Protein AF-A0A9E6CNW6-F1 (afdb_monomer)

Sequence (413 aa):
MKYLAIAILTISLFLPSNSAFAAFTFGDSYANEIIENVQSADSVEFELDADILVKKHSDGERIFQIDTSASGSSTGINTADEMTAIDAAYNTQSEDSTVSKSGKAIRTMDRIYFTDDADGKWYFMELQDTSEYQQISSGVDSVLEDFTFDAFVITNILDNTTVDGTTMSRFEYTVDSEKFIDLVKKSGEFTDEDISEIKSYIENNVELTGEIWIDTEAMLPYKITAHGTVNDEENDIDIAVNVDLTFTSFNKRLNIQEPKDAIDVMAQYRDDDGDGLLNGREEFYGSDPTNPDTDGDGFNDGLEVRNGFNPISTGQLDSDNDSLGDHDEMVLWHTNRYRADSDYDGYNDAVEIRYLYNPNGTGALDADRDGVSDHDEMFVWHTNRFKSDTDGDGYSDATEIRYGYNPNGVGRI

Secondary structure (DSSP, 8-state):
------SSSTTSS-S-SS--S---SSTTHHHHHHHHHHHT-SEEEEEEEEEEEEEETTT--EEEEEEEEEEEEEE-TT-TTS--EEEEEEEEE-SSSS-EEEEEEEE-SSEEEEEETTTTEEEEEEGGG-TTHHHHHHHHHHHHHH--GGGEEEEEEEEEEEETTEEEEEEEEEE-HHHHHHHHHHTS-S-HHHHHHHHHHHTTT--EEEEEEEETTT--EEEEEEEEEEEETTTTEEEEEEEEEEEEEESPPP-----TTPEESSGGG--SS-SS--HHHHHHHT--TT-SSSS-SSS-HHHHHHHTB-TTSSSB--SS-SSS-HHHIIIII---TT-SSSSSSSS-HHHHHHTTB-TTSSSB--SS-SSS-HHHIIIII---TT-SSSS-SSS-HHHHHHHTB-TTSSSB-

Mean predicted aligned error: 17.36 Å

Nearest PDB structures (foldseek):
  1uyo-assembly1_X  TM=2.431E-01  e=3.230E-02  Neisseria meningitidis
  5o67-assembly1_A  TM=2.080E-01  e=6.500E-02  Pseudomonas sp. UK4
  4kr4-assembly1_B  TM=2.134E-01  e=7.741E-02  Salmonella enterica subsp. enterica serovar Typhi
  4kr4-assembly1_A  TM=2.258E-01  e=2.342E-01  Salmonella enterica subsp. enterica serovar Typhi
  2qom-assembly2_B  TM=2.349E-01  e=1.066E+00  Escherichia coli O157:H7

pLDDT: mean 70.61, std 18.63, range [22.06, 96.44]

Solvent-accessible surface area (backbone atoms only — not comparable to full-atom values): 22326 Å² total; per-residue (Å²): 133,85,74,71,85,67,59,62,51,43,95,56,92,49,72,55,62,78,34,65,98,53,77,80,91,48,70,75,70,52,29,49,46,26,29,50,46,51,51,63,28,46,16,42,31,38,38,39,41,36,40,41,40,34,34,32,65,91,80,67,47,71,73,42,40,41,44,36,39,37,38,37,36,41,34,37,46,58,41,102,87,43,62,54,43,33,45,35,39,42,39,39,41,34,85,70,74,89,51,73,52,44,34,42,36,37,35,49,87,52,35,44,34,37,35,46,63,90,75,70,47,47,32,29,42,64,56,82,80,37,85,55,43,62,55,49,49,57,48,52,56,49,51,34,66,66,64,45,69,87,42,57,47,76,77,45,78,71,53,76,50,72,57,100,85,45,51,28,40,36,34,33,31,35,42,46,47,72,63,51,48,55,53,55,54,59,30,64,78,50,52,76,63,56,42,52,53,52,46,68,64,43,80,77,68,44,67,31,34,29,41,41,31,30,32,72,82,77,37,40,74,36,36,41,37,41,37,35,60,39,78,36,81,89,81,34,36,38,37,39,42,41,37,41,40,37,47,79,45,69,62,59,92,78,87,88,75,84,72,88,80,43,41,61,75,53,57,51,73,36,45,77,49,70,45,78,43,32,28,44,52,21,61,71,69,63,29,49,48,76,41,46,35,52,56,67,85,82,58,31,30,28,55,27,52,75,71,32,26,33,35,61,43,95,54,62,28,43,75,45,69,51,84,49,35,36,50,50,23,60,73,74,69,66,41,48,46,82,35,36,40,52,58,73,84,83,58,38,32,42,56,24,54,75,58,35,29,41,41,78,41,94,56,64,34,46,76,49,68,53,77,50,35,35,38,45,21,61,76,71,70,67,42,47,48,80,37,41,37,55,61,68,85,82,57,36,35,39,55,25,55,76,72,45,27,36,41,77,45,93,58,68,104

Foldseek 3Di:
DDDDVPFQVPVQPDPHDFADDDDDDDPPVLSVLLRVLRLPFQKFKKKKWKKKWKAFFPPRDTPKIKTKIKIKMWGRSNDPPDKIWMKMWMWIDIPNDDDTFTWIWIDIPFKIWIDTPVVRAIAMETLPPDPCSVVVVVVSVVLRVVPPPVFKAWDDFDDWDADPNFIKTKTKIWGDQVNVLVSVVSSPPADPVNSVVVCVQRVPDKTWMKMWIAGPPSRYTAKIWTWIWGQDPPRRMIMIIIMIMGIDDTNDDDDDDDDPRHHYPCQQVPQQCPLQHGNVVCVVLVADSNDQQRCPPPHGCNRQVVVQHRRNDGDGDQQCPLPQGPCCCVPPQVADSNDQQRCPPPHGLVVCVVQQHRSNDDDHDQQCPLPDGPNCCVPPQVADSNDQQRCPPPHGLVRCVVVQHRSNDDDGD

Structure (mmCIF, N/CA/C/O backbone):
data_AF-A0A9E6CNW6-F1
#
_entry.id   AF-A0A9E6CNW6-F1
#
loop_
_atom_site.group_PDB
_atom_site.id
_atom_site.type_symbol
_atom_site.label_atom_id
_atom_site.label_alt_id
_atom_site.label_comp_id
_atom_site.label_asym_id
_atom_site.label_entity_id
_atom_site.label_seq_id
_atom_site.pdbx_PDB_ins_code
_atom_site.Cartn_x
_atom_site.Cartn_y
_atom_site.Cartn_z
_atom_site.occupancy
_atom_site.B_iso_or_equiv
_atom_site.auth_seq_id
_atom_site.auth_comp_id
_atom_site.auth_asym_id
_atom_site.auth_atom_id
_atom_site.pdbx_PDB_model_num
ATOM 1 N N . MET A 1 1 ? 8.480 0.646 -1.319 1.00 22.06 1 MET A N 1
ATOM 2 C CA . MET A 1 1 ? 7.544 1.648 -0.767 1.00 22.06 1 MET A CA 1
ATOM 3 C C . MET A 1 1 ? 6.185 0.969 -0.757 1.00 22.06 1 MET A C 1
ATOM 5 O O . MET A 1 1 ? 5.670 0.715 -1.827 1.00 22.06 1 MET A O 1
ATOM 9 N N . LYS A 1 2 ? 5.772 0.339 0.349 1.00 25.52 2 LYS A N 1
ATOM 10 C CA . LYS A 1 2 ? 5.299 0.957 1.612 1.00 25.52 2 LYS A CA 1
ATOM 11 C C . LYS A 1 2 ? 3.924 1.652 1.501 1.00 25.52 2 LYS A C 1
ATOM 13 O O . LYS A 1 2 ? 3.540 2.415 2.387 1.00 25.52 2 LYS A O 1
ATOM 18 N N . TYR A 1 3 ? 3.182 1.400 0.427 1.00 22.23 3 TYR A N 1
ATOM 19 C CA . TYR A 1 3 ? 1.727 1.545 0.447 1.00 22.23 3 TYR A CA 1
ATOM 20 C C . TYR A 1 3 ? 1.191 0.435 1.374 1.00 22.23 3 TYR A C 1
ATOM 22 O O . TYR A 1 3 ? 1.685 -0.677 1.262 1.00 22.23 3 TYR A O 1
ATOM 30 N N . LEU A 1 4 ? 0.254 0.709 2.287 1.00 27.39 4 LEU A N 1
ATOM 31 C CA . LEU A 1 4 ? -0.441 -0.310 3.105 1.00 27.39 4 LEU A CA 1
ATOM 32 C C . LEU A 1 4 ? 0.380 -1.103 4.158 1.00 27.39 4 LEU A C 1
ATOM 34 O O . LEU A 1 4 ? 0.662 -2.269 3.952 1.00 27.39 4 LEU A O 1
ATOM 38 N N . ALA A 1 5 ? 0.869 -0.605 5.287 1.00 23.16 5 ALA A N 1
ATOM 39 C CA . ALA A 1 5 ? 0.165 -0.022 6.434 1.00 23.16 5 ALA A CA 1
ATOM 40 C C . ALA A 1 5 ? -1.151 0.726 6.136 1.00 23.16 5 ALA A C 1
ATOM 42 O O . ALA A 1 5 ? -1.180 1.955 6.173 1.00 23.16 5 ALA A O 1
ATOM 43 N N . ILE A 1 6 ? -2.215 0.027 5.716 1.00 24.33 6 ILE A N 1
ATOM 44 C CA . ILE A 1 6 ? -3.543 0.609 5.442 1.00 24.33 6 ILE A CA 1
ATOM 45 C C . ILE A 1 6 ? -4.436 0.010 6.497 1.00 24.33 6 ILE A C 1
ATOM 47 O O . ILE A 1 6 ? -4.787 -1.165 6.423 1.00 24.33 6 ILE A O 1
ATOM 51 N N . ALA A 1 7 ? -4.742 0.872 7.462 1.00 23.48 7 ALA A N 1
ATOM 52 C CA . ALA A 1 7 ? -5.307 0.545 8.748 1.00 23.48 7 ALA A CA 1
ATOM 53 C C . ALA A 1 7 ? -4.362 -0.362 9.559 1.00 23.48 7 ALA A C 1
ATOM 55 O O . ALA A 1 7 ? -3.717 -1.261 9.035 1.00 23.48 7 ALA A O 1
ATOM 56 N N . ILE A 1 8 ? -4.352 -0.211 10.880 1.00 24.95 8 ILE A N 1
ATOM 57 C CA . ILE A 1 8 ? -4.419 -1.386 11.756 1.00 24.95 8 ILE A CA 1
ATOM 58 C C . ILE A 1 8 ? -5.126 -2.491 10.973 1.00 24.95 8 ILE A C 1
ATOM 60 O O . ILE A 1 8 ? -6.208 -2.205 10.463 1.00 24.95 8 ILE A O 1
ATOM 64 N N . LEU A 1 9 ? -4.551 -3.685 10.833 1.00 28.73 9 LEU A N 1
ATOM 65 C CA . LEU A 1 9 ? -5.319 -4.908 10.642 1.00 28.73 9 LEU A CA 1
ATOM 66 C C . LEU A 1 9 ? -6.654 -4.741 11.362 1.00 28.73 9 LEU A C 1
ATOM 68 O O . LEU A 1 9 ? -6.694 -4.855 12.581 1.00 28.73 9 LEU A O 1
ATOM 72 N N . THR A 1 10 ? -7.649 -4.328 10.575 1.00 28.69 10 THR A N 1
ATOM 73 C CA . THR A 1 10 ? -9.050 -4.022 10.847 1.00 28.69 10 THR A CA 1
ATOM 74 C C . THR A 1 10 ? -9.373 -4.255 12.304 1.00 28.69 10 THR A C 1
ATOM 76 O O . THR A 1 10 ? -9.213 -5.407 12.644 1.00 28.69 10 THR A O 1
ATOM 79 N N . ILE A 1 11 ? -9.740 -3.276 13.147 1.00 31.77 11 ILE A N 1
ATOM 80 C CA . ILE A 1 11 ? -9.939 -3.401 14.624 1.00 31.77 11 ILE A CA 1
ATOM 81 C C . ILE A 1 11 ? -10.793 -4.639 15.029 1.00 31.77 11 ILE A C 1
ATOM 83 O O . ILE A 1 11 ? -11.884 -4.526 15.560 1.00 31.77 11 ILE A O 1
ATOM 87 N N . SER A 1 12 ? -10.344 -5.869 14.801 1.00 34.38 12 SER A N 1
ATOM 88 C CA . SER A 1 12 ? -11.182 -6.941 14.211 1.00 34.38 12 SER A CA 1
ATOM 89 C C . SER A 1 12 ? -11.722 -6.613 12.792 1.00 34.38 12 SER A C 1
ATOM 91 O O . SER A 1 12 ? -12.345 -5.577 12.575 1.00 34.38 12 SER A O 1
ATOM 93 N N . LEU A 1 13 ? -11.596 -7.508 11.804 1.00 32.19 13 LEU A N 1
ATOM 94 C CA . LEU A 1 13 ? -12.287 -7.441 10.488 1.00 32.19 13 LEU A CA 1
ATOM 95 C C . LEU A 1 13 ? -13.830 -7.531 10.607 1.00 32.19 13 LEU A C 1
ATOM 97 O O . LEU A 1 13 ? -14.526 -7.832 9.641 1.00 32.19 13 LEU A O 1
ATOM 101 N N . PHE A 1 14 ? -14.364 -7.310 11.810 1.00 40.19 14 PHE A N 1
ATOM 102 C CA . PHE A 1 14 ? -15.416 -8.124 12.388 1.00 40.19 14 PHE A CA 1
ATOM 103 C C . PHE A 1 14 ? -16.073 -7.473 13.590 1.00 40.19 14 PHE A C 1
ATOM 105 O O . PHE A 1 14 ? -15.772 -7.771 14.744 1.00 40.19 14 PHE A O 1
ATOM 112 N N . LEU A 1 15 ? -17.153 -6.774 13.333 1.00 39.19 15 LEU A N 1
ATOM 113 C CA . LEU A 1 15 ? -18.339 -7.265 14.007 1.00 39.19 15 LEU A CA 1
ATOM 114 C C . LEU A 1 15 ? -19.201 -7.875 12.896 1.00 39.19 15 LEU A C 1
ATOM 116 O O . LEU A 1 15 ? -19.718 -7.083 12.110 1.00 39.19 15 LEU A O 1
ATOM 120 N N . PRO A 1 16 ? -19.332 -9.221 12.769 1.00 38.97 16 PRO A N 1
ATOM 121 C CA . PRO A 1 16 ? -18.792 -10.302 13.617 1.00 38.97 16 PRO A CA 1
ATOM 122 C C . PRO A 1 16 ? -18.297 -11.586 12.893 1.00 38.97 16 PRO A C 1
ATOM 124 O O . PRO A 1 16 ? -18.782 -11.969 11.838 1.00 38.97 16 PRO A O 1
ATOM 127 N N . SER A 1 17 ? -17.466 -12.366 13.585 1.00 32.06 17 SER A N 1
ATOM 128 C CA . SER A 1 17 ? -17.915 -13.672 14.106 1.00 32.06 17 SER A CA 1
ATOM 129 C C . SER A 1 17 ? -17.109 -13.957 15.376 1.00 32.06 17 SER A C 1
ATOM 131 O O . SER A 1 17 ? -15.932 -14.229 15.299 1.00 32.06 17 SER A O 1
ATOM 133 N N . ASN A 1 18 ? -17.586 -13.805 16.603 1.00 33.56 18 ASN A N 1
ATOM 134 C CA . ASN A 1 18 ? -18.934 -13.739 17.127 1.00 33.56 18 ASN A CA 1
ATOM 135 C C . ASN A 1 18 ? -19.038 -12.515 18.049 1.00 33.56 18 ASN A C 1
ATOM 137 O O . ASN A 1 18 ? -18.438 -12.502 19.116 1.00 33.56 18 ASN A O 1
ATOM 141 N N . SER A 1 19 ? -19.822 -11.521 17.615 1.00 37.38 19 SER A N 1
ATOM 142 C CA . SER A 1 19 ? -20.553 -10.541 18.438 1.00 37.38 19 SER A CA 1
ATOM 143 C C . SER A 1 19 ? -19.865 -9.937 19.652 1.00 37.38 19 SER A C 1
ATOM 145 O O . SER A 1 19 ? -19.740 -10.580 20.687 1.00 37.38 19 SER A O 1
ATOM 147 N N . ALA A 1 20 ? -19.528 -8.656 19.491 1.00 36.94 20 ALA A N 1
ATOM 148 C CA . ALA A 1 20 ? -19.050 -7.699 20.478 1.00 36.94 20 ALA A CA 1
ATOM 149 C C . ALA A 1 20 ? -18.865 -8.266 21.879 1.00 36.94 20 ALA A C 1
ATOM 151 O O . ALA A 1 20 ? -19.811 -8.424 22.641 1.00 36.94 20 ALA A O 1
ATOM 152 N N . PHE A 1 21 ? -17.598 -8.497 22.195 1.00 42.72 21 PHE A N 1
ATOM 153 C CA . PHE A 1 21 ? -16.894 -7.795 23.259 1.00 42.72 21 PHE A CA 1
ATOM 154 C C . PHE A 1 21 ? -17.551 -7.640 24.652 1.00 42.72 21 PHE A C 1
ATOM 156 O O . PHE A 1 21 ? -17.038 -6.885 25.466 1.00 42.72 21 PHE A O 1
ATOM 163 N N . ALA A 1 22 ? -18.598 -8.382 25.011 1.00 32.50 22 ALA A N 1
ATOM 164 C CA . ALA A 1 22 ? -19.175 -8.365 26.349 1.00 32.50 22 ALA A CA 1
ATOM 165 C C . ALA A 1 22 ? -19.795 -9.719 26.724 1.00 32.50 22 ALA A C 1
ATOM 167 O O . ALA A 1 22 ? -20.968 -9.981 26.473 1.00 32.50 22 ALA A O 1
ATOM 168 N N . ALA A 1 23 ? -19.030 -10.553 27.425 1.00 29.52 23 ALA A N 1
ATOM 169 C CA . ALA A 1 23 ? -19.593 -11.585 28.284 1.00 29.52 23 ALA A CA 1
ATOM 170 C C . ALA A 1 23 ? -18.796 -11.628 29.587 1.00 29.52 23 ALA A C 1
ATOM 172 O O . ALA A 1 23 ? -17.715 -12.196 29.644 1.00 29.52 23 ALA A O 1
ATOM 173 N N . PHE A 1 24 ? -19.305 -10.945 30.607 1.00 34.41 24 PHE A N 1
ATOM 174 C CA . PHE A 1 24 ? -19.588 -11.438 31.963 1.00 34.41 24 PHE A CA 1
ATOM 175 C C . PHE A 1 24 ? -20.008 -10.198 32.776 1.00 34.41 24 PHE A C 1
ATOM 177 O O . PHE A 1 24 ? -19.508 -9.107 32.564 1.00 34.41 24 PHE A O 1
ATOM 184 N N . THR A 1 25 ? -21.121 -10.215 33.496 1.00 33.47 25 THR A N 1
ATOM 185 C CA . THR A 1 25 ? -21.166 -10.191 34.979 1.00 33.47 25 THR A CA 1
ATOM 186 C C . THR A 1 25 ? -22.573 -10.461 35.499 1.00 33.47 25 THR A C 1
ATOM 188 O O . THR A 1 25 ? -22.855 -10.387 36.695 1.00 33.47 25 THR A O 1
ATOM 191 N N . PHE A 1 26 ? -23.478 -10.801 34.603 1.00 37.97 26 PHE A N 1
ATOM 192 C CA . PHE A 1 26 ? -24.855 -11.081 34.917 1.00 37.97 26 PHE A CA 1
ATOM 193 C C . PHE A 1 26 ? -25.075 -12.529 34.496 1.00 37.97 26 PHE A C 1
ATOM 195 O O . PHE A 1 26 ? -24.695 -12.884 33.384 1.00 37.97 26 PHE A O 1
ATOM 202 N N . GLY A 1 27 ? -25.575 -13.382 35.400 1.00 39.78 27 GLY A N 1
ATOM 203 C CA . GLY A 1 27 ? -25.665 -14.832 35.166 1.00 39.78 27 GLY A CA 1
ATOM 204 C C . GLY A 1 27 ? -26.217 -15.184 33.779 1.00 39.78 27 GLY A C 1
ATOM 205 O O . GLY A 1 27 ? -26.969 -14.387 33.228 1.00 39.78 27 GLY A O 1
ATOM 206 N N . ASP A 1 28 ? -25.842 -16.357 33.253 1.00 49.81 28 ASP A N 1
ATOM 207 C CA . ASP A 1 28 ? -25.945 -16.831 31.855 1.00 49.81 28 ASP A CA 1
ATOM 208 C C . ASP A 1 28 ? -26.992 -16.164 30.932 1.00 49.81 28 ASP A C 1
ATOM 210 O O . ASP A 1 28 ? -26.704 -15.908 29.769 1.00 49.81 28 ASP A O 1
ATOM 214 N N . SER A 1 29 ? -28.199 -15.850 31.410 1.00 51.88 29 SER A N 1
ATOM 215 C CA . SER A 1 29 ? -29.248 -15.177 30.633 1.00 51.88 29 SER A CA 1
ATOM 216 C C . SER A 1 29 ? -28.873 -13.799 30.078 1.00 51.88 29 SER A C 1
ATOM 218 O O . SER A 1 29 ? -29.231 -13.496 28.949 1.00 51.88 29 SER A O 1
ATOM 220 N N . TYR A 1 30 ? -28.182 -12.958 30.847 1.00 53.62 30 TYR A N 1
ATOM 221 C CA . TYR A 1 30 ? -27.921 -11.567 30.451 1.00 53.62 30 TYR A CA 1
ATOM 222 C C . TYR A 1 30 ? -26.710 -11.432 29.521 1.00 53.62 30 TYR A C 1
ATOM 224 O O . TYR A 1 30 ? -26.703 -10.576 28.644 1.00 53.62 30 TYR A O 1
ATOM 232 N N . ALA A 1 31 ? -25.702 -12.294 29.686 1.00 54.44 31 ALA A N 1
ATOM 233 C CA . ALA A 1 31 ? -24.589 -12.387 28.743 1.00 54.44 31 ALA A CA 1
ATOM 234 C C . ALA A 1 31 ? -25.082 -12.827 27.354 1.00 54.44 31 ALA A C 1
ATOM 236 O O . ALA A 1 31 ? -24.704 -12.231 26.350 1.00 54.44 31 ALA A O 1
ATOM 237 N N . ASN A 1 32 ? -25.990 -13.808 27.305 1.00 59.09 32 ASN A N 1
ATOM 238 C CA . ASN A 1 32 ? -26.613 -14.240 26.054 1.00 59.09 32 ASN A CA 1
ATOM 239 C C . ASN A 1 32 ? -27.436 -13.121 25.401 1.00 59.09 32 ASN A C 1
ATOM 241 O O . ASN A 1 32 ? -27.369 -12.959 24.192 1.00 59.09 32 ASN A O 1
ATOM 245 N N . GLU A 1 33 ? -28.171 -12.330 26.187 1.00 61.66 33 GLU A N 1
ATOM 246 C CA . GLU A 1 33 ? -28.977 -11.218 25.668 1.00 61.66 33 GLU A CA 1
ATOM 247 C C . GLU A 1 33 ? -28.118 -10.110 25.039 1.00 61.66 33 GLU A C 1
ATOM 249 O O . GLU A 1 33 ? -28.446 -9.623 23.961 1.00 61.66 33 GLU A O 1
ATOM 254 N N . ILE A 1 34 ? -26.987 -9.750 25.656 1.00 62.34 34 ILE A N 1
ATOM 255 C CA . ILE A 1 34 ? -26.052 -8.769 25.076 1.00 62.34 34 ILE A CA 1
ATOM 256 C C . ILE A 1 34 ? -25.484 -9.288 23.752 1.00 62.34 34 ILE A C 1
ATOM 258 O O . ILE A 1 34 ? -25.479 -8.573 22.749 1.00 62.34 34 ILE A O 1
ATOM 262 N N . ILE A 1 35 ? -25.045 -10.550 23.741 1.00 58.25 35 ILE A N 1
ATOM 263 C CA . ILE A 1 35 ? -24.544 -11.229 22.543 1.00 58.25 35 ILE A CA 1
ATOM 264 C C . ILE A 1 35 ? -25.603 -11.206 21.438 1.00 58.25 35 ILE A C 1
ATOM 266 O O . ILE A 1 35 ? -25.313 -10.752 20.335 1.00 58.25 35 ILE A O 1
ATOM 270 N N . GLU A 1 36 ? -26.828 -11.640 21.731 1.00 63.72 36 GLU A N 1
ATOM 271 C CA . GLU A 1 36 ? -27.941 -11.659 20.776 1.00 63.72 36 GLU A CA 1
ATOM 272 C C . GLU A 1 36 ? -28.259 -10.257 20.246 1.00 63.72 36 GLU A C 1
ATOM 274 O O . GLU A 1 36 ? -28.411 -10.079 19.038 1.00 63.72 36 GLU A O 1
ATOM 279 N N . ASN A 1 37 ? -28.299 -9.242 21.112 1.00 69.00 37 ASN A N 1
ATOM 280 C CA . ASN A 1 37 ? -28.598 -7.871 20.704 1.00 69.00 37 ASN A CA 1
ATOM 281 C C . ASN A 1 37 ? -27.542 -7.326 19.741 1.00 69.00 37 ASN A C 1
ATOM 283 O O . ASN A 1 37 ? -27.895 -6.733 18.722 1.00 69.00 37 ASN A O 1
ATOM 287 N N . VAL A 1 38 ? -26.264 -7.594 19.999 1.00 66.50 38 VAL A N 1
ATOM 288 C CA . VAL A 1 38 ? -25.173 -7.234 19.087 1.00 66.50 38 VAL A CA 1
ATOM 289 C C . VAL A 1 38 ? -25.245 -8.039 17.785 1.00 66.50 38 VAL A C 1
ATOM 291 O O . VAL A 1 38 ? -25.105 -7.454 16.716 1.00 66.50 38 VAL A O 1
ATOM 294 N N . GLN A 1 39 ? -25.475 -9.357 17.854 1.00 62.50 39 GLN A N 1
ATOM 295 C CA . GLN A 1 39 ? -25.658 -10.234 16.679 1.00 62.50 39 GLN A CA 1
ATOM 296 C C . GLN A 1 39 ? -26.899 -9.906 15.856 1.00 62.50 39 GLN A C 1
ATOM 298 O O . GLN A 1 39 ? -27.075 -10.475 14.785 1.00 62.50 39 GLN A O 1
ATOM 303 N N . SER A 1 40 ? -27.793 -9.087 16.399 1.00 68.38 40 SER A N 1
ATOM 304 C CA . SER A 1 40 ? -28.999 -8.612 15.735 1.00 68.38 40 SER A CA 1
ATOM 305 C C . SER A 1 40 ? -28.893 -7.150 15.307 1.00 68.38 40 SER A C 1
ATOM 307 O O . SER A 1 40 ? -29.854 -6.602 14.764 1.00 68.38 40 SER A O 1
ATOM 309 N N . ALA A 1 41 ? -27.746 -6.497 15.501 1.00 70.88 41 ALA A N 1
ATOM 310 C CA . ALA A 1 41 ? -27.550 -5.132 15.046 1.00 70.88 41 ALA A CA 1
ATOM 311 C C . ALA A 1 41 ? -27.313 -5.089 13.531 1.00 70.88 41 ALA A C 1
ATOM 313 O O . ALA A 1 41 ? -26.378 -5.686 13.042 1.00 70.88 41 ALA A O 1
ATOM 314 N N . ASP A 1 42 ? -28.110 -4.348 12.769 1.00 73.94 42 ASP A N 1
ATOM 315 C CA . ASP A 1 42 ? -27.916 -4.143 11.330 1.00 73.94 42 ASP A CA 1
ATOM 316 C C . ASP A 1 42 ? -26.779 -3.153 11.024 1.00 73.94 42 ASP A C 1
ATOM 318 O O . ASP A 1 42 ? -26.231 -3.152 9.920 1.00 73.94 42 ASP A O 1
ATOM 322 N N . SER A 1 43 ? -26.445 -2.269 11.967 1.00 72.88 43 SER A N 1
ATOM 323 C CA . SER A 1 43 ? -25.373 -1.282 11.813 1.00 72.88 43 SER A CA 1
ATOM 324 C C . SER A 1 43 ? -24.790 -0.822 13.145 1.00 72.88 43 SER A C 1
ATOM 326 O O . SER A 1 43 ? -25.467 -0.871 14.175 1.00 72.88 43 SER A O 1
ATOM 328 N N . VAL A 1 44 ? -23.550 -0.325 13.113 1.00 75.44 44 VAL A N 1
ATOM 329 C CA . VAL A 1 44 ? -22.865 0.272 14.270 1.00 75.44 44 VAL A CA 1
ATOM 330 C C . VAL A 1 44 ? -22.005 1.468 13.848 1.00 75.44 44 VAL A C 1
ATOM 332 O O . VAL A 1 44 ? -21.371 1.428 12.797 1.00 75.44 44 VAL A O 1
ATOM 335 N N . GLU A 1 45 ? -21.985 2.529 14.654 1.00 78.12 45 GLU A N 1
ATOM 336 C CA . GLU A 1 45 ? -21.025 3.643 14.587 1.00 78.12 45 GLU A CA 1
ATOM 337 C C . GLU A 1 45 ? -20.067 3.542 15.787 1.00 78.12 45 GLU A C 1
ATOM 339 O O . GLU A 1 45 ? -20.509 3.291 16.914 1.00 78.12 45 GLU A O 1
ATOM 344 N N . PHE A 1 46 ? -18.768 3.733 15.551 1.00 75.50 46 PHE A N 1
ATOM 345 C CA . PHE A 1 46 ? -17.725 3.607 16.565 1.00 75.50 46 PHE A CA 1
ATOM 346 C C . PHE A 1 46 ? -16.625 4.667 16.427 1.00 75.50 46 PHE A C 1
ATOM 348 O O . PHE A 1 46 ? -16.379 5.210 15.349 1.00 75.50 46 PHE A O 1
ATOM 355 N N . GLU A 1 47 ? -15.930 4.909 17.532 1.00 72.69 47 GLU A N 1
ATOM 356 C CA . GLU A 1 47 ? -14.716 5.717 17.627 1.00 72.69 47 GLU A CA 1
ATOM 357 C C . GLU A 1 47 ? -13.670 4.936 18.433 1.00 72.69 47 GLU A C 1
ATOM 359 O O . GLU A 1 47 ? -13.964 4.445 19.521 1.00 72.69 47 GLU A O 1
ATOM 364 N N . LEU A 1 48 ? -12.467 4.798 17.884 1.00 71.69 48 LEU A N 1
ATOM 365 C CA . LEU A 1 48 ? -11.290 4.218 18.514 1.00 71.69 48 LEU A CA 1
ATOM 366 C C . LEU A 1 48 ? -10.249 5.314 18.734 1.00 71.69 48 LEU A C 1
ATOM 368 O O . LEU A 1 48 ? -9.910 6.054 17.811 1.00 71.69 48 LEU A O 1
ATOM 372 N N . ASP A 1 49 ? -9.685 5.327 19.928 1.00 72.38 49 ASP A N 1
ATOM 373 C CA . ASP A 1 49 ? -8.481 6.065 20.275 1.00 72.38 49 ASP A CA 1
ATOM 374 C C . ASP A 1 49 ? -7.473 5.083 20.885 1.00 72.38 49 ASP A C 1
ATOM 376 O O . ASP A 1 49 ? -7.820 4.308 21.779 1.00 72.38 49 ASP A O 1
ATOM 380 N N . ALA A 1 50 ? -6.256 5.036 20.356 1.00 70.31 50 ALA A N 1
ATOM 381 C CA . ALA A 1 50 ? -5.231 4.091 20.769 1.00 70.31 50 ALA A CA 1
ATOM 382 C C . ALA A 1 50 ? -3.844 4.743 20.777 1.00 70.31 50 ALA A C 1
ATOM 384 O O . ALA A 1 50 ? -3.374 5.242 19.758 1.00 70.31 50 ALA A O 1
ATOM 385 N N . ASP A 1 51 ? -3.161 4.657 21.916 1.00 71.06 51 ASP A N 1
ATOM 386 C CA . ASP A 1 51 ? -1.800 5.151 22.124 1.00 71.06 51 ASP A CA 1
ATOM 387 C C . ASP A 1 51 ? -0.913 4.016 22.650 1.00 71.06 51 ASP A C 1
ATOM 389 O O . ASP A 1 51 ? -1.223 3.363 23.655 1.00 71.06 51 ASP A O 1
ATOM 393 N N . ILE A 1 52 ? 0.199 3.778 21.958 1.00 71.31 52 ILE A N 1
ATOM 394 C CA . ILE A 1 52 ? 1.252 2.854 22.372 1.00 71.31 52 ILE A CA 1
ATOM 395 C C . ILE A 1 52 ? 2.554 3.634 22.462 1.00 71.31 52 ILE A C 1
ATOM 397 O O . ILE A 1 52 ? 3.023 4.218 21.487 1.00 71.31 52 ILE A O 1
ATOM 401 N N . LEU A 1 53 ? 3.180 3.582 23.631 1.00 74.69 53 LEU A N 1
ATOM 402 C CA . LEU A 1 53 ? 4.378 4.343 23.942 1.00 74.69 53 LEU A CA 1
ATOM 403 C C . LEU A 1 53 ? 5.457 3.433 24.519 1.00 74.69 53 LEU A C 1
ATOM 405 O O . LEU A 1 53 ? 5.232 2.782 25.532 1.00 74.69 53 LEU A O 1
ATOM 409 N N . VAL A 1 54 ? 6.648 3.455 23.922 1.00 75.44 54 VAL A N 1
ATOM 410 C CA . VAL A 1 54 ? 7.830 2.719 24.385 1.00 75.44 54 VAL A CA 1
ATOM 411 C C . VAL A 1 54 ? 8.961 3.701 24.687 1.00 75.44 54 VAL A C 1
ATOM 413 O O . VAL A 1 54 ? 9.360 4.518 23.849 1.00 75.44 54 VAL A O 1
ATOM 416 N N . LYS A 1 55 ? 9.485 3.635 25.908 1.00 78.62 55 LYS A N 1
ATOM 417 C CA . LYS A 1 55 ? 10.525 4.526 26.431 1.00 78.62 55 LYS A CA 1
ATOM 418 C C . LYS A 1 55 ? 11.674 3.736 27.017 1.00 78.62 55 LYS A C 1
ATOM 420 O O . LYS A 1 55 ? 11.466 2.676 27.588 1.00 78.62 55 LYS A O 1
ATOM 425 N N . LYS A 1 56 ? 12.866 4.315 26.953 1.00 79.62 56 LYS A N 1
ATOM 426 C CA . LYS A 1 56 ? 14.054 3.803 27.620 1.00 79.62 56 LYS A CA 1
ATOM 427 C C . LYS A 1 56 ? 14.304 4.552 28.929 1.00 79.62 56 LYS A C 1
ATOM 429 O O . LYS A 1 56 ? 14.223 5.782 28.984 1.00 79.62 56 LYS A O 1
ATOM 434 N N . HIS A 1 57 ? 14.582 3.819 30.000 1.00 72.88 57 HIS A N 1
ATOM 435 C CA . HIS A 1 57 ? 14.585 4.354 31.360 1.00 72.88 57 HIS A CA 1
ATOM 436 C C . HIS A 1 57 ? 15.900 5.086 31.729 1.00 72.88 57 HIS A C 1
ATOM 438 O O . HIS A 1 57 ? 15.854 6.119 32.404 1.00 72.88 57 HIS A O 1
ATOM 444 N N . SER A 1 58 ? 17.073 4.644 31.256 1.00 75.00 58 SER A N 1
ATOM 445 C CA . SER A 1 58 ? 18.388 5.161 31.689 1.00 75.00 58 SER A CA 1
ATOM 446 C C . SER A 1 58 ? 18.796 6.513 31.100 1.00 75.00 58 SER A C 1
ATOM 448 O O . SER A 1 58 ? 19.621 7.212 31.699 1.00 75.00 58 SER A O 1
ATOM 450 N N . ASP A 1 59 ? 18.229 6.911 29.965 1.00 70.00 59 ASP A N 1
ATOM 451 C CA . ASP A 1 59 ? 18.468 8.202 29.305 1.00 70.00 59 ASP A CA 1
ATOM 452 C C . ASP A 1 59 ? 17.185 9.035 29.124 1.00 70.00 59 ASP A C 1
ATOM 454 O O . ASP A 1 59 ? 17.275 10.236 28.848 1.00 70.00 59 ASP A O 1
ATOM 458 N N . GLY A 1 60 ? 16.005 8.445 29.359 1.00 67.12 60 GLY A N 1
ATOM 459 C CA . GLY A 1 60 ? 14.707 9.075 29.115 1.00 67.12 60 GLY A CA 1
ATOM 460 C C . GLY A 1 60 ? 14.397 9.248 27.626 1.00 67.12 60 GLY A C 1
ATOM 461 O O . GLY A 1 60 ? 13.504 10.029 27.282 1.00 67.12 60 GLY A O 1
ATOM 462 N N . GLU A 1 61 ? 15.150 8.575 26.752 1.00 69.75 61 GLU A N 1
ATOM 463 C CA . GLU A 1 61 ? 14.959 8.592 25.308 1.00 69.75 61 GLU A CA 1
ATOM 464 C C . GLU A 1 61 ? 13.701 7.794 24.940 1.00 69.75 61 GLU A C 1
ATOM 466 O O . GLU A 1 61 ? 13.411 6.729 25.493 1.00 69.75 61 GLU A O 1
ATOM 471 N N . ARG A 1 62 ? 12.908 8.337 24.018 1.00 71.38 62 ARG A N 1
ATOM 472 C CA . ARG A 1 62 ? 11.769 7.627 23.442 1.00 71.38 62 ARG A CA 1
ATOM 473 C C . ARG A 1 62 ? 12.275 6.822 22.248 1.00 71.38 62 ARG A C 1
ATOM 475 O O . ARG A 1 62 ? 13.008 7.360 21.426 1.00 71.38 62 ARG A O 1
ATOM 482 N N . ILE A 1 63 ? 11.912 5.543 22.195 1.00 66.12 63 ILE A N 1
ATOM 483 C CA . ILE A 1 63 ? 12.261 4.663 21.071 1.00 66.12 63 ILE A CA 1
ATOM 484 C C . ILE A 1 63 ? 11.105 4.627 20.071 1.00 66.12 63 ILE A C 1
ATOM 486 O O . ILE A 1 63 ? 11.336 4.567 18.863 1.00 66.12 63 ILE A O 1
ATOM 490 N N . PHE A 1 64 ? 9.869 4.635 20.584 1.00 66.19 64 PHE A N 1
ATOM 491 C CA . PHE A 1 64 ? 8.684 4.498 19.756 1.00 66.19 64 PHE A CA 1
ATOM 492 C C . PHE A 1 64 ? 7.439 5.122 20.398 1.00 66.19 64 PHE A C 1
ATOM 494 O O . PHE A 1 64 ? 7.171 4.942 21.588 1.00 66.19 64 PHE A O 1
ATOM 501 N N . GLN A 1 65 ? 6.629 5.802 19.591 1.00 71.62 65 GLN A N 1
ATOM 502 C CA . GLN A 1 65 ? 5.246 6.136 19.919 1.00 71.62 65 GLN A CA 1
ATOM 503 C C . GLN A 1 65 ? 4.366 5.945 18.684 1.00 71.62 65 GLN A C 1
ATOM 505 O O . GLN A 1 65 ? 4.746 6.374 17.590 1.00 71.62 65 GLN A O 1
ATOM 510 N N . ILE A 1 66 ? 3.197 5.339 18.882 1.00 62.91 66 ILE A N 1
ATOM 511 C CA . ILE A 1 66 ? 2.081 5.334 17.939 1.00 62.91 66 ILE A CA 1
ATOM 512 C C . ILE A 1 66 ? 0.894 5.989 18.626 1.00 62.91 66 ILE A C 1
ATOM 514 O O . ILE A 1 66 ? 0.408 5.474 19.626 1.00 62.91 66 ILE A O 1
ATOM 518 N N . ASP A 1 67 ? 0.391 7.058 18.023 1.00 67.12 67 ASP A N 1
ATOM 519 C CA . ASP A 1 67 ? -0.928 7.616 18.313 1.00 67.12 67 ASP A CA 1
ATOM 520 C C . ASP A 1 67 ? -1.834 7.311 17.115 1.00 67.12 67 ASP A C 1
ATOM 522 O O . ASP A 1 67 ? -1.503 7.666 15.976 1.00 67.12 67 ASP A O 1
ATOM 526 N N . THR A 1 68 ? -2.921 6.578 17.352 1.00 64.06 68 THR A N 1
ATOM 527 C CA . THR A 1 68 ? -3.913 6.226 16.340 1.00 64.06 68 THR A CA 1
ATOM 528 C C . THR A 1 68 ? -5.315 6.569 16.804 1.00 64.06 68 THR A C 1
ATOM 530 O O . THR A 1 68 ? -5.832 5.997 17.757 1.00 64.06 68 THR A O 1
ATOM 533 N N . SER A 1 69 ? -5.988 7.405 16.022 1.00 64.69 69 SER A N 1
ATOM 534 C CA . SER A 1 69 ? -7.425 7.630 16.147 1.00 64.69 69 SER A CA 1
ATOM 535 C C . SER A 1 69 ? -8.133 7.146 14.894 1.00 64.69 69 SER A C 1
ATOM 537 O O . SER A 1 69 ? -7.678 7.369 13.768 1.00 64.69 69 SER A O 1
ATOM 539 N N . ALA A 1 70 ? -9.263 6.476 15.086 1.00 63.34 70 ALA A N 1
ATOM 540 C CA . ALA A 1 70 ? -10.137 6.067 14.007 1.00 63.34 70 ALA A CA 1
ATOM 541 C C . ALA A 1 70 ? -11.597 6.295 14.386 1.00 63.34 70 ALA A C 1
ATOM 543 O O . ALA A 1 70 ? -12.010 6.059 15.511 1.00 63.34 70 ALA A O 1
ATOM 544 N N . SER A 1 71 ? -12.411 6.718 13.435 1.00 65.38 71 SER A N 1
ATOM 545 C CA . SER A 1 71 ? -13.868 6.670 13.572 1.00 65.38 71 SER A CA 1
ATOM 546 C C . SER A 1 71 ? -14.420 5.897 12.402 1.00 65.38 71 SER A C 1
ATOM 548 O O . SER A 1 71 ? -13.856 5.950 11.309 1.00 65.38 71 SER A O 1
ATOM 550 N N . GLY A 1 72 ? -15.499 5.161 12.618 1.00 70.25 72 GLY A N 1
ATOM 551 C CA . GLY A 1 72 ? -16.071 4.389 11.543 1.00 70.25 72 GLY A CA 1
ATOM 552 C C . GLY A 1 72 ? -17.505 3.977 11.767 1.00 70.25 72 GLY A C 1
ATOM 553 O O . GLY A 1 72 ? -18.085 4.116 12.842 1.00 70.25 72 GLY A O 1
ATOM 554 N N . SER A 1 73 ? -18.094 3.479 10.694 1.00 68.62 73 SER A N 1
ATOM 555 C CA . SER A 1 73 ? -19.448 2.964 10.694 1.00 68.62 73 SER A CA 1
ATOM 556 C C . SER A 1 73 ? -19.531 1.711 9.835 1.00 68.62 73 SER A C 1
ATOM 558 O O . SER A 1 73 ? -18.811 1.586 8.846 1.00 68.62 73 SER A O 1
ATOM 560 N N . SER A 1 74 ? -20.384 0.773 10.231 1.00 69.44 74 SER A N 1
ATOM 561 C CA . SER A 1 74 ? -20.591 -0.503 9.550 1.00 69.44 74 SER A CA 1
ATOM 562 C C . SER A 1 74 ? -22.081 -0.763 9.345 1.00 69.44 74 SER A C 1
ATOM 564 O O . SER A 1 74 ? -22.901 -0.409 10.194 1.00 69.44 74 SER A O 1
ATOM 566 N N . THR A 1 75 ? -22.431 -1.381 8.218 1.00 70.25 75 THR A N 1
ATOM 567 C CA . THR A 1 75 ? -23.790 -1.824 7.854 1.00 70.25 75 THR A CA 1
ATOM 568 C C . THR A 1 75 ? -23.779 -3.293 7.452 1.00 70.25 75 THR A C 1
ATOM 570 O O . THR A 1 75 ? -22.781 -3.736 6.905 1.00 70.25 75 THR A O 1
ATOM 573 N N . GLY A 1 76 ? -24.870 -4.033 7.674 1.00 63.09 76 GLY A N 1
ATOM 574 C CA . GLY A 1 76 ? -25.006 -5.431 7.235 1.00 63.09 76 GLY A CA 1
ATOM 575 C C . GLY A 1 76 ? -24.350 -6.460 8.163 1.00 63.09 76 GLY A C 1
ATOM 576 O O . GLY A 1 76 ? -23.910 -7.510 7.718 1.00 63.09 76 GLY A O 1
ATOM 577 N N . ILE A 1 77 ? -24.267 -6.170 9.462 1.00 60.12 77 ILE A N 1
ATOM 578 C CA . ILE A 1 77 ? -23.566 -6.996 10.469 1.00 60.12 77 ILE A CA 1
ATOM 579 C C . ILE A 1 77 ? -24.231 -8.385 10.679 1.00 60.12 77 ILE A C 1
ATOM 581 O O . ILE A 1 77 ? -23.582 -9.313 11.154 1.00 60.12 77 ILE A O 1
ATOM 585 N N . ASN A 1 78 ? -25.498 -8.571 10.287 1.00 51.59 78 ASN A N 1
ATOM 586 C CA . ASN A 1 78 ? -26.326 -9.729 10.674 1.00 51.59 78 ASN A CA 1
ATOM 587 C C . ASN A 1 78 ? -26.431 -10.872 9.658 1.00 51.59 78 ASN A C 1
ATOM 589 O O . ASN A 1 78 ? -27.119 -11.866 9.910 1.00 51.59 78 ASN A O 1
ATOM 593 N N . THR A 1 79 ? -25.829 -10.747 8.483 1.00 49.09 79 THR A N 1
ATOM 594 C CA . THR A 1 79 ? -26.094 -11.670 7.378 1.00 49.09 79 THR A CA 1
ATOM 595 C C . THR A 1 79 ? -24.794 -12.238 6.854 1.00 49.09 79 THR A C 1
ATOM 597 O O . THR A 1 79 ? -24.074 -11.565 6.126 1.00 49.09 79 THR A O 1
ATOM 600 N N . ALA A 1 80 ? -24.546 -13.517 7.156 1.00 45.09 80 ALA A N 1
ATOM 601 C CA . ALA A 1 80 ? -23.441 -14.300 6.591 1.00 45.09 80 ALA A CA 1
ATOM 602 C C . ALA A 1 80 ? -23.384 -14.257 5.045 1.00 45.09 80 ALA A C 1
ATOM 604 O O . ALA A 1 80 ? -22.348 -14.560 4.465 1.00 45.09 80 ALA A O 1
ATOM 605 N N . ASP A 1 81 ? -24.481 -13.841 4.397 1.00 42.78 81 ASP A N 1
ATOM 606 C CA . ASP A 1 81 ? -24.641 -13.770 2.946 1.00 42.78 81 ASP A CA 1
ATOM 607 C C . ASP A 1 81 ? -24.841 -12.339 2.384 1.00 42.78 81 ASP A C 1
ATOM 609 O O . ASP A 1 81 ? -24.915 -12.186 1.163 1.00 42.78 81 ASP A O 1
ATOM 613 N N . GLU A 1 82 ? -24.908 -11.275 3.205 1.00 44.34 82 GLU A N 1
ATOM 614 C CA . GLU A 1 82 ? -25.012 -9.887 2.703 1.00 44.34 82 GLU A CA 1
ATOM 615 C C . GLU A 1 82 ? -23.975 -8.950 3.350 1.00 44.34 82 GLU A C 1
ATOM 617 O O . GLU A 1 82 ? -24.080 -8.568 4.506 1.00 44.34 82 GLU A O 1
ATOM 622 N N . MET A 1 83 ? -22.999 -8.550 2.533 1.00 46.00 83 MET A N 1
ATOM 623 C CA . MET A 1 83 ? -22.499 -7.178 2.388 1.00 46.00 83 MET A CA 1
ATOM 624 C C . MET A 1 83 ? -22.230 -6.340 3.647 1.00 46.00 83 MET A C 1
ATOM 626 O O . MET A 1 83 ? -23.092 -5.579 4.076 1.00 46.00 83 MET A O 1
ATOM 630 N N . THR A 1 84 ? -20.981 -6.319 4.127 1.00 53.12 84 THR A N 1
ATOM 631 C CA . THR A 1 84 ? -20.544 -5.286 5.079 1.00 53.12 84 THR A CA 1
ATOM 632 C C . THR A 1 84 ? -19.910 -4.112 4.345 1.00 53.12 84 THR A C 1
ATOM 634 O O . THR A 1 84 ? -18.802 -4.230 3.822 1.00 53.12 84 THR A O 1
ATOM 637 N N . ALA A 1 85 ? -20.610 -2.977 4.295 1.00 52.69 85 ALA A N 1
ATOM 638 C CA . ALA A 1 85 ? -20.011 -1.725 3.849 1.00 52.69 85 ALA A CA 1
ATOM 639 C C . ALA A 1 85 ? -19.512 -0.931 5.065 1.00 52.69 85 ALA A C 1
ATOM 641 O O . ALA A 1 85 ? -20.252 -0.777 6.043 1.00 52.69 85 ALA A O 1
ATOM 642 N N . ILE A 1 86 ? -18.264 -0.456 5.002 1.00 60.19 86 ILE A N 1
ATOM 643 C CA . ILE A 1 86 ? -17.581 0.260 6.092 1.00 60.19 86 ILE A CA 1
ATOM 644 C C . ILE A 1 86 ? -17.153 1.632 5.585 1.00 60.19 86 ILE A C 1
ATOM 646 O O . ILE A 1 86 ? -16.615 1.705 4.488 1.00 60.19 86 ILE A O 1
ATOM 650 N N . ASP A 1 87 ? -17.362 2.685 6.371 1.00 60.91 87 ASP A N 1
ATOM 651 C CA . ASP A 1 87 ? -16.773 4.018 6.167 1.00 60.91 87 ASP A CA 1
ATOM 652 C C . ASP A 1 87 ? -15.945 4.353 7.403 1.00 60.91 87 ASP A C 1
ATOM 654 O O . ASP A 1 87 ? -16.477 4.278 8.512 1.00 60.91 87 ASP A O 1
ATOM 658 N N . ALA A 1 88 ? -14.664 4.664 7.229 1.00 62.12 88 ALA A N 1
ATOM 659 C CA . ALA A 1 88 ? -13.753 4.966 8.319 1.00 62.12 88 ALA A CA 1
ATOM 660 C C . ALA A 1 88 ? -12.854 6.162 7.995 1.00 62.12 88 ALA A C 1
ATOM 662 O O . ALA A 1 88 ? -12.377 6.315 6.873 1.00 62.12 88 ALA A O 1
ATOM 663 N N . ALA A 1 89 ? -12.572 6.985 8.997 1.00 58.16 89 ALA A N 1
ATOM 664 C CA . ALA A 1 89 ? -11.506 7.977 8.973 1.00 58.16 89 ALA A CA 1
ATOM 665 C C . ALA A 1 89 ? -10.431 7.554 9.969 1.00 58.16 89 ALA A C 1
ATOM 667 O O . ALA A 1 89 ? -10.771 7.120 11.069 1.00 58.16 89 ALA A O 1
ATOM 668 N N . TYR A 1 90 ? -9.160 7.693 9.601 1.00 61.44 90 TYR A N 1
ATOM 669 C CA . TYR A 1 90 ? -8.039 7.339 10.464 1.00 61.44 90 TYR A CA 1
ATOM 670 C C . TYR A 1 90 ? -6.945 8.403 10.434 1.00 61.44 90 TYR A C 1
ATOM 672 O O . TYR A 1 90 ? -6.755 9.113 9.442 1.00 61.44 90 TYR A O 1
ATOM 680 N N . ASN A 1 91 ? -6.201 8.485 11.529 1.00 56.66 91 ASN A N 1
ATOM 681 C CA . ASN A 1 91 ? -4.988 9.277 11.654 1.00 56.66 91 ASN A CA 1
ATOM 682 C C . ASN A 1 91 ? -3.988 8.485 12.492 1.00 56.66 91 ASN A C 1
ATOM 684 O O . ASN A 1 91 ? -4.328 8.065 13.596 1.00 56.66 91 ASN A O 1
ATOM 688 N N . THR A 1 92 ? -2.783 8.290 11.961 1.00 61.78 92 THR A N 1
ATOM 689 C CA . THR A 1 92 ? -1.672 7.638 12.655 1.00 61.78 92 THR A CA 1
ATOM 690 C C . THR A 1 92 ? -0.449 8.549 12.636 1.00 61.78 92 THR A C 1
ATOM 692 O O . THR A 1 92 ? -0.109 9.156 11.609 1.00 61.78 92 THR A O 1
ATOM 695 N N . GLN A 1 93 ? 0.211 8.680 13.784 1.00 61.25 93 GLN A N 1
ATOM 696 C CA . GLN A 1 93 ? 1.420 9.488 13.931 1.00 61.25 93 GLN A CA 1
ATOM 697 C C . GLN A 1 93 ? 2.484 8.725 14.710 1.00 61.25 93 GLN A C 1
ATOM 699 O O . GLN A 1 93 ? 2.197 8.130 15.748 1.00 61.25 93 GLN A O 1
ATOM 704 N N . SER A 1 94 ? 3.722 8.789 14.213 1.00 64.38 94 SER A N 1
ATOM 705 C CA . SER A 1 94 ? 4.909 8.337 14.935 1.00 64.38 94 SER A CA 1
ATOM 706 C C . SER A 1 94 ? 5.921 9.473 15.077 1.00 64.38 94 SER A C 1
ATOM 708 O O . SER A 1 94 ? 6.324 10.082 14.080 1.00 64.38 94 SER A O 1
ATOM 710 N N . GLU A 1 95 ? 6.329 9.774 16.315 1.00 59.38 95 GLU A N 1
ATOM 711 C CA . GLU A 1 95 ? 7.252 10.883 16.608 1.00 59.38 95 GLU A CA 1
ATOM 712 C C . GLU A 1 95 ? 8.735 10.522 16.382 1.00 59.38 95 GLU A C 1
ATOM 714 O O . GLU A 1 95 ? 9.535 11.425 16.131 1.00 59.38 95 GLU A O 1
ATOM 719 N N . ASP A 1 96 ? 9.107 9.233 16.376 1.00 57.31 96 ASP A N 1
ATOM 720 C CA . ASP A 1 96 ? 10.523 8.819 16.392 1.00 57.31 96 ASP A CA 1
ATOM 721 C C . ASP A 1 96 ? 11.150 8.586 15.008 1.00 57.31 96 ASP A C 1
ATOM 723 O O . ASP A 1 96 ? 12.376 8.565 14.895 1.00 57.31 96 ASP A O 1
ATOM 727 N N . SER A 1 97 ? 10.371 8.490 13.920 1.00 48.38 97 SER A N 1
ATOM 728 C CA . SER A 1 97 ? 10.850 8.811 12.558 1.00 48.38 97 SER A CA 1
ATOM 729 C C . SER A 1 97 ? 9.779 8.690 11.457 1.00 48.38 97 SER A C 1
ATOM 731 O O . SER A 1 97 ? 9.511 7.632 10.898 1.00 48.38 97 SER A O 1
ATOM 733 N N . THR A 1 98 ? 9.334 9.858 10.981 1.00 50.34 98 THR A N 1
ATOM 734 C CA . THR A 1 98 ? 8.978 10.180 9.576 1.00 50.34 98 THR A CA 1
ATOM 735 C C . THR A 1 98 ? 7.619 9.785 8.988 1.00 50.34 98 THR A C 1
ATOM 737 O O . THR A 1 98 ? 7.367 10.178 7.848 1.00 50.34 98 THR A O 1
ATOM 740 N N . VAL A 1 99 ? 6.718 9.099 9.698 1.00 52.78 99 VAL A N 1
ATOM 741 C CA . VAL A 1 99 ? 5.422 8.696 9.113 1.00 52.78 99 VAL A CA 1
ATOM 742 C C . VAL A 1 99 ? 4.253 9.302 9.889 1.00 52.78 99 VAL A C 1
ATOM 744 O O . VAL A 1 99 ? 3.980 8.934 11.026 1.00 52.78 99 VAL A O 1
ATOM 747 N N . SER A 1 100 ? 3.555 10.234 9.241 1.00 59.91 100 SER A N 1
ATOM 748 C CA . SER A 1 100 ? 2.199 10.648 9.599 1.00 59.91 100 SER A CA 1
ATOM 749 C C . SER A 1 100 ? 1.311 10.319 8.408 1.00 59.91 100 SER A C 1
ATOM 751 O O . SER A 1 100 ? 1.598 10.753 7.290 1.00 59.91 100 SER A O 1
ATOM 753 N N . LYS A 1 101 ? 0.283 9.502 8.637 1.00 63.22 101 LYS A N 1
ATOM 754 C CA . LYS A 1 101 ? -0.706 9.139 7.623 1.00 63.22 101 LYS A CA 1
ATOM 755 C C . LYS A 1 101 ? -2.087 9.460 8.154 1.00 63.22 101 LYS A C 1
ATOM 757 O O . LYS A 1 101 ? -2.452 9.043 9.248 1.00 63.22 101 LYS A O 1
ATOM 762 N N . SER A 1 102 ? -2.873 10.147 7.347 1.00 65.81 102 SER A N 1
ATOM 763 C CA . SER A 1 102 ? -4.288 10.347 7.607 1.00 65.81 102 SER A CA 1
ATOM 764 C C . SER A 1 102 ? -5.063 10.129 6.321 1.00 65.81 102 SER A C 1
ATOM 766 O O . SER A 1 102 ? -4.536 10.305 5.217 1.00 65.81 102 SER A O 1
ATOM 768 N N . GLY A 1 103 ? -6.294 9.662 6.465 1.00 69.00 103 GLY A N 1
ATOM 769 C CA . GLY A 1 103 ? -7.119 9.363 5.315 1.00 69.00 103 GLY A CA 1
ATOM 770 C C . GLY A 1 103 ? -8.490 8.844 5.688 1.00 69.00 103 GLY A C 1
ATOM 771 O O . GLY A 1 103 ? -8.877 8.743 6.856 1.00 69.00 103 GLY A O 1
ATOM 772 N N . LYS A 1 104 ? -9.234 8.512 4.642 1.00 73.75 104 LYS A N 1
ATOM 773 C CA . LYS A 1 104 ? -10.530 7.854 4.717 1.00 73.75 104 LYS A CA 1
ATOM 774 C C . LYS A 1 104 ? -10.447 6.520 4.013 1.00 73.75 104 LYS A C 1
ATOM 776 O O . LYS A 1 104 ? -9.677 6.370 3.070 1.00 73.75 104 LYS A O 1
ATOM 781 N N . ALA A 1 105 ? -11.262 5.574 4.441 1.00 70.44 105 ALA A N 1
ATOM 782 C CA . ALA A 1 105 ? -11.393 4.281 3.808 1.00 70.44 105 ALA A CA 1
ATOM 783 C C . ALA A 1 105 ? -12.867 3.903 3.696 1.00 70.44 105 ALA A C 1
ATOM 785 O O . ALA A 1 105 ? -13.638 4.109 4.630 1.00 70.44 105 ALA A O 1
ATOM 786 N N . ILE A 1 106 ? -13.243 3.329 2.556 1.00 71.69 106 ILE A N 1
ATOM 787 C CA . ILE A 1 106 ? -14.543 2.698 2.358 1.00 71.69 106 ILE A CA 1
ATOM 788 C C . ILE A 1 106 ? -14.305 1.252 1.946 1.00 71.69 106 ILE A C 1
ATOM 790 O O . ILE A 1 106 ? -13.565 1.001 1.004 1.00 71.69 106 ILE A O 1
ATOM 794 N N . ARG A 1 107 ? -14.945 0.286 2.599 1.00 69.75 107 ARG A N 1
ATOM 795 C CA . ARG A 1 107 ? -14.927 -1.118 2.159 1.00 69.75 107 ARG A CA 1
ATOM 796 C C . ARG A 1 107 ? -16.294 -1.505 1.618 1.00 69.75 107 ARG A C 1
ATOM 798 O O . ARG A 1 107 ? -17.298 -1.181 2.243 1.00 69.75 107 ARG A O 1
ATOM 805 N N . THR A 1 108 ? -16.322 -2.198 0.486 1.00 68.50 108 THR A N 1
ATOM 806 C CA . THR A 1 108 ? -17.499 -2.850 -0.111 1.00 68.50 108 THR A CA 1
ATOM 807 C C . THR A 1 108 ? -17.260 -4.368 -0.194 1.00 68.50 108 THR A C 1
ATOM 809 O O . THR A 1 108 ? -16.274 -4.869 0.348 1.00 68.50 108 THR A O 1
ATOM 812 N N . MET A 1 109 ? -18.150 -5.131 -0.850 1.00 67.25 109 MET A N 1
ATOM 813 C CA . MET A 1 109 ? -17.971 -6.592 -1.028 1.00 67.25 109 MET A CA 1
ATOM 814 C C . MET A 1 109 ? -16.683 -6.971 -1.725 1.00 67.25 109 MET A C 1
ATOM 816 O O . MET A 1 109 ? -16.102 -8.015 -1.450 1.00 67.25 109 MET A O 1
ATOM 820 N N . ASP A 1 110 ? -16.339 -6.179 -2.719 1.00 69.12 110 ASP A N 1
ATOM 821 C CA . ASP A 1 110 ? -15.403 -6.513 -3.768 1.00 69.12 110 ASP A CA 1
ATOM 822 C C . ASP A 1 110 ? -14.248 -5.530 -3.801 1.00 69.12 110 ASP A C 1
ATOM 824 O O . ASP A 1 110 ? -13.284 -5.796 -4.507 1.00 69.12 110 ASP A O 1
ATOM 828 N N . ARG A 1 111 ? -14.317 -4.415 -3.060 1.00 69.38 111 ARG A N 1
ATOM 829 C CA . ARG A 1 111 ? -13.314 -3.356 -3.115 1.00 69.38 111 ARG A CA 1
ATOM 830 C C . ARG A 1 111 ? -13.009 -2.738 -1.761 1.00 69.38 111 ARG A C 1
ATOM 832 O O . ARG A 1 111 ? -13.855 -2.644 -0.872 1.00 69.38 111 ARG A O 1
ATOM 839 N N . ILE A 1 112 ? -11.780 -2.256 -1.636 1.00 68.94 112 ILE A N 1
ATOM 840 C CA . ILE A 1 112 ? -11.383 -1.299 -0.604 1.00 68.94 112 ILE A CA 1
ATOM 841 C C . ILE A 1 112 ? -11.004 -0.012 -1.315 1.00 68.94 112 ILE A C 1
ATOM 843 O O . ILE A 1 112 ? -10.095 -0.008 -2.139 1.00 68.94 112 ILE A O 1
ATOM 847 N N . TYR A 1 113 ? -11.689 1.067 -0.968 1.00 71.50 113 TYR A N 1
ATOM 848 C CA . TYR A 1 113 ? -11.380 2.429 -1.353 1.00 71.50 113 TYR A CA 1
ATOM 849 C C . TYR A 1 113 ? -10.627 3.113 -0.220 1.00 71.50 113 TYR A C 1
ATOM 851 O O . TYR A 1 113 ? -10.968 2.925 0.946 1.00 71.50 113 TYR A O 1
ATOM 859 N N . PHE A 1 114 ? -9.651 3.948 -0.540 1.00 73.31 114 PHE A N 1
ATOM 860 C CA . PHE A 1 114 ? -8.920 4.717 0.459 1.00 73.31 114 PHE A CA 1
ATOM 861 C C . PHE A 1 114 ? -8.407 6.041 -0.105 1.00 73.31 114 PHE A C 1
ATOM 863 O O . PHE A 1 114 ? -8.259 6.187 -1.318 1.00 73.31 114 PHE A O 1
ATOM 870 N N . THR A 1 115 ? -8.141 7.007 0.770 1.00 71.56 115 THR A N 1
ATOM 871 C CA . THR A 1 115 ? -7.479 8.267 0.419 1.00 71.56 115 THR A CA 1
ATOM 872 C C . THR A 1 115 ? -6.119 8.367 1.083 1.00 71.56 115 THR A C 1
ATOM 874 O O . THR A 1 115 ? -5.933 7.910 2.209 1.00 71.56 115 THR A O 1
ATOM 877 N N . ASP A 1 116 ? -5.188 9.024 0.401 1.00 69.44 116 ASP A N 1
ATOM 878 C CA . ASP A 1 116 ? -4.036 9.644 1.045 1.00 69.44 116 ASP A CA 1
ATOM 879 C C . ASP A 1 116 ? -4.342 11.141 1.170 1.00 69.44 116 ASP A C 1
ATOM 881 O O . ASP A 1 116 ? -4.526 11.832 0.164 1.00 69.44 116 ASP A O 1
ATOM 885 N N . ASP A 1 117 ? -4.447 11.666 2.394 1.00 67.12 117 ASP A N 1
ATOM 886 C CA . ASP A 1 117 ? -4.727 13.094 2.597 1.00 67.12 117 ASP A CA 1
ATOM 887 C C . ASP A 1 117 ? -3.649 14.005 1.978 1.00 67.12 117 ASP A C 1
ATOM 889 O O . ASP A 1 117 ? -3.911 15.189 1.743 1.00 67.12 117 ASP A O 1
ATOM 893 N N . ALA A 1 118 ? -2.458 13.475 1.665 1.00 67.06 118 ALA A N 1
ATOM 894 C CA . ALA A 1 118 ? -1.405 14.217 0.980 1.00 67.06 118 ALA A CA 1
ATOM 895 C C . ALA A 1 118 ? -1.789 14.635 -0.450 1.00 67.06 118 ALA A C 1
ATOM 897 O O . ALA A 1 118 ? -1.382 15.712 -0.898 1.00 67.06 118 ALA A O 1
ATOM 898 N N . ASP A 1 119 ? -2.566 13.820 -1.170 1.00 73.94 119 ASP A N 1
ATOM 899 C CA . ASP A 1 119 ? -2.997 14.108 -2.545 1.00 73.94 119 ASP A CA 1
ATOM 900 C C . ASP A 1 119 ? -4.513 14.302 -2.701 1.00 73.94 119 ASP A C 1
ATOM 902 O O . ASP A 1 119 ? -4.961 14.862 -3.710 1.00 73.94 119 ASP A O 1
ATOM 906 N N . GLY A 1 120 ? -5.296 13.900 -1.695 1.00 75.44 120 GLY A N 1
ATOM 907 C CA . GLY A 1 120 ? -6.747 14.049 -1.643 1.00 75.44 120 GLY A CA 1
ATOM 908 C C . GLY A 1 120 ? -7.504 13.213 -2.677 1.00 75.44 120 GLY A C 1
ATOM 909 O O . GLY A 1 120 ? -8.680 13.491 -2.934 1.00 75.44 120 GLY A O 1
ATOM 910 N N . LYS A 1 121 ? -6.854 12.229 -3.307 1.00 79.81 121 LYS A N 1
ATOM 911 C CA . LYS A 1 121 ? -7.465 11.345 -4.302 1.00 79.81 121 LYS A CA 1
ATOM 912 C C . LYS A 1 121 ? -7.994 10.078 -3.649 1.00 79.81 121 LYS A C 1
ATOM 914 O O . LYS A 1 121 ? -7.511 9.639 -2.611 1.00 79.81 121 LYS A O 1
ATOM 919 N N . TRP A 1 122 ? -8.995 9.490 -4.296 1.00 82.56 122 TRP A N 1
ATOM 920 C CA . TRP A 1 122 ? -9.459 8.153 -3.960 1.00 82.56 122 TRP A CA 1
ATOM 921 C C . TRP A 1 122 ? -8.710 7.125 -4.790 1.00 82.56 122 TRP A C 1
ATOM 923 O O . TRP A 1 122 ? -8.541 7.277 -5.999 1.00 82.56 122 TRP A O 1
ATOM 933 N N . TYR A 1 123 ? -8.329 6.058 -4.121 1.00 75.88 123 TYR A N 1
ATOM 934 C CA . TYR A 1 123 ? -7.728 4.866 -4.677 1.00 75.88 123 TYR A CA 1
ATOM 935 C C . TYR A 1 123 ? -8.639 3.690 -4.370 1.00 75.88 123 TYR A C 1
ATOM 937 O O . TYR A 1 123 ? -9.364 3.738 -3.376 1.00 75.88 123 TYR A O 1
ATOM 945 N N . PHE A 1 124 ? -8.623 2.649 -5.194 1.00 76.25 124 PHE A N 1
ATOM 946 C CA . PHE A 1 124 ? -9.288 1.398 -4.865 1.00 76.25 124 PHE A CA 1
ATOM 947 C C . PHE A 1 124 ? -8.460 0.177 -5.249 1.00 76.25 124 PHE A C 1
ATOM 949 O O . PHE A 1 124 ? -7.599 0.232 -6.125 1.00 76.25 124 PHE A O 1
ATOM 956 N N . MET A 1 125 ? -8.744 -0.922 -4.562 1.00 64.44 125 MET A N 1
ATOM 957 C CA . MET A 1 125 ? -8.247 -2.265 -4.848 1.00 64.44 125 MET A CA 1
ATOM 958 C C . MET A 1 125 ? -9.425 -3.216 -4.904 1.00 64.44 125 MET A C 1
ATOM 960 O O . MET A 1 125 ? -10.324 -3.098 -4.068 1.00 64.44 125 MET A O 1
ATOM 964 N N . GLU A 1 126 ? -9.395 -4.176 -5.822 1.00 69.62 126 GLU A N 1
ATOM 965 C CA . GLU A 1 126 ? -10.347 -5.283 -5.821 1.00 69.62 126 GLU A CA 1
ATOM 966 C C . GLU A 1 126 ? -9.896 -6.391 -4.856 1.00 69.62 126 GLU A C 1
ATOM 968 O O . GLU A 1 126 ? -8.718 -6.723 -4.749 1.00 69.62 126 GLU A O 1
ATOM 973 N N . LEU A 1 127 ? -10.847 -6.974 -4.130 1.00 58.22 127 LEU A N 1
ATOM 974 C CA . LEU A 1 127 ? -10.621 -8.036 -3.150 1.00 58.22 127 LEU A CA 1
ATOM 975 C C . LEU A 1 127 ? -10.438 -9.415 -3.807 1.00 58.22 127 LEU A C 1
ATOM 977 O O . LEU A 1 127 ? -9.941 -10.331 -3.157 1.00 58.22 127 LEU A O 1
ATOM 981 N N . GLN A 1 128 ? -10.822 -9.578 -5.080 1.00 56.84 128 GLN A N 1
ATOM 982 C CA . GLN A 1 128 ? -10.732 -10.855 -5.804 1.00 56.84 128 GLN A CA 1
ATOM 983 C C . GLN A 1 128 ? -9.338 -11.149 -6.390 1.00 56.84 128 GLN A C 1
ATOM 985 O O . GLN A 1 128 ? -9.050 -12.306 -6.686 1.00 56.84 128 GLN A O 1
ATOM 990 N N . ASP A 1 129 ? -8.460 -10.145 -6.495 1.00 47.72 129 ASP A N 1
ATOM 991 C CA . ASP A 1 129 ? -7.168 -10.241 -7.199 1.00 47.72 129 ASP A CA 1
ATOM 992 C C . ASP A 1 129 ? -6.001 -10.768 -6.355 1.00 47.72 129 ASP A C 1
ATOM 994 O O . ASP A 1 129 ? -4.878 -10.891 -6.843 1.00 47.72 129 ASP A O 1
ATOM 998 N N . THR A 1 130 ? -6.224 -11.130 -5.092 1.00 46.09 130 THR A N 1
ATOM 999 C CA . THR A 1 130 ? -5.149 -11.704 -4.283 1.00 46.09 130 THR A CA 1
ATOM 1000 C C . THR A 1 130 ? -5.433 -13.175 -4.001 1.00 46.09 130 THR A C 1
ATOM 1002 O O . THR A 1 130 ? -6.294 -13.548 -3.209 1.00 46.09 130 THR A O 1
ATOM 1005 N N . SER A 1 131 ? -4.620 -14.055 -4.585 1.00 43.75 131 SER A N 1
ATOM 1006 C CA . SER A 1 131 ? -4.386 -15.398 -4.035 1.00 43.75 131 SER A CA 1
ATOM 1007 C C . SER A 1 131 ? -3.962 -15.352 -2.551 1.00 43.75 131 SER A C 1
ATOM 1009 O O . SER A 1 131 ? -4.051 -16.361 -1.853 1.00 43.75 131 SER A O 1
ATOM 1011 N N . GLU A 1 132 ? -3.561 -14.176 -2.052 1.00 39.78 132 GLU A N 1
ATOM 1012 C CA . GLU A 1 132 ? -3.367 -13.854 -0.636 1.00 39.78 132 GLU A CA 1
ATOM 1013 C C . GLU A 1 132 ? -4.680 -13.596 0.127 1.00 39.78 132 GLU A C 1
ATOM 1015 O O . GLU A 1 132 ? -4.713 -13.911 1.309 1.00 39.78 132 GLU A O 1
ATOM 1020 N N . TYR A 1 133 ? -5.793 -13.154 -0.483 1.00 39.12 133 TYR A N 1
ATOM 1021 C CA . TYR A 1 133 ? -7.078 -12.985 0.220 1.00 39.12 133 TYR A CA 1
ATOM 1022 C C . TYR A 1 133 ? -7.618 -14.311 0.748 1.00 39.12 133 TYR A C 1
ATOM 1024 O O . TYR A 1 133 ? -8.203 -14.322 1.819 1.00 39.12 133 TYR A O 1
ATOM 1032 N N . GLN A 1 134 ? -7.391 -15.448 0.077 1.00 37.88 134 GLN A N 1
ATOM 1033 C CA . GLN A 1 134 ? -7.776 -16.750 0.649 1.00 37.88 134 GLN A CA 1
ATOM 1034 C C . GLN A 1 134 ? -6.890 -17.164 1.837 1.00 37.88 134 GLN A C 1
ATOM 1036 O O . GLN A 1 134 ? -7.370 -17.828 2.757 1.00 37.88 134 GLN A O 1
ATOM 1041 N N . GLN A 1 135 ? -5.617 -16.755 1.870 1.00 38.34 135 GLN A N 1
ATOM 1042 C CA . GLN A 1 135 ? -4.747 -16.980 3.034 1.00 38.34 135 GLN A CA 1
ATOM 1043 C C . GLN A 1 135 ? -5.081 -16.016 4.177 1.00 38.34 135 GLN A C 1
ATOM 1045 O O . GLN A 1 135 ? -5.163 -16.441 5.325 1.00 38.34 135 GLN A O 1
ATOM 1050 N N . ILE A 1 136 ? -5.363 -14.751 3.860 1.00 33.97 136 ILE A N 1
ATOM 1051 C CA . ILE A 1 136 ? -5.787 -13.732 4.815 1.00 33.97 136 ILE A CA 1
ATOM 1052 C C . ILE A 1 136 ? -7.170 -14.080 5.359 1.00 33.97 136 ILE A C 1
ATOM 1054 O O . ILE A 1 136 ? -7.294 -14.112 6.567 1.00 33.97 136 ILE A O 1
ATOM 1058 N N . SER A 1 137 ? -8.171 -14.435 4.542 1.00 31.97 137 SER A N 1
ATOM 1059 C CA . SER A 1 137 ? -9.525 -14.790 5.004 1.00 31.97 137 SER A CA 1
ATOM 1060 C C . SER A 1 137 ? -9.529 -16.056 5.859 1.00 31.97 137 SER A C 1
ATOM 1062 O O . SER A 1 137 ? -10.172 -16.071 6.897 1.00 31.97 137 SER A O 1
ATOM 1064 N N . SER A 1 138 ? -8.762 -17.089 5.487 1.00 31.91 138 SER A N 1
ATOM 1065 C CA . SER A 1 138 ? -8.619 -18.291 6.324 1.00 31.91 138 SER A CA 1
ATOM 1066 C C . SER A 1 138 ? -7.878 -18.009 7.637 1.00 31.91 138 SER A C 1
ATOM 1068 O O . SER A 1 138 ? -8.222 -18.576 8.672 1.00 31.91 138 SER A O 1
ATOM 1070 N N . GLY A 1 139 ? -6.913 -17.082 7.623 1.00 29.80 139 GLY A N 1
ATOM 1071 C CA . GLY A 1 139 ? -6.264 -16.561 8.822 1.00 29.80 139 GLY A CA 1
ATOM 1072 C C . GLY A 1 139 ? -7.218 -15.731 9.680 1.00 29.80 139 GLY A C 1
ATOM 1073 O O . GLY A 1 139 ? -7.251 -15.891 10.886 1.00 29.80 139 GLY A O 1
ATOM 1074 N N . VAL A 1 140 ? -8.039 -14.896 9.064 1.00 31.20 140 VAL A N 1
ATOM 1075 C CA . VAL A 1 140 ? -8.985 -13.943 9.655 1.00 31.20 140 VAL A CA 1
ATOM 1076 C C . VAL A 1 140 ? -10.190 -14.670 10.279 1.00 31.20 140 VAL A C 1
ATOM 1078 O O . VAL A 1 140 ? -10.556 -14.340 11.404 1.00 31.20 140 VAL A O 1
ATOM 1081 N N . ASP A 1 141 ? -10.692 -15.741 9.657 1.00 32.56 141 ASP A N 1
ATOM 1082 C CA . ASP A 1 141 ? -11.663 -16.668 10.260 1.00 32.56 141 ASP A CA 1
ATOM 1083 C C . ASP A 1 141 ? -11.044 -17.441 11.445 1.00 32.56 141 ASP A C 1
ATOM 1085 O O . ASP A 1 141 ? -11.685 -17.594 12.482 1.00 32.56 141 ASP A O 1
ATOM 1089 N N . SER A 1 142 ? -9.766 -17.844 11.364 1.00 33.28 142 SER A N 1
ATOM 1090 C CA . SER A 1 142 ? -9.070 -18.480 12.502 1.00 33.28 142 SER A CA 1
ATOM 1091 C C . SER A 1 142 ? -8.734 -17.503 13.642 1.00 33.28 142 SER A C 1
ATOM 1093 O O . SER A 1 142 ? -8.754 -17.872 14.810 1.00 33.28 142 SER A O 1
ATOM 1095 N N . VAL A 1 143 ? -8.481 -16.228 13.326 1.00 30.14 143 VAL A N 1
ATOM 1096 C CA . VAL A 1 143 ? -8.182 -15.146 14.284 1.00 30.14 143 VAL A CA 1
ATOM 1097 C C . VAL A 1 143 ? -9.382 -14.840 15.165 1.00 30.14 143 VAL A C 1
ATOM 1099 O O . VAL A 1 143 ? -9.219 -14.541 16.341 1.00 30.14 143 VAL A O 1
ATOM 1102 N N . LEU A 1 144 ? -10.577 -14.920 14.601 1.00 30.34 144 LEU A N 1
ATOM 1103 C CA . LEU A 1 144 ? -11.835 -14.750 15.310 1.00 30.34 144 LEU A CA 1
ATOM 1104 C C . LEU A 1 144 ? -12.231 -15.938 16.175 1.00 30.34 144 LEU A C 1
ATOM 1106 O O . LEU A 1 144 ? -12.808 -15.748 17.243 1.00 30.34 144 LEU A O 1
ATOM 1110 N N . GLU A 1 145 ? -11.935 -17.154 15.710 1.00 33.09 145 GLU A N 1
ATOM 1111 C CA . GLU A 1 145 ? -12.103 -18.369 16.506 1.00 33.09 145 GLU A CA 1
ATOM 1112 C C . GLU A 1 145 ? -11.115 -18.394 17.692 1.00 33.09 145 GLU A C 1
ATOM 1114 O O . GLU A 1 145 ? -11.473 -18.856 18.777 1.00 33.09 145 GLU A O 1
ATOM 1119 N N . ASP A 1 146 ? -9.919 -17.812 17.534 1.00 31.75 146 ASP A N 1
ATOM 1120 C CA . ASP A 1 146 ? -8.917 -17.664 18.602 1.00 31.75 146 ASP A CA 1
ATOM 1121 C C . ASP A 1 146 ? -9.175 -16.454 19.524 1.00 31.75 146 ASP A C 1
ATOM 1123 O O . ASP A 1 146 ? -8.759 -16.460 20.687 1.00 31.75 146 ASP A O 1
ATOM 1127 N N . PHE A 1 147 ? -9.923 -15.441 19.063 1.00 32.66 147 PHE A N 1
ATOM 1128 C CA . PHE A 1 147 ? -10.440 -14.333 19.883 1.00 32.66 147 PHE A CA 1
ATOM 1129 C C . PHE A 1 147 ? -11.681 -14.766 20.682 1.00 32.66 147 PHE A C 1
ATOM 1131 O O . PHE A 1 147 ? -12.689 -14.068 20.784 1.00 32.66 147 PHE A O 1
ATOM 1138 N N . THR A 1 148 ? -11.622 -15.958 21.265 1.00 35.06 148 THR A N 1
ATOM 1139 C CA . THR A 1 148 ? -12.595 -16.392 22.258 1.00 35.06 148 THR A CA 1
ATOM 1140 C C . THR A 1 148 ? -12.282 -15.710 23.589 1.00 35.06 148 THR A C 1
ATOM 1142 O O . THR A 1 148 ? -11.130 -15.623 24.024 1.00 35.06 148 THR A O 1
ATOM 1145 N N . PHE A 1 149 ? -13.342 -15.211 24.228 1.00 36.69 149 PHE A N 1
ATOM 1146 C CA . PHE A 1 149 ? -13.397 -14.450 25.486 1.00 36.69 149 PHE A CA 1
ATOM 1147 C C . PHE A 1 149 ? -12.653 -15.045 26.690 1.00 36.69 149 PHE A C 1
ATOM 1149 O O . PHE A 1 149 ? -12.577 -14.403 27.732 1.00 36.69 149 PHE A O 1
ATOM 1156 N N . ASP A 1 150 ? -12.020 -16.203 26.540 1.00 40.97 150 ASP A N 1
ATOM 1157 C CA . ASP A 1 150 ? -11.030 -16.753 27.462 1.00 40.97 150 ASP A CA 1
ATOM 1158 C C . ASP A 1 150 ? -9.850 -15.788 27.724 1.00 40.97 150 ASP A C 1
ATOM 1160 O O . ASP A 1 150 ? -9.008 -16.074 28.567 1.00 40.97 150 ASP A O 1
ATOM 1164 N N . ALA A 1 151 ? -9.728 -14.685 26.972 1.00 45.41 151 ALA A N 1
ATOM 1165 C CA . ALA A 1 151 ? -8.727 -13.639 27.191 1.00 45.41 151 ALA A CA 1
ATOM 1166 C C . ALA A 1 151 ? -9.084 -12.645 28.310 1.00 45.41 151 ALA A C 1
ATOM 1168 O O . ALA A 1 151 ? -8.169 -12.062 28.883 1.00 45.41 151 ALA A O 1
ATOM 1169 N N . PHE A 1 152 ? -10.374 -12.426 28.598 1.00 50.66 152 PHE A N 1
ATOM 1170 C CA . PHE A 1 152 ? -10.840 -11.369 29.501 1.00 50.66 152 PHE A CA 1
ATOM 1171 C C . PHE A 1 152 ? -11.361 -11.958 30.812 1.00 50.66 152 PHE A C 1
ATOM 1173 O O . PHE A 1 152 ? -12.326 -12.721 30.823 1.00 50.66 152 PHE A O 1
ATOM 1180 N N . VAL A 1 153 ? -10.763 -11.576 31.939 1.00 57.75 153 VAL A N 1
ATOM 1181 C CA . VAL A 1 153 ? -11.173 -12.059 33.264 1.00 57.75 153 VAL A CA 1
ATOM 1182 C C . VAL A 1 153 ? -11.696 -10.896 34.088 1.00 57.75 153 VAL A C 1
ATOM 1184 O O . VAL A 1 153 ? -10.945 -10.002 34.460 1.00 57.75 153 VAL A O 1
ATOM 1187 N N . ILE A 1 154 ? -12.991 -10.906 34.403 1.00 57.69 154 ILE A N 1
ATOM 1188 C CA . ILE A 1 154 ? -13.586 -9.847 35.222 1.00 57.69 154 ILE A CA 1
ATOM 1189 C C . ILE A 1 154 ? -13.105 -9.961 36.654 1.00 57.69 154 ILE A C 1
ATOM 1191 O O . ILE A 1 154 ? -13.310 -10.970 37.333 1.00 57.69 154 ILE A O 1
ATOM 1195 N N . THR A 1 155 ? -12.514 -8.876 37.120 1.00 60.69 155 THR A N 1
ATOM 1196 C CA . THR A 1 155 ? -11.982 -8.751 38.468 1.00 60.69 155 THR A CA 1
ATOM 1197 C C . THR A 1 155 ? -13.009 -8.132 39.400 1.00 60.69 155 THR A C 1
ATOM 1199 O O . THR A 1 155 ? -13.077 -8.520 40.570 1.00 60.69 155 THR A O 1
ATOM 1202 N N . ASN A 1 156 ? -13.830 -7.194 38.908 1.00 64.81 156 ASN A N 1
ATOM 1203 C CA . ASN A 1 156 ? -14.729 -6.432 39.766 1.00 64.81 156 ASN A CA 1
ATOM 1204 C C . ASN A 1 156 ? -15.958 -5.840 39.049 1.00 64.81 156 ASN A C 1
ATOM 1206 O O . ASN A 1 156 ? -15.921 -5.487 37.872 1.00 64.81 156 ASN A O 1
ATOM 1210 N N . ILE A 1 157 ? -17.045 -5.663 39.806 1.00 74.06 157 ILE A N 1
ATOM 1211 C CA . ILE A 1 157 ? -18.198 -4.841 39.415 1.00 74.06 157 ILE A CA 1
ATOM 1212 C C . ILE A 1 157 ? -18.009 -3.475 40.069 1.00 74.06 157 ILE A C 1
ATOM 1214 O O . ILE A 1 157 ? -17.921 -3.395 41.295 1.00 74.06 157 ILE A O 1
ATOM 1218 N N . LEU A 1 158 ? -17.943 -2.413 39.269 1.00 76.88 158 LEU A N 1
ATOM 1219 C CA . LEU A 1 158 ? -17.590 -1.085 39.762 1.00 76.88 158 LEU A CA 1
ATOM 1220 C C . LEU A 1 158 ? -18.824 -0.343 40.285 1.00 76.88 158 LEU A C 1
ATOM 1222 O O . LEU A 1 158 ? -19.051 -0.264 41.494 1.00 76.88 158 LEU A O 1
ATOM 1226 N N . ASP A 1 159 ? -19.624 0.212 39.380 1.00 82.38 159 ASP A N 1
ATOM 1227 C CA . ASP A 1 159 ? -20.792 1.022 39.701 1.00 82.38 159 ASP A CA 1
ATOM 1228 C C . ASP A 1 159 ? -21.766 1.129 38.519 1.00 82.38 159 ASP A C 1
ATOM 1230 O O . ASP A 1 159 ? -21.526 0.618 37.424 1.00 82.38 159 ASP A O 1
ATOM 1234 N N . ASN A 1 160 ? -22.896 1.795 38.771 1.00 84.50 160 ASN A N 1
ATOM 1235 C CA . ASN A 1 160 ? -23.773 2.283 37.717 1.00 84.50 160 ASN A CA 1
ATOM 1236 C C . ASN A 1 160 ? -23.580 3.791 37.578 1.00 84.50 160 ASN A C 1
ATOM 1238 O O . ASN A 1 160 ? -23.634 4.520 38.572 1.00 84.50 160 ASN A O 1
ATOM 1242 N N . THR A 1 161 ? -23.421 4.256 36.347 1.00 89.31 161 THR A N 1
ATOM 1243 C CA . THR A 1 161 ? -23.273 5.670 36.000 1.00 89.31 161 THR A CA 1
ATOM 1244 C C . THR A 1 161 ? -24.325 6.081 34.972 1.00 89.31 161 THR A C 1
ATOM 1246 O O . THR A 1 161 ? -25.050 5.246 34.436 1.00 89.31 161 THR A O 1
ATOM 1249 N N . THR A 1 162 ? -24.452 7.377 34.706 1.00 89.25 162 THR A N 1
ATOM 1250 C CA . THR A 1 162 ? -25.345 7.895 33.666 1.00 89.25 162 THR A CA 1
ATOM 1251 C C . THR A 1 162 ? -24.531 8.689 32.658 1.00 89.25 162 THR A C 1
ATOM 1253 O O . THR A 1 162 ? -23.849 9.641 33.034 1.00 89.25 162 THR A O 1
ATOM 1256 N N . VAL A 1 163 ? -24.640 8.322 31.383 1.00 86.62 163 VAL A N 1
ATOM 1257 C CA . VAL A 1 163 ? -24.002 9.004 30.251 1.00 86.62 163 VAL A CA 1
ATOM 1258 C C . VAL A 1 163 ? -25.106 9.445 29.302 1.00 86.62 163 VAL A C 1
ATOM 1260 O O . VAL A 1 163 ? -25.921 8.625 28.895 1.00 86.62 163 VAL A O 1
ATOM 1263 N N . ASP A 1 164 ? -25.206 10.749 29.041 1.00 84.88 164 ASP A N 1
ATOM 1264 C CA . ASP A 1 164 ? -26.218 11.353 28.157 1.00 84.88 164 ASP A CA 1
ATOM 1265 C C . ASP A 1 164 ? -27.678 10.921 28.416 1.00 84.88 164 ASP A C 1
ATOM 1267 O O . ASP A 1 164 ? -28.532 10.935 27.534 1.00 84.88 164 ASP A O 1
ATOM 1271 N N . GLY A 1 165 ? -27.992 10.598 29.676 1.00 84.81 165 GLY A N 1
ATOM 1272 C CA . GLY A 1 165 ? -29.323 10.167 30.115 1.00 84.81 165 GLY A CA 1
ATOM 1273 C C . GLY A 1 165 ? -29.542 8.652 30.116 1.00 84.81 165 GLY A C 1
ATOM 1274 O O . GLY A 1 165 ? -30.533 8.202 30.689 1.00 84.81 165 GLY A O 1
ATOM 1275 N N . THR A 1 166 ? -28.608 7.874 29.573 1.00 84.69 166 THR A N 1
ATOM 1276 C CA . THR A 1 166 ? -28.624 6.408 29.588 1.00 84.69 166 THR A CA 1
ATOM 1277 C C . THR A 1 166 ? -27.888 5.878 30.814 1.00 84.69 166 THR A C 1
ATOM 1279 O O . THR A 1 166 ? -26.809 6.361 31.166 1.00 84.69 166 THR A O 1
ATOM 1282 N N . THR A 1 167 ? -28.473 4.892 31.498 1.00 87.00 167 THR A N 1
ATOM 1283 C CA . THR A 1 167 ? -27.841 4.259 32.666 1.00 87.00 167 THR A CA 1
ATOM 1284 C C . THR A 1 167 ? -26.916 3.139 32.207 1.00 87.00 167 THR A C 1
ATOM 1286 O O . THR A 1 167 ? -27.367 2.191 31.568 1.00 87.00 167 THR A O 1
ATOM 1289 N N . MET A 1 168 ? -25.643 3.244 32.578 1.00 84.88 168 MET A N 1
ATOM 1290 C CA . MET A 1 168 ? -24.586 2.301 32.231 1.00 84.88 168 MET A CA 1
ATOM 1291 C C . MET A 1 168 ? -24.125 1.534 33.468 1.00 84.88 168 MET A C 1
ATOM 1293 O O . MET A 1 168 ? -23.964 2.137 34.530 1.00 84.88 168 MET A O 1
ATOM 1297 N N . SER A 1 169 ? -23.844 0.242 33.329 1.00 80.31 169 SER A N 1
ATOM 1298 C CA . SER A 1 169 ? -23.106 -0.543 34.326 1.00 80.31 169 SER A CA 1
ATOM 1299 C C . SER A 1 169 ? -21.642 -0.682 33.919 1.00 80.31 169 SER A C 1
ATOM 1301 O O . SER A 1 169 ? -21.357 -0.958 32.754 1.00 80.31 169 SER A O 1
ATOM 1303 N N . ARG A 1 170 ? -20.727 -0.497 34.878 1.00 81.25 170 ARG A N 1
ATOM 1304 C CA . ARG A 1 170 ? -19.273 -0.569 34.677 1.00 81.25 170 ARG A CA 1
ATOM 1305 C C . ARG A 1 170 ? -18.655 -1.797 35.334 1.00 81.25 170 ARG A C 1
ATOM 1307 O O . ARG A 1 170 ? -18.938 -2.105 36.496 1.00 81.25 170 ARG A O 1
ATOM 1314 N N . PHE A 1 171 ? -17.751 -2.445 34.609 1.00 73.88 171 PHE A N 1
ATOM 1315 C CA . PHE A 1 171 ? -17.042 -3.648 35.042 1.00 73.88 171 PHE A CA 1
ATOM 1316 C C . PHE A 1 171 ? -15.558 -3.522 34.754 1.00 73.88 171 PHE A C 1
ATOM 1318 O O . PHE A 1 171 ? -15.195 -2.996 33.709 1.00 73.88 171 PHE A O 1
ATOM 1325 N N . GLU A 1 172 ? -14.731 -4.025 35.661 1.00 75.44 172 GLU A N 1
ATOM 1326 C CA . GLU A 1 172 ? -13.279 -4.090 35.508 1.00 75.44 172 GLU A CA 1
ATOM 1327 C C . GLU A 1 172 ? -12.863 -5.505 35.094 1.00 75.44 172 GLU A C 1
ATOM 1329 O O . GLU A 1 172 ? -13.382 -6.489 35.633 1.00 75.44 172 GLU A O 1
ATOM 1334 N N . TYR A 1 173 ? -11.920 -5.613 34.163 1.00 71.75 173 TYR A N 1
ATOM 1335 C CA . TYR A 1 173 ? -11.349 -6.881 33.718 1.00 71.75 173 TYR A CA 1
ATOM 1336 C C . TYR A 1 173 ? -9.828 -6.821 33.575 1.00 71.75 173 TYR A C 1
ATOM 1338 O O . TYR A 1 173 ? -9.242 -5.741 33.502 1.00 71.75 173 TYR A O 1
ATOM 1346 N N . THR A 1 174 ? -9.200 -7.991 33.461 1.00 67.12 174 THR A N 1
ATOM 1347 C CA . THR A 1 174 ? -7.821 -8.166 32.985 1.00 67.12 174 THR A CA 1
ATOM 1348 C C . THR A 1 174 ? -7.782 -8.870 31.627 1.00 67.12 174 THR A C 1
ATOM 1350 O O . THR A 1 174 ? -8.697 -9.631 31.313 1.00 67.12 174 THR A O 1
ATOM 1353 N N . VAL A 1 175 ? -6.742 -8.617 30.823 1.00 66.56 175 VAL A N 1
ATOM 1354 C CA . VAL A 1 175 ? -6.490 -9.277 29.526 1.00 66.56 175 VAL A CA 1
ATOM 1355 C C . VAL A 1 175 ? -5.238 -10.144 29.603 1.00 66.56 175 VAL A C 1
ATOM 1357 O O . VAL A 1 175 ? -4.211 -9.706 30.123 1.00 66.56 175 VAL A O 1
ATOM 1360 N N . ASP A 1 176 ? -5.315 -11.352 29.050 1.00 65.19 176 ASP A N 1
ATOM 1361 C CA . ASP A 1 176 ? -4.169 -12.244 28.860 1.00 65.19 176 ASP A CA 1
ATOM 1362 C C . ASP A 1 176 ? -3.107 -11.628 27.923 1.00 65.19 176 ASP A C 1
ATOM 1364 O O . ASP A 1 176 ? -3.402 -11.187 26.805 1.00 65.19 176 ASP A O 1
ATOM 1368 N N . SER A 1 177 ? -1.859 -11.590 28.392 1.00 60.41 177 SER A N 1
ATOM 1369 C CA . SER A 1 177 ? -0.745 -10.908 27.734 1.00 60.41 177 SER A CA 1
ATOM 1370 C C . SER A 1 177 ? -0.240 -11.610 26.468 1.00 60.41 177 SER A C 1
ATOM 1372 O O . SER A 1 177 ? 0.161 -10.924 25.525 1.00 60.41 177 SER A O 1
ATOM 1374 N N . GLU A 1 178 ? -0.307 -12.944 26.381 1.00 61.03 178 GLU A N 1
ATOM 1375 C CA . GLU A 1 178 ? 0.072 -13.686 25.167 1.00 61.03 178 GLU A CA 1
ATOM 1376 C C . GLU A 1 178 ? -0.905 -13.381 24.025 1.00 61.03 178 GLU A C 1
ATOM 1378 O O . GLU A 1 178 ? -0.500 -13.175 22.877 1.00 61.03 178 GLU A O 1
ATOM 1383 N N . LYS A 1 179 ? -2.195 -13.266 24.355 1.00 58.62 179 LYS A N 1
ATOM 1384 C CA . LYS A 1 179 ? -3.248 -12.948 23.382 1.00 58.62 179 LYS A CA 1
ATOM 1385 C C . LYS A 1 179 ? -3.189 -11.502 22.887 1.00 58.62 179 LYS A C 1
ATOM 1387 O O . LYS A 1 179 ? -3.469 -11.252 21.715 1.00 58.62 179 LYS A O 1
ATOM 1392 N N . PHE A 1 180 ? -2.776 -10.554 23.731 1.00 58.09 180 PHE A N 1
ATOM 1393 C CA . PHE A 1 180 ? -2.533 -9.172 23.302 1.00 58.09 180 PHE A CA 1
ATOM 1394 C C . PHE A 1 180 ? -1.360 -9.068 22.317 1.00 58.09 180 PHE A C 1
ATOM 1396 O O . PHE A 1 180 ? -1.455 -8.364 21.313 1.00 58.09 180 PHE A O 1
ATOM 1403 N N . ILE A 1 181 ? -0.274 -9.814 22.541 1.00 56.25 181 ILE A N 1
ATOM 1404 C CA . ILE A 1 181 ? 0.861 -9.861 21.607 1.00 56.25 181 ILE A CA 1
ATOM 1405 C C . ILE A 1 181 ? 0.437 -10.342 20.225 1.00 56.25 181 ILE A C 1
ATOM 1407 O O . ILE A 1 181 ? 0.878 -9.790 19.218 1.00 56.25 181 ILE A O 1
ATOM 1411 N N . ASP A 1 182 ? -0.427 -11.347 20.151 1.00 55.06 182 ASP A N 1
ATOM 1412 C CA . ASP A 1 182 ? -0.902 -11.844 18.865 1.00 55.06 182 ASP A CA 1
ATOM 1413 C C . ASP A 1 182 ? -1.779 -10.825 18.120 1.00 55.06 182 ASP A C 1
ATOM 1415 O O . ASP A 1 182 ? -1.766 -10.814 16.889 1.00 55.06 182 ASP A O 1
ATOM 1419 N N . LEU A 1 183 ? -2.458 -9.913 18.825 1.00 50.78 183 LEU A N 1
ATOM 1420 C CA . LEU A 1 183 ? -3.143 -8.766 18.218 1.00 50.78 183 LEU A CA 1
ATOM 1421 C C . LEU A 1 183 ? -2.138 -7.766 17.622 1.00 50.78 183 LEU A C 1
ATOM 1423 O O . LEU A 1 183 ? -2.279 -7.353 16.470 1.00 50.78 183 LEU A O 1
ATOM 1427 N N . VAL A 1 184 ? -1.090 -7.427 18.379 1.00 49.69 184 VAL A N 1
ATOM 1428 C CA . VAL A 1 184 ? -0.027 -6.501 17.950 1.00 49.69 184 VAL A CA 1
ATOM 1429 C C . VAL A 1 184 ? 0.727 -7.054 16.734 1.00 49.69 184 VAL A C 1
ATOM 1431 O O . VAL A 1 184 ? 0.920 -6.330 15.761 1.00 49.69 184 VAL A O 1
ATOM 1434 N N . LYS A 1 185 ? 1.060 -8.352 16.719 1.00 49.19 185 LYS A N 1
ATOM 1435 C CA . LYS A 1 185 ? 1.662 -9.053 15.564 1.00 49.19 185 LYS A CA 1
ATOM 1436 C C . LYS A 1 185 ? 0.856 -8.924 14.298 1.00 49.19 185 LYS A C 1
ATOM 1438 O O . LYS A 1 185 ? 1.389 -8.675 13.222 1.00 49.19 185 LYS A O 1
ATOM 1443 N N . LYS A 1 186 ? -0.444 -9.145 14.434 1.00 43.59 186 LYS A N 1
ATOM 1444 C CA . LYS A 1 186 ? -1.333 -9.186 13.290 1.00 43.59 186 LYS A CA 1
ATOM 1445 C C . LYS A 1 186 ? -1.599 -7.777 12.759 1.00 43.59 186 LYS A C 1
ATOM 1447 O O . LYS A 1 186 ? -1.951 -7.678 11.599 1.00 43.59 186 LYS A O 1
ATOM 1452 N N . SER A 1 187 ? -1.332 -6.702 13.517 1.00 42.59 187 SER A N 1
ATOM 1453 C CA . SER A 1 187 ? -1.430 -5.313 13.023 1.00 42.59 187 SER A CA 1
ATOM 1454 C C . SER A 1 187 ? -0.608 -5.031 11.760 1.00 42.59 187 SER A C 1
ATOM 1456 O O . SER A 1 187 ? -0.967 -4.124 11.015 1.00 42.59 187 SER A O 1
ATOM 1458 N N . GLY A 1 188 ? 0.450 -5.811 11.495 1.00 39.03 188 GLY A N 1
ATOM 1459 C CA . GLY A 1 188 ? 1.297 -5.668 10.306 1.00 39.03 188 GLY A CA 1
ATOM 1460 C C . GLY A 1 188 ? 2.212 -4.437 10.323 1.00 39.03 188 GLY A C 1
ATOM 1461 O O . GLY A 1 188 ? 2.982 -4.244 9.386 1.00 39.03 188 GLY A O 1
ATOM 1462 N N . GLU A 1 189 ? 2.146 -3.622 11.380 1.00 38.94 189 GLU A N 1
ATOM 1463 C CA . GLU A 1 189 ? 2.954 -2.406 11.570 1.00 38.94 189 GLU A CA 1
ATOM 1464 C C . GLU A 1 189 ? 4.330 -2.695 12.187 1.00 38.94 189 GLU A C 1
ATOM 1466 O O . GLU A 1 189 ? 5.234 -1.865 12.129 1.00 38.94 189 GLU A O 1
ATOM 1471 N N . PHE A 1 190 ? 4.494 -3.882 12.765 1.00 45.69 190 PHE A N 1
ATOM 1472 C CA . PHE A 1 190 ? 5.706 -4.310 13.449 1.00 45.69 190 PHE A CA 1
ATOM 1473 C C . PHE A 1 190 ? 6.420 -5.353 12.602 1.00 45.69 190 PHE A C 1
ATOM 1475 O O . PHE A 1 190 ? 5.802 -6.298 12.105 1.00 45.69 190 PHE A O 1
ATOM 1482 N N . THR A 1 191 ? 7.729 -5.200 12.435 1.00 52.88 191 THR A N 1
ATOM 1483 C CA . THR A 1 191 ? 8.541 -6.251 11.827 1.00 52.88 191 THR A CA 1
ATOM 1484 C C . THR A 1 191 ? 8.553 -7.486 12.727 1.00 52.88 191 THR A C 1
ATOM 1486 O O . THR A 1 191 ? 8.332 -7.396 13.934 1.00 52.88 191 THR A O 1
ATOM 1489 N N . ASP A 1 192 ? 8.858 -8.658 12.166 1.00 58.53 192 ASP A N 1
ATOM 1490 C CA . ASP A 1 192 ? 9.040 -9.878 12.969 1.00 58.53 192 ASP A CA 1
ATOM 1491 C C . ASP A 1 192 ? 10.103 -9.698 14.074 1.00 58.53 192 ASP A C 1
ATOM 1493 O O . ASP A 1 192 ? 10.057 -10.376 15.104 1.00 58.53 192 ASP A O 1
ATOM 1497 N N . GLU A 1 193 ? 11.046 -8.772 13.869 1.00 58.06 193 GLU A N 1
ATOM 1498 C CA . GLU A 1 193 ? 12.066 -8.368 14.837 1.00 58.06 193 GLU A CA 1
ATOM 1499 C C . GLU A 1 193 ? 11.457 -7.529 15.973 1.00 58.06 193 GLU A C 1
ATOM 1501 O O . GLU A 1 193 ? 11.560 -7.951 17.125 1.00 58.06 193 GLU A O 1
ATOM 1506 N N . ASP A 1 194 ? 10.713 -6.458 15.659 1.00 54.22 194 ASP A N 1
ATOM 1507 C CA . ASP A 1 194 ? 9.987 -5.634 16.647 1.00 54.22 194 ASP A CA 1
ATOM 1508 C C . ASP A 1 194 ? 9.026 -6.492 17.485 1.00 54.22 194 ASP A C 1
ATOM 1510 O O . ASP A 1 194 ? 8.927 -6.373 18.703 1.00 54.22 194 ASP A O 1
ATOM 1514 N N . ILE A 1 195 ? 8.332 -7.423 16.832 1.00 56.94 195 ILE A N 1
ATOM 1515 C CA . ILE A 1 195 ? 7.430 -8.375 17.474 1.00 56.94 195 ILE A CA 1
ATOM 1516 C C . ILE A 1 195 ? 8.158 -9.322 18.421 1.00 56.94 195 ILE A C 1
ATOM 1518 O O . ILE A 1 195 ? 7.642 -9.630 19.499 1.00 56.94 195 ILE A O 1
ATOM 1522 N N . SER A 1 196 ? 9.312 -9.845 18.011 1.00 60.72 196 SER A N 1
ATOM 1523 C CA . SER A 1 196 ? 10.096 -10.764 18.836 1.00 60.72 196 SER A CA 1
ATOM 1524 C C . SER A 1 196 ? 10.667 -10.048 20.058 1.00 60.72 196 SER A C 1
ATOM 1526 O O . SER A 1 196 ? 10.698 -10.623 21.147 1.00 60.72 196 SER A O 1
ATOM 1528 N N . GLU A 1 197 ? 11.046 -8.784 19.891 1.00 59.06 197 GLU A N 1
ATOM 1529 C CA . GLU A 1 197 ? 11.506 -7.895 20.952 1.00 59.06 197 GLU A CA 1
ATOM 1530 C C . GLU A 1 197 ? 10.370 -7.574 21.940 1.00 59.06 197 GLU A C 1
ATOM 1532 O O . GLU A 1 197 ? 10.479 -7.917 23.119 1.00 59.06 197 GLU A O 1
ATOM 1537 N N . ILE A 1 198 ? 9.217 -7.086 21.465 1.00 55.16 198 ILE A N 1
ATOM 1538 C CA . ILE A 1 198 ? 8.016 -6.837 22.284 1.00 55.16 198 ILE A CA 1
ATOM 1539 C C . ILE A 1 198 ? 7.573 -8.110 23.030 1.00 55.16 198 ILE A C 1
ATOM 1541 O O . ILE A 1 198 ? 7.243 -8.063 24.217 1.00 55.16 198 ILE A O 1
ATOM 1545 N N . LYS A 1 199 ? 7.589 -9.272 22.366 1.00 59.12 199 LYS A N 1
ATOM 1546 C CA . LYS A 1 199 ? 7.208 -10.556 22.972 1.00 59.12 199 LYS A CA 1
ATOM 1547 C C . LYS A 1 199 ? 8.142 -10.948 24.120 1.00 59.12 199 LYS A C 1
ATOM 1549 O O . LYS A 1 199 ? 7.661 -11.426 25.144 1.00 59.12 199 LYS A O 1
ATOM 1554 N N . SER A 1 200 ? 9.445 -10.701 23.980 1.00 58.56 200 SER A N 1
ATOM 1555 C CA . SER A 1 200 ? 10.423 -10.975 25.039 1.00 58.56 200 SER A CA 1
ATOM 1556 C C . SER A 1 200 ? 10.182 -10.143 26.307 1.00 58.56 200 SER A C 1
ATOM 1558 O O . SER A 1 200 ? 10.413 -10.633 27.413 1.00 58.56 200 SER A O 1
ATOM 1560 N N . TYR A 1 201 ? 9.633 -8.934 26.151 1.00 54.12 201 TYR A N 1
ATOM 1561 C CA . TYR A 1 201 ? 9.300 -8.033 27.255 1.00 54.12 201 TYR A CA 1
ATOM 1562 C C . TYR A 1 201 ? 7.948 -8.356 27.9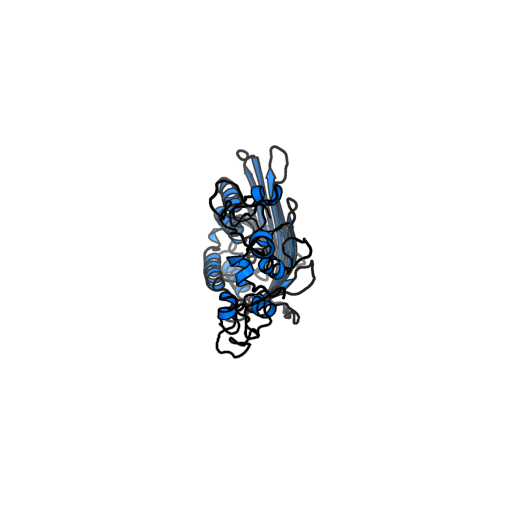07 1.00 54.12 201 TYR A C 1
ATOM 1564 O O . TYR A 1 201 ? 7.792 -8.221 29.120 1.00 54.12 201 TYR A O 1
ATOM 1572 N N . ILE A 1 202 ? 6.966 -8.824 27.129 1.00 51.28 202 ILE A N 1
ATOM 1573 C CA . ILE A 1 202 ? 5.587 -9.019 27.604 1.00 51.28 202 ILE A CA 1
ATOM 1574 C C . ILE A 1 202 ? 5.350 -10.383 28.277 1.00 51.28 202 ILE A C 1
ATOM 1576 O O . ILE A 1 202 ? 4.557 -10.460 29.219 1.00 51.28 202 ILE A O 1
ATOM 1580 N N . GLU A 1 203 ? 6.059 -11.446 27.876 1.00 53.69 203 GLU A N 1
ATOM 1581 C CA . GLU A 1 203 ? 5.880 -12.805 28.430 1.00 53.69 203 GLU A CA 1
ATOM 1582 C C . GLU A 1 203 ? 6.135 -12.911 29.948 1.00 53.69 203 GLU A C 1
ATOM 1584 O O . GLU A 1 203 ? 5.699 -13.877 30.573 1.00 53.69 203 GLU A O 1
ATOM 1589 N N . ASN A 1 204 ? 6.804 -11.932 30.571 1.00 51.53 204 ASN A N 1
ATOM 1590 C CA . ASN A 1 204 ? 7.247 -12.052 31.960 1.00 51.53 204 ASN A CA 1
ATOM 1591 C C . ASN A 1 204 ? 6.510 -11.185 32.995 1.00 51.53 204 ASN A C 1
ATOM 1593 O O . ASN A 1 204 ? 6.773 -11.419 34.171 1.00 51.53 204 ASN A O 1
ATOM 1597 N N . ASN A 1 205 ? 5.635 -10.217 32.645 1.00 53.41 205 ASN A N 1
ATOM 1598 C CA . ASN A 1 205 ? 5.120 -9.270 33.667 1.00 53.41 205 ASN A CA 1
ATOM 1599 C C . ASN A 1 205 ? 3.897 -8.376 33.324 1.00 53.41 205 ASN A C 1
ATOM 1601 O O . ASN A 1 205 ? 3.752 -7.311 33.925 1.00 53.41 205 ASN A O 1
ATOM 1605 N N . VAL A 1 206 ? 2.999 -8.743 32.403 1.00 55.94 206 VAL A N 1
ATOM 1606 C CA . VAL A 1 206 ? 1.937 -7.801 31.972 1.00 55.94 206 VAL A CA 1
ATOM 1607 C C . VAL A 1 206 ? 0.542 -8.218 32.420 1.00 55.94 206 VAL A C 1
ATOM 1609 O O . VAL A 1 206 ? -0.020 -9.178 31.907 1.00 55.94 206 VAL A O 1
ATOM 1612 N N . GLU A 1 207 ? -0.042 -7.433 33.326 1.00 64.19 207 GLU A N 1
ATOM 1613 C CA . GLU A 1 207 ? -1.490 -7.376 33.534 1.00 64.19 2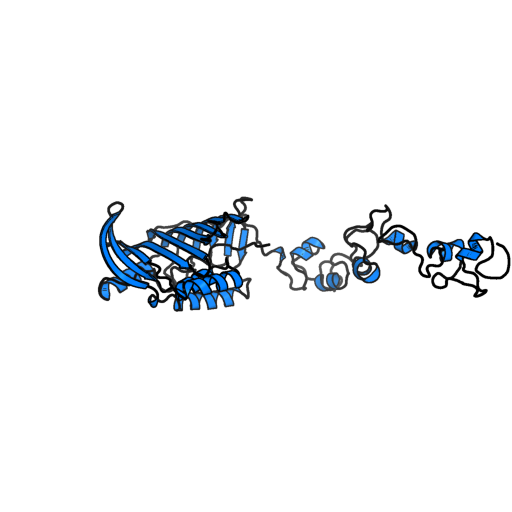07 GLU A CA 1
ATOM 1614 C C . GLU A 1 207 ? -2.025 -6.157 32.776 1.00 64.19 207 GLU A C 1
ATOM 1616 O O . GLU A 1 207 ? -1.849 -5.015 33.203 1.00 64.19 207 GLU A O 1
ATOM 1621 N N . LEU A 1 208 ? -2.661 -6.387 31.629 1.00 67.75 208 LEU A N 1
ATOM 1622 C CA . LEU A 1 208 ? -3.499 -5.362 31.014 1.00 67.75 208 LEU A CA 1
ATOM 1623 C C . LEU A 1 208 ? -4.822 -5.340 31.770 1.00 67.75 208 LEU A C 1
ATOM 1625 O O . LEU A 1 208 ? -5.437 -6.389 31.954 1.00 67.75 208 LEU A O 1
ATOM 1629 N N . THR A 1 209 ? -5.268 -4.167 32.194 1.00 74.62 209 THR A N 1
ATOM 1630 C CA . THR A 1 209 ? -6.564 -3.974 32.845 1.00 74.62 209 THR A CA 1
ATOM 1631 C C . THR A 1 209 ? -7.466 -3.129 31.967 1.00 74.62 209 THR A C 1
ATOM 1633 O O . THR A 1 209 ? -7.014 -2.388 31.099 1.00 74.62 209 THR A O 1
ATOM 1636 N N . GLY A 1 210 ? -8.769 -3.244 32.154 1.00 79.31 210 GLY A N 1
ATOM 1637 C CA . GLY A 1 210 ? -9.717 -2.518 31.332 1.00 79.31 210 GLY A CA 1
ATOM 1638 C C . GLY A 1 210 ? -11.064 -2.360 31.993 1.00 79.31 210 GLY A C 1
ATOM 1639 O O . GLY A 1 210 ? -11.373 -3.031 32.980 1.00 79.31 210 GLY A O 1
ATOM 1640 N N . GLU A 1 211 ? -11.870 -1.467 31.431 1.00 80.69 211 GLU A N 1
ATOM 1641 C CA . GLU A 1 211 ? -13.260 -1.305 31.819 1.00 80.69 211 GLU A CA 1
ATOM 1642 C C . GLU A 1 211 ? -14.199 -1.566 30.647 1.00 80.69 211 GLU A C 1
ATOM 1644 O O . GLU A 1 211 ? -13.935 -1.159 29.518 1.00 80.69 211 GLU A O 1
ATOM 1649 N N . ILE A 1 212 ? -15.353 -2.167 30.933 1.00 78.62 212 ILE A N 1
ATOM 1650 C CA . ILE A 1 212 ? -16.473 -2.238 29.995 1.00 78.62 212 ILE A CA 1
ATOM 1651 C C . ILE A 1 212 ? -17.719 -1.575 30.569 1.00 78.62 212 ILE A C 1
ATOM 1653 O O . ILE A 1 212 ? -18.070 -1.756 31.736 1.00 78.62 212 ILE A O 1
ATOM 1657 N N . TRP A 1 213 ? -18.360 -0.765 29.730 1.00 84.69 213 TRP A N 1
ATOM 1658 C CA . TRP A 1 213 ? -19.535 0.033 30.042 1.00 84.69 213 TRP A CA 1
ATOM 1659 C C . TRP A 1 213 ? -20.699 -0.482 29.196 1.00 84.69 213 TRP A C 1
ATOM 1661 O O . TRP A 1 213 ? -20.612 -0.486 27.966 1.00 84.69 213 TRP A O 1
ATOM 1671 N N . ILE A 1 214 ? -21.778 -0.916 29.846 1.00 80.69 214 ILE A N 1
ATOM 1672 C CA . ILE A 1 214 ? -22.921 -1.575 29.196 1.00 80.69 214 ILE A CA 1
ATOM 1673 C C . ILE A 1 214 ? -24.198 -0.786 29.472 1.00 80.69 214 ILE A C 1
ATOM 1675 O O . ILE A 1 214 ? -24.498 -0.502 30.634 1.00 80.69 214 ILE A O 1
ATOM 1679 N N . ASP A 1 215 ? -24.960 -0.476 28.423 1.00 81.75 215 ASP A N 1
ATOM 1680 C CA . ASP A 1 215 ? -26.306 0.090 28.532 1.00 81.75 215 ASP A CA 1
ATOM 1681 C C . ASP A 1 215 ? -27.234 -0.909 29.228 1.00 81.75 215 ASP A C 1
ATOM 1683 O O . ASP A 1 215 ? -27.449 -2.020 28.751 1.00 81.75 215 ASP A O 1
ATOM 1687 N N . THR A 1 216 ? -27.786 -0.508 30.370 1.00 79.69 216 THR A N 1
ATOM 1688 C CA . THR A 1 216 ? -28.638 -1.374 31.199 1.00 79.69 216 THR A CA 1
ATOM 1689 C C . THR A 1 216 ? -30.048 -1.595 30.647 1.00 79.69 216 THR A C 1
ATOM 1691 O O . THR A 1 216 ? -30.745 -2.485 31.132 1.00 79.69 216 THR A O 1
ATOM 1694 N N . GLU A 1 217 ? -30.493 -0.797 29.673 1.00 83.00 217 GLU A N 1
ATOM 1695 C CA . GLU A 1 217 ? -31.790 -0.946 29.007 1.00 83.00 217 GLU A CA 1
ATOM 1696 C C . GLU A 1 217 ? -31.636 -1.649 27.658 1.00 83.00 217 GLU A C 1
ATOM 1698 O O . GLU A 1 217 ? -32.321 -2.639 27.404 1.00 83.00 217 GLU A O 1
ATOM 1703 N N . ALA A 1 218 ? -30.731 -1.163 26.804 1.00 78.94 218 ALA A N 1
ATOM 1704 C CA . ALA A 1 218 ? -30.514 -1.746 25.481 1.00 78.94 218 ALA A CA 1
ATOM 1705 C C . ALA A 1 218 ? -29.673 -3.031 25.520 1.00 78.94 218 ALA A C 1
ATOM 1707 O O . ALA A 1 218 ? -29.682 -3.793 24.554 1.00 78.94 218 ALA A O 1
ATOM 1708 N N . MET A 1 219 ? -28.948 -3.275 26.618 1.00 74.44 219 MET A N 1
ATOM 1709 C CA . MET A 1 219 ? -28.011 -4.393 26.762 1.00 74.44 219 MET A CA 1
ATOM 1710 C C . MET A 1 219 ? -26.985 -4.405 25.619 1.00 74.44 219 MET A C 1
ATOM 1712 O O . MET A 1 219 ? -26.702 -5.438 25.024 1.00 74.44 219 MET A O 1
ATOM 1716 N N . LEU A 1 220 ? -26.449 -3.226 25.291 1.00 75.81 220 LEU A N 1
ATOM 1717 C CA . LEU A 1 220 ? -25.437 -3.017 24.255 1.00 75.81 220 LEU A CA 1
ATOM 1718 C C . LEU A 1 220 ? -24.191 -2.358 24.867 1.00 75.81 220 LEU A C 1
ATOM 1720 O O . LEU A 1 220 ? -24.316 -1.560 25.803 1.00 75.81 220 LEU A O 1
ATOM 1724 N N . PRO A 1 221 ? -22.983 -2.676 24.371 1.00 76.19 221 PRO A N 1
ATOM 1725 C CA . PRO A 1 221 ? -21.767 -2.030 24.843 1.00 76.19 221 PRO A CA 1
ATOM 1726 C C . PRO A 1 221 ? -21.739 -0.558 24.420 1.00 76.19 221 PRO A C 1
ATOM 1728 O O . PRO A 1 221 ? -22.136 -0.208 23.311 1.00 76.19 221 PRO A O 1
ATOM 1731 N N . TYR A 1 222 ? -21.231 0.293 25.307 1.00 81.38 222 TYR A N 1
ATOM 1732 C CA . TYR A 1 222 ? -21.025 1.720 25.060 1.00 81.38 222 TYR A CA 1
ATOM 1733 C C . TYR A 1 222 ? -19.540 2.074 24.972 1.00 81.38 222 TYR A C 1
ATOM 1735 O O . TYR A 1 222 ? -19.124 2.740 24.031 1.00 81.38 222 TYR A O 1
ATOM 1743 N N . LYS A 1 223 ? -18.730 1.626 25.936 1.00 83.00 223 LYS A N 1
ATOM 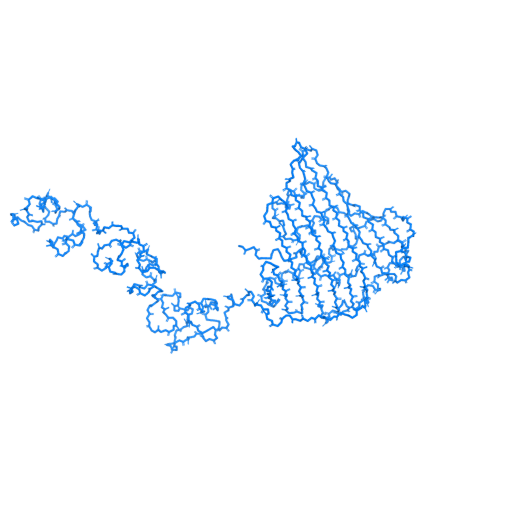1744 C CA . LYS A 1 223 ? -17.286 1.892 25.967 1.00 83.00 223 LYS A CA 1
ATOM 1745 C C . LYS A 1 223 ? -16.529 0.664 26.442 1.00 83.00 223 LYS A C 1
ATOM 1747 O O . LYS A 1 223 ? -16.988 -0.026 27.353 1.00 83.00 223 LYS A O 1
ATOM 1752 N N . ILE A 1 224 ? -15.373 0.427 25.840 1.00 76.69 224 ILE A N 1
ATOM 1753 C CA . ILE A 1 224 ? -14.419 -0.605 26.227 1.00 76.69 224 ILE A CA 1
ATOM 1754 C C . ILE A 1 224 ? -13.044 0.032 26.277 1.00 76.69 224 ILE A C 1
ATOM 1756 O O . ILE A 1 224 ? -12.661 0.734 25.342 1.00 76.69 224 ILE A O 1
ATOM 1760 N N . THR A 1 225 ? -12.317 -0.202 27.361 1.00 79.50 225 THR A N 1
ATOM 1761 C CA . THR A 1 225 ? -10.981 0.355 27.544 1.00 79.50 225 THR A CA 1
ATOM 1762 C C . THR A 1 225 ? -9.978 -0.741 27.854 1.00 79.50 225 THR A C 1
ATOM 1764 O O . THR A 1 225 ? -10.309 -1.728 28.503 1.00 79.50 225 THR A O 1
ATOM 1767 N N . ALA A 1 226 ? -8.742 -0.592 27.400 1.00 75.81 226 ALA A N 1
ATOM 1768 C CA . ALA A 1 226 ? -7.641 -1.458 27.785 1.00 75.81 226 ALA A CA 1
ATOM 1769 C C . ALA A 1 226 ? -6.404 -0.602 28.036 1.00 75.81 226 ALA A C 1
ATOM 1771 O O . ALA A 1 226 ? -5.965 0.154 27.172 1.00 75.81 226 ALA A O 1
ATOM 1772 N N . HIS A 1 227 ? -5.848 -0.728 29.231 1.00 81.06 227 HIS A N 1
ATOM 1773 C CA . HIS A 1 227 ? -4.689 0.014 29.680 1.00 81.06 227 HIS A CA 1
ATOM 1774 C C . HIS A 1 227 ? -3.693 -0.938 30.318 1.00 81.06 227 HIS A C 1
ATOM 1776 O O . HIS A 1 227 ? -4.054 -1.874 31.030 1.00 81.06 227 HIS A O 1
ATOM 1782 N N . GLY A 1 228 ? -2.415 -0.670 30.127 1.00 77.94 228 GLY A N 1
ATOM 1783 C CA . GLY A 1 228 ? -1.406 -1.347 30.913 1.00 77.94 228 GLY A CA 1
ATOM 1784 C C . GLY A 1 228 ? -0.032 -0.771 30.700 1.00 77.94 228 GLY A C 1
ATOM 1785 O O . GLY A 1 228 ? 0.238 -0.064 29.728 1.00 77.94 228 GLY A O 1
ATOM 1786 N N . THR A 1 229 ? 0.828 -1.070 31.660 1.00 75.94 229 THR A N 1
ATOM 1787 C CA . THR A 1 229 ? 2.224 -0.663 31.634 1.00 75.94 229 THR A CA 1
ATOM 1788 C C . THR A 1 229 ? 3.098 -1.870 31.893 1.00 75.94 229 THR A C 1
ATOM 1790 O O . THR A 1 229 ? 2.862 -2.610 32.849 1.00 75.94 229 THR A O 1
ATOM 1793 N N . VAL A 1 230 ? 4.116 -2.037 31.066 1.00 73.44 230 VAL A N 1
ATOM 1794 C CA . VAL A 1 230 ? 5.159 -3.043 31.216 1.00 73.44 230 VAL A CA 1
ATOM 1795 C C . VAL A 1 230 ? 6.421 -2.301 31.589 1.00 73.44 230 VAL A C 1
ATOM 1797 O O . VAL A 1 230 ? 6.856 -1.445 30.828 1.00 73.44 230 VAL A O 1
ATOM 1800 N N . ASN A 1 231 ? 6.996 -2.626 32.740 1.00 75.00 231 ASN A N 1
ATOM 1801 C CA . ASN A 1 231 ? 8.274 -2.062 33.153 1.00 75.00 231 ASN A CA 1
ATOM 1802 C C . ASN A 1 231 ? 9.292 -3.200 33.188 1.00 75.00 231 ASN A C 1
ATOM 1804 O O . ASN A 1 231 ? 9.115 -4.165 33.940 1.00 75.00 231 ASN A O 1
ATOM 1808 N N . ASP A 1 232 ? 10.344 -3.083 32.390 1.00 71.44 232 ASP A N 1
ATOM 1809 C CA . ASP A 1 232 ? 11.456 -4.021 32.349 1.00 71.44 232 ASP A CA 1
ATOM 1810 C C . ASP A 1 232 ? 12.740 -3.311 32.795 1.00 71.44 232 ASP A C 1
ATOM 1812 O O . ASP A 1 232 ? 13.429 -2.656 32.014 1.00 71.44 232 ASP A O 1
ATOM 1816 N N . GLU A 1 233 ? 13.067 -3.440 34.085 1.00 75.06 233 GLU A N 1
ATOM 1817 C CA . GLU A 1 233 ? 14.292 -2.866 34.657 1.00 75.06 233 GLU A CA 1
ATOM 1818 C C . GLU A 1 233 ? 15.575 -3.542 34.134 1.00 75.06 233 GLU A C 1
ATOM 1820 O O . GLU A 1 233 ? 16.645 -2.936 34.197 1.00 75.06 233 GLU A O 1
ATOM 1825 N N . GLU A 1 234 ? 15.506 -4.791 33.651 1.00 74.81 234 GLU A N 1
ATOM 1826 C CA . GLU A 1 234 ? 16.675 -5.523 33.145 1.00 74.81 234 GLU A CA 1
ATOM 1827 C C . GLU A 1 234 ? 17.073 -5.019 31.758 1.00 74.81 234 GLU A C 1
ATOM 1829 O O . GLU A 1 234 ? 18.261 -4.809 31.493 1.00 74.81 234 GLU A O 1
ATOM 1834 N N . ASN A 1 235 ? 16.077 -4.774 30.907 1.00 69.44 235 ASN A N 1
ATOM 1835 C CA . ASN A 1 235 ? 16.265 -4.233 29.564 1.00 69.44 235 ASN A CA 1
ATOM 1836 C C . ASN A 1 235 ? 16.140 -2.705 29.495 1.00 69.44 235 ASN A C 1
ATOM 1838 O O . ASN A 1 235 ? 16.388 -2.128 28.439 1.00 69.44 235 ASN A O 1
ATOM 1842 N N . ASP A 1 236 ? 15.849 -2.058 30.627 1.00 79.81 236 ASP A N 1
ATOM 1843 C CA . ASP A 1 236 ? 15.766 -0.605 30.785 1.00 79.81 236 ASP A CA 1
ATOM 1844 C C . ASP A 1 236 ? 14.684 0.032 29.891 1.00 79.81 236 ASP A C 1
ATOM 1846 O O . ASP A 1 236 ? 14.893 1.094 29.307 1.00 79.81 236 ASP A O 1
ATOM 1850 N N . ILE A 1 237 ? 13.521 -0.620 29.775 1.00 72.75 237 ILE A N 1
ATOM 1851 C CA . ILE A 1 237 ? 12.420 -0.218 28.884 1.00 72.75 237 ILE A CA 1
ATOM 1852 C C . ILE A 1 237 ? 11.082 -0.181 29.636 1.00 72.75 237 ILE A C 1
ATOM 1854 O O . ILE A 1 237 ? 10.737 -1.112 30.361 1.00 72.75 237 ILE A O 1
ATOM 1858 N N . ASP A 1 238 ? 10.299 0.868 29.378 1.00 77.50 238 ASP A N 1
ATOM 1859 C CA . ASP A 1 238 ? 8.904 1.012 29.790 1.00 77.50 238 ASP A CA 1
ATOM 1860 C C . ASP A 1 238 ? 7.989 1.021 28.554 1.00 77.50 238 ASP A C 1
ATOM 1862 O O . ASP A 1 238 ? 8.193 1.806 27.623 1.00 77.50 238 ASP A O 1
ATOM 1866 N N . ILE A 1 239 ? 6.940 0.200 28.560 1.00 75.44 239 ILE A N 1
ATOM 1867 C CA . ILE A 1 239 ? 5.883 0.164 27.540 1.00 75.44 239 ILE A CA 1
ATOM 1868 C C . ILE A 1 239 ? 4.575 0.599 28.193 1.00 75.44 239 ILE A C 1
ATOM 1870 O O . ILE A 1 239 ? 4.197 0.067 29.231 1.00 75.44 239 ILE A O 1
ATOM 1874 N N . ALA A 1 240 ? 3.847 1.522 27.577 1.00 78.88 240 ALA A N 1
ATOM 1875 C CA . ALA A 1 240 ? 2.492 1.891 27.957 1.00 78.88 240 ALA A CA 1
ATOM 1876 C C . ALA A 1 240 ? 1.539 1.658 26.783 1.00 78.88 240 ALA A C 1
ATOM 1878 O O . ALA A 1 240 ? 1.822 2.063 25.657 1.00 78.88 240 ALA A O 1
ATOM 1879 N N . VAL A 1 241 ? 0.406 1.024 27.067 1.00 74.69 241 VAL A N 1
ATOM 1880 C CA . VAL A 1 241 ? -0.681 0.768 26.119 1.00 74.69 241 VAL A CA 1
ATOM 1881 C C . VAL A 1 241 ? -1.937 1.429 26.662 1.00 74.69 241 VAL A C 1
ATOM 1883 O O . VAL A 1 241 ? -2.289 1.210 27.822 1.00 74.69 241 VAL A O 1
ATOM 1886 N N . ASN A 1 242 ? -2.620 2.210 25.831 1.00 77.62 242 ASN A N 1
ATOM 1887 C CA . ASN A 1 242 ? -3.929 2.782 26.115 1.00 77.62 242 ASN A CA 1
ATOM 1888 C C . ASN A 1 242 ? -4.823 2.610 24.894 1.00 77.62 242 ASN A C 1
ATOM 1890 O O . ASN A 1 242 ? -4.471 3.049 23.808 1.00 77.62 242 ASN A O 1
ATOM 1894 N N . VAL A 1 243 ? -5.979 1.987 25.074 1.00 74.69 243 VAL A N 1
ATOM 1895 C CA . VAL A 1 243 ? -6.962 1.762 24.018 1.00 74.69 243 VAL A CA 1
ATOM 1896 C C . VAL A 1 243 ? -8.335 2.106 24.566 1.00 74.69 243 VAL A C 1
ATOM 1898 O O . VAL A 1 243 ? -8.731 1.584 25.604 1.00 74.69 243 VAL A O 1
ATOM 1901 N N . ASP A 1 244 ? -9.064 2.949 23.851 1.00 77.25 244 ASP A N 1
ATOM 1902 C CA . ASP A 1 244 ? -10.419 3.385 24.149 1.00 77.25 244 ASP A CA 1
ATOM 1903 C C . ASP A 1 244 ? -11.294 3.181 22.907 1.00 77.25 244 ASP A C 1
ATOM 1905 O O . ASP A 1 244 ? -11.137 3.861 21.898 1.00 77.25 244 ASP A O 1
ATOM 1909 N N . LEU A 1 245 ? -12.257 2.265 22.988 1.00 74.75 245 LEU A N 1
ATOM 1910 C CA . LEU A 1 245 ? -13.262 2.035 21.954 1.00 74.75 245 LEU A CA 1
ATOM 1911 C C . LEU A 1 245 ? -14.630 2.486 22.463 1.00 74.75 245 LEU A C 1
ATOM 1913 O O . LEU A 1 245 ? -15.102 2.015 23.498 1.00 74.75 245 LEU A O 1
ATOM 1917 N N . THR A 1 246 ? -15.283 3.373 21.721 1.00 80.25 246 THR A N 1
ATOM 1918 C CA . THR A 1 246 ? -16.611 3.906 22.032 1.00 80.25 246 THR A CA 1
ATOM 1919 C C . THR A 1 246 ? -17.587 3.569 20.914 1.00 80.25 246 THR A C 1
ATOM 1921 O O . THR A 1 246 ? -17.303 3.793 19.741 1.00 80.25 246 THR A O 1
ATOM 1924 N N . PHE A 1 247 ? -18.762 3.067 21.277 1.00 81.50 247 PHE A N 1
ATOM 1925 C CA . PHE A 1 247 ? -19.883 2.832 20.376 1.00 81.50 247 PHE A CA 1
ATOM 1926 C C . PHE A 1 247 ? -20.896 3.959 20.544 1.00 81.50 247 PHE A C 1
ATOM 1928 O O . PHE A 1 247 ? -21.371 4.226 21.649 1.00 81.50 247 PHE A O 1
ATOM 1935 N N . THR A 1 248 ? -21.231 4.633 19.450 1.00 81.62 248 THR A N 1
ATOM 1936 C CA . THR A 1 248 ? -22.052 5.852 19.495 1.00 81.62 248 THR A CA 1
ATOM 1937 C C . THR A 1 248 ? -23.478 5.618 19.014 1.00 81.62 248 THR A C 1
ATOM 1939 O O . THR A 1 248 ? -24.402 6.269 19.502 1.00 81.62 248 THR A O 1
ATOM 1942 N N . SER A 1 249 ? -23.684 4.664 18.101 1.00 81.94 249 SER A N 1
ATOM 1943 C CA . SER A 1 249 ? -25.008 4.324 17.573 1.00 81.94 249 SER A CA 1
ATOM 1944 C C . SER A 1 249 ? -25.084 2.864 17.137 1.00 81.94 249 SER A C 1
ATOM 1946 O O . SER A 1 249 ? -24.187 2.382 16.455 1.00 81.94 249 SER A O 1
ATOM 1948 N N . PHE A 1 250 ? -26.211 2.205 17.407 1.00 81.12 250 PHE A N 1
ATOM 1949 C CA . PHE A 1 250 ? -26.585 0.926 16.793 1.00 81.12 250 PHE A CA 1
ATOM 1950 C C . PHE A 1 250 ? -27.847 1.099 15.937 1.00 81.12 250 PHE A C 1
ATOM 1952 O O . PHE A 1 250 ? -28.708 1.927 16.247 1.00 81.12 250 PHE A O 1
ATOM 1959 N N . ASN A 1 251 ? -27.979 0.318 14.862 1.00 78.25 251 ASN A N 1
ATOM 1960 C CA . ASN A 1 251 ? -29.176 0.232 14.005 1.00 78.25 251 ASN A CA 1
ATOM 1961 C C . ASN A 1 251 ? -29.618 1.546 13.342 1.00 78.25 251 ASN A C 1
ATOM 1963 O O . ASN A 1 251 ? -30.776 1.727 12.948 1.00 78.25 251 ASN A O 1
ATOM 1967 N N . LYS A 1 252 ? -28.692 2.488 13.185 1.00 81.12 252 LYS A N 1
ATOM 1968 C CA . LYS A 1 252 ? -28.914 3.736 12.460 1.00 81.12 252 LYS A CA 1
ATOM 1969 C C . LYS A 1 252 ? -28.625 3.525 10.976 1.00 81.12 252 LYS A C 1
ATOM 1971 O O . LYS A 1 252 ? -27.615 2.933 10.607 1.00 81.12 252 LYS A O 1
ATOM 1976 N N . ARG A 1 253 ? -29.513 4.008 10.102 1.00 69.69 253 ARG A N 1
ATOM 1977 C CA . ARG A 1 253 ? -29.295 3.912 8.651 1.00 69.69 253 ARG A CA 1
ATOM 1978 C C . ARG A 1 253 ? -28.096 4.760 8.241 1.00 69.69 253 ARG A C 1
ATOM 1980 O O . ARG A 1 253 ? -28.133 5.980 8.395 1.00 69.69 253 ARG A O 1
ATOM 1987 N N . LEU A 1 254 ? -27.099 4.107 7.661 1.00 67.25 254 LEU A N 1
ATOM 1988 C CA . LEU A 1 254 ? -25.922 4.736 7.075 1.00 67.25 254 LEU A CA 1
ATOM 1989 C C . LEU A 1 254 ? -26.074 4.764 5.552 1.00 67.25 254 LEU A C 1
ATOM 1991 O O . LEU A 1 254 ? -26.746 3.917 4.963 1.00 67.25 254 LEU A O 1
ATOM 1995 N N . ASN A 1 255 ? -25.486 5.772 4.915 1.00 73.75 255 ASN A N 1
ATOM 1996 C CA . ASN A 1 255 ? -25.525 5.948 3.467 1.00 73.75 255 ASN A CA 1
ATOM 1997 C C . ASN A 1 255 ? -24.092 5.990 2.942 1.00 73.75 255 ASN A C 1
ATOM 1999 O O . ASN A 1 255 ? -23.478 7.055 2.922 1.00 73.75 255 ASN A O 1
ATOM 2003 N N . ILE A 1 256 ? -23.587 4.831 2.532 1.00 73.50 256 ILE A N 1
ATOM 2004 C CA . ILE A 1 256 ? -22.240 4.675 1.987 1.00 73.50 256 ILE A CA 1
ATOM 2005 C C . ILE A 1 256 ? -22.308 4.885 0.475 1.00 73.50 256 ILE A C 1
ATOM 2007 O O . ILE A 1 256 ? -23.178 4.336 -0.202 1.00 73.50 256 ILE A O 1
ATOM 2011 N N . GLN A 1 257 ? -21.424 5.731 -0.051 1.00 80.81 257 GLN A N 1
ATOM 2012 C CA . GLN A 1 257 ? -21.349 6.036 -1.477 1.00 80.81 257 GLN A CA 1
ATOM 2013 C C . GLN A 1 257 ? -19.944 5.766 -1.990 1.00 80.81 257 GLN A C 1
ATOM 2015 O O . GLN A 1 257 ? -18.986 6.369 -1.514 1.00 80.81 257 GLN A O 1
ATOM 2020 N N . GLU A 1 258 ? -19.846 4.895 -2.991 1.00 84.38 258 GLU A N 1
ATOM 2021 C CA . GLU A 1 258 ? -18.581 4.615 -3.662 1.00 84.38 258 GLU A CA 1
ATOM 2022 C C . GLU A 1 258 ? -18.038 5.871 -4.370 1.00 84.38 258 GLU A C 1
ATOM 2024 O O . GLU A 1 258 ? -18.782 6.555 -5.094 1.00 84.38 258 GLU A O 1
ATOM 2029 N N . PRO A 1 259 ? -16.741 6.179 -4.207 1.00 85.44 259 PRO A 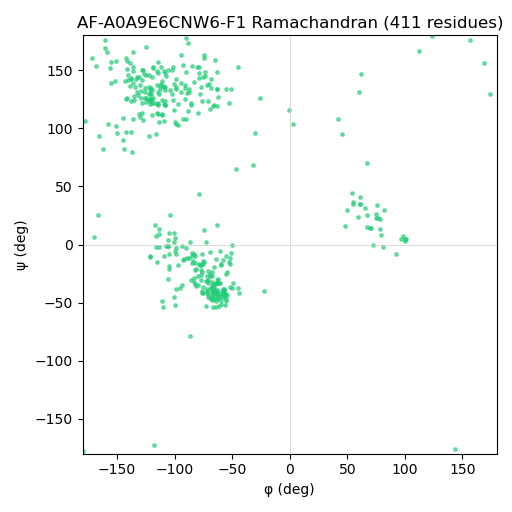N 1
ATOM 2030 C CA . PRO A 1 259 ? -16.082 7.229 -4.969 1.00 85.44 259 PRO A CA 1
ATOM 2031 C C . PRO A 1 259 ? -15.996 6.847 -6.454 1.00 85.44 259 PRO A C 1
ATOM 2033 O O . PRO A 1 259 ? -15.367 5.861 -6.825 1.00 85.44 259 PRO A O 1
ATOM 2036 N N . LYS A 1 260 ? -16.616 7.652 -7.326 1.00 86.50 260 LYS A N 1
ATOM 2037 C CA . LYS A 1 260 ? -16.686 7.375 -8.776 1.00 86.50 260 LYS A CA 1
ATOM 2038 C C . LYS A 1 260 ? -15.368 7.568 -9.521 1.00 86.50 260 LYS A C 1
ATOM 2040 O O . LYS A 1 260 ? -15.167 6.936 -10.549 1.00 86.50 260 LYS A O 1
ATOM 2045 N N . ASP A 1 261 ? -14.510 8.440 -9.003 1.00 86.50 261 ASP A N 1
ATOM 2046 C CA . ASP A 1 261 ? -13.240 8.821 -9.628 1.00 86.50 261 ASP A CA 1
ATOM 2047 C C . ASP A 1 261 ? -12.047 8.138 -8.931 1.00 86.50 261 ASP A C 1
ATOM 2049 O O . ASP A 1 261 ? -10.943 8.682 -8.906 1.00 86.50 261 ASP A O 1
ATOM 2053 N N . ALA A 1 262 ? -12.281 6.982 -8.295 1.00 84.69 262 ALA A N 1
ATOM 2054 C CA . ALA A 1 262 ? -11.232 6.231 -7.619 1.00 84.69 262 ALA A CA 1
ATOM 2055 C C . ALA A 1 262 ? -10.263 5.598 -8.629 1.00 84.69 262 ALA A C 1
ATOM 2057 O O . ALA A 1 262 ? -10.682 5.046 -9.647 1.00 84.69 262 ALA A O 1
ATOM 2058 N N . ILE A 1 263 ? -8.969 5.665 -8.328 1.00 79.56 263 ILE A N 1
ATOM 2059 C CA . ILE A 1 263 ? -7.893 5.114 -9.156 1.00 79.56 263 ILE A CA 1
ATOM 2060 C C . ILE A 1 263 ? -7.612 3.678 -8.720 1.00 79.56 263 ILE A C 1
ATOM 2062 O O . ILE A 1 263 ? -7.313 3.438 -7.552 1.00 79.56 263 ILE A O 1
ATOM 2066 N N . ASP A 1 264 ? -7.672 2.737 -9.656 1.00 77.50 264 ASP A N 1
ATOM 2067 C CA . ASP A 1 264 ? -7.274 1.353 -9.406 1.00 77.50 264 ASP A CA 1
ATOM 2068 C C . ASP A 1 264 ? -5.755 1.274 -9.221 1.00 77.50 264 ASP A C 1
ATOM 2070 O O . ASP A 1 264 ? -4.992 1.583 -10.140 1.00 77.50 264 ASP A O 1
ATOM 2074 N N . VAL A 1 265 ? -5.301 0.875 -8.035 1.00 65.56 265 VAL A N 1
ATOM 2075 C CA . VAL A 1 265 ? -3.860 0.803 -7.738 1.00 65.56 265 VAL A CA 1
ATOM 2076 C C . VAL A 1 265 ? -3.178 -0.417 -8.350 1.00 65.56 265 VAL A C 1
ATOM 2078 O O . VAL A 1 265 ? -1.952 -0.427 -8.460 1.00 65.56 265 VAL A O 1
ATOM 2081 N N . MET A 1 266 ? -3.947 -1.430 -8.755 1.00 62.91 266 MET A N 1
ATOM 2082 C CA . MET A 1 266 ? -3.423 -2.666 -9.336 1.00 62.91 266 MET A CA 1
ATOM 2083 C C . MET A 1 266 ? -3.497 -2.691 -10.860 1.00 62.91 266 MET A C 1
ATOM 2085 O O . MET A 1 266 ? -2.930 -3.593 -11.468 1.00 62.91 266 MET A O 1
ATOM 2089 N N . ALA A 1 267 ? -4.106 -1.683 -11.495 1.00 68.19 267 ALA A N 1
ATOM 2090 C CA . ALA A 1 267 ? -4.284 -1.645 -12.947 1.00 68.19 267 ALA A CA 1
ATOM 2091 C C . ALA A 1 267 ? -2.987 -1.866 -13.743 1.00 68.19 267 ALA A C 1
ATOM 2093 O O . ALA A 1 267 ? -3.016 -2.540 -14.761 1.00 68.19 267 ALA A O 1
ATOM 2094 N N . GLN A 1 268 ? -1.847 -1.356 -13.268 1.00 58.38 268 GLN A N 1
ATOM 2095 C CA . GLN A 1 268 ? -0.551 -1.524 -13.941 1.00 58.38 268 GLN A CA 1
ATOM 2096 C C . GLN A 1 268 ? 0.062 -2.933 -13.804 1.00 58.38 268 GLN A C 1
ATOM 2098 O O . GLN A 1 268 ? 1.026 -3.248 -14.500 1.00 58.38 268 GLN A O 1
ATOM 2103 N N . TYR A 1 269 ? -0.448 -3.748 -12.876 1.00 62.09 269 TYR A N 1
ATOM 2104 C CA . TYR A 1 269 ? 0.037 -5.097 -12.568 1.00 62.09 269 TYR A CA 1
ATOM 2105 C C . TYR A 1 269 ? -0.875 -6.205 -13.100 1.00 62.09 269 TYR A C 1
ATOM 2107 O O . TYR A 1 269 ? -0.558 -7.378 -12.907 1.00 62.09 269 TYR A O 1
ATOM 2115 N N . ARG A 1 270 ? -1.994 -5.847 -13.736 1.00 76.75 270 ARG A N 1
ATOM 2116 C CA . ARG A 1 270 ? -2.820 -6.794 -14.485 1.00 76.75 270 ARG A CA 1
ATOM 2117 C C . ARG A 1 270 ? -2.160 -7.157 -15.815 1.00 76.75 270 ARG A C 1
ATOM 2119 O O . ARG A 1 270 ? -1.216 -6.493 -16.228 1.00 76.75 270 ARG A O 1
ATOM 2126 N N . ASP A 1 271 ? -2.635 -8.246 -16.397 1.00 77.75 271 ASP A N 1
ATOM 2127 C CA . ASP A 1 271 ? -2.274 -8.801 -17.707 1.00 77.75 271 ASP A CA 1
ATOM 2128 C C . ASP A 1 271 ? -3.619 -9.202 -18.329 1.00 77.75 271 ASP A C 1
ATOM 2130 O O . ASP A 1 271 ? -4.110 -10.318 -18.120 1.00 77.75 271 ASP A O 1
ATOM 2134 N N . ASP A 1 272 ? -4.325 -8.207 -18.874 1.00 87.31 272 ASP A N 1
ATOM 2135 C CA . ASP A 1 272 ? -5.755 -8.309 -19.200 1.00 87.31 272 ASP A CA 1
ATOM 2136 C C . ASP A 1 272 ? -6.021 -9.240 -20.399 1.00 87.31 272 ASP A C 1
ATOM 2138 O O . ASP A 1 272 ? -7.121 -9.800 -20.511 1.00 87.31 272 ASP A O 1
ATOM 2142 N N . ASP A 1 273 ? -5.033 -9.462 -21.265 1.00 89.69 273 ASP A N 1
ATOM 2143 C CA . ASP A 1 273 ? -5.115 -10.381 -22.402 1.00 89.69 273 ASP A CA 1
ATOM 2144 C C . ASP A 1 273 ? -4.348 -11.706 -22.220 1.00 89.69 273 ASP A C 1
ATOM 2146 O O . ASP A 1 273 ? -4.569 -12.661 -22.981 1.00 89.69 273 ASP A O 1
ATOM 2150 N N . GLY A 1 274 ? -3.554 -11.828 -21.153 1.00 89.75 274 GLY A N 1
ATOM 2151 C CA . GLY A 1 274 ? -2.896 -13.059 -20.729 1.00 89.75 274 GLY A CA 1
ATOM 2152 C C . GLY A 1 274 ? -1.700 -13.445 -21.595 1.00 89.75 274 GLY A C 1
ATOM 2153 O O . GLY A 1 274 ? -1.401 -14.643 -21.722 1.00 89.75 274 GLY A O 1
ATOM 2154 N N . ASP A 1 275 ? -1.048 -12.477 -22.230 1.00 84.25 275 ASP A N 1
ATOM 2155 C CA . ASP A 1 275 ? 0.068 -12.692 -23.146 1.00 84.25 275 ASP A CA 1
ATOM 2156 C C . ASP A 1 275 ? 1.443 -12.740 -22.438 1.00 84.25 275 ASP A C 1
ATOM 2158 O O . ASP A 1 275 ? 2.442 -13.221 -22.997 1.00 84.25 275 ASP A O 1
ATOM 2162 N N . GLY A 1 276 ? 1.466 -12.349 -21.158 1.00 81.44 276 GLY A N 1
ATOM 2163 C CA . GLY A 1 276 ? 2.640 -12.315 -20.293 1.00 81.44 276 GLY A CA 1
ATOM 2164 C C . GLY A 1 276 ? 3.330 -10.950 -20.187 1.00 81.44 276 GLY A C 1
ATOM 2165 O O . GLY A 1 276 ? 4.390 -10.876 -19.545 1.00 81.44 276 GLY A O 1
ATOM 2166 N N . LEU A 1 277 ? 2.779 -9.891 -20.783 1.00 80.50 277 LEU A N 1
ATOM 2167 C CA . LEU A 1 277 ? 3.140 -8.490 -20.589 1.00 80.50 277 LEU A CA 1
ATOM 2168 C C . LEU A 1 277 ? 2.102 -7.832 -19.670 1.00 80.50 277 LEU A C 1
ATOM 2170 O O . LEU A 1 277 ? 0.908 -7.959 -19.855 1.00 80.50 277 LEU A O 1
ATOM 2174 N N . LEU A 1 278 ? 2.555 -7.144 -18.620 1.00 71.50 278 LEU A N 1
ATOM 2175 C CA . LEU A 1 278 ? 1.620 -6.459 -17.719 1.00 71.50 278 LEU A CA 1
ATOM 2176 C C . LEU A 1 278 ? 1.080 -5.186 -18.386 1.00 71.50 278 LEU A C 1
ATOM 2178 O O . LEU A 1 278 ? 1.889 -4.451 -18.949 1.00 71.50 278 LEU A O 1
ATOM 2182 N N . ASN A 1 279 ? -0.182 -4.822 -18.159 1.00 75.56 279 ASN A N 1
ATOM 2183 C CA . ASN A 1 279 ? -0.841 -3.604 -18.648 1.00 75.56 279 ASN A CA 1
ATOM 2184 C C . ASN A 1 279 ? 0.016 -2.336 -18.504 1.00 75.56 279 ASN A C 1
ATOM 2186 O O . ASN A 1 279 ? 0.080 -1.497 -19.400 1.00 75.56 279 ASN A O 1
ATOM 2190 N N . GLY A 1 280 ? 0.708 -2.170 -17.368 1.00 66.75 280 GLY A N 1
ATOM 2191 C CA . GLY A 1 280 ? 1.582 -1.011 -17.151 1.00 66.75 280 GLY A CA 1
ATOM 2192 C C . GLY A 1 280 ? 2.844 -1.018 -18.022 1.00 66.75 280 GLY A C 1
ATOM 2193 O O . GLY A 1 280 ? 3.399 0.035 -18.329 1.00 66.75 280 GLY A O 1
ATOM 2194 N N . ARG A 1 281 ? 3.322 -2.201 -18.422 1.00 69.00 281 ARG A N 1
ATOM 2195 C CA . ARG A 1 281 ? 4.388 -2.354 -19.422 1.00 69.00 281 ARG A CA 1
ATOM 2196 C C . ARG A 1 281 ? 3.854 -2.195 -20.835 1.00 69.00 281 ARG A C 1
ATOM 2198 O O . ARG A 1 281 ? 4.569 -1.641 -21.657 1.00 69.00 281 ARG A O 1
ATOM 2205 N N . GLU A 1 282 ? 2.638 -2.635 -21.103 1.00 83.75 282 GLU A N 1
ATOM 2206 C CA . GLU A 1 282 ? 1.999 -2.442 -22.402 1.00 83.75 282 GLU A CA 1
ATOM 2207 C C . GLU A 1 282 ? 1.800 -0.958 -22.693 1.00 83.75 282 GLU A C 1
ATOM 2209 O O . GLU A 1 282 ? 2.265 -0.470 -23.717 1.00 83.75 282 GLU A O 1
ATOM 2214 N N . GLU A 1 283 ? 1.298 -0.186 -21.722 1.00 76.69 283 GLU A N 1
ATOM 2215 C CA . GLU A 1 283 ? 1.229 1.278 -21.826 1.00 76.69 283 GLU A CA 1
ATOM 2216 C C . GLU A 1 283 ? 2.613 1.906 -22.079 1.00 76.69 283 GLU A C 1
ATOM 2218 O O . GLU A 1 283 ? 2.739 2.850 -22.860 1.00 76.69 283 GLU A O 1
ATOM 2223 N N . PHE A 1 284 ? 3.666 1.368 -21.452 1.00 71.56 284 PHE A N 1
ATOM 2224 C CA . PHE A 1 284 ? 5.040 1.834 -21.651 1.00 71.56 284 PHE A CA 1
ATOM 2225 C C . PHE A 1 284 ? 5.567 1.547 -23.067 1.00 71.56 284 PHE A C 1
ATOM 2227 O O . PHE A 1 284 ? 6.198 2.419 -23.665 1.00 71.56 284 PHE A O 1
ATOM 2234 N N . TYR A 1 285 ? 5.323 0.346 -23.597 1.00 76.75 285 TYR A N 1
ATOM 2235 C CA . TYR A 1 285 ? 5.737 -0.057 -24.947 1.00 76.75 285 TYR A CA 1
ATOM 2236 C C . TYR A 1 285 ? 4.760 0.405 -26.042 1.00 76.75 285 TYR A C 1
ATOM 2238 O O . TYR A 1 285 ? 5.078 0.320 -27.227 1.00 76.75 285 TYR A O 1
ATOM 2246 N N . GLY A 1 286 ? 3.607 0.950 -25.651 1.00 84.69 286 GLY A N 1
ATOM 2247 C CA . GLY A 1 286 ? 2.542 1.405 -26.537 1.00 84.69 286 GLY A CA 1
ATOM 2248 C C . GLY A 1 286 ? 1.653 0.286 -27.082 1.00 84.69 286 GLY A C 1
ATOM 2249 O O . GLY A 1 286 ? 0.855 0.579 -27.976 1.00 84.69 286 GLY A O 1
ATOM 2250 N N . SER A 1 287 ? 1.796 -0.949 -26.588 1.00 88.12 287 SER A N 1
ATOM 2251 C CA . SER A 1 287 ? 0.927 -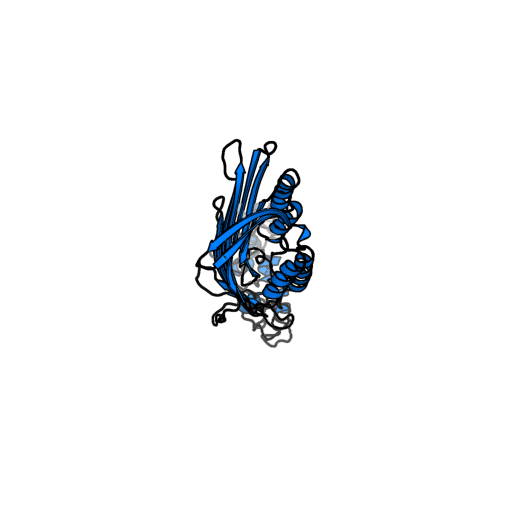2.069 -26.955 1.00 88.12 287 SER A CA 1
ATOM 2252 C C . SER A 1 287 ? -0.456 -1.957 -26.300 1.00 88.12 287 SER A C 1
ATOM 2254 O O . SER A 1 287 ? -0.655 -1.157 -25.381 1.00 88.12 287 SER A O 1
ATOM 2256 N N . ASP A 1 288 ? -1.450 -2.659 -26.845 1.00 92.31 288 ASP A N 1
ATOM 2257 C CA . ASP A 1 288 ? -2.843 -2.622 -26.392 1.00 92.31 288 ASP A CA 1
ATOM 2258 C C . ASP A 1 288 ? -3.069 -3.663 -25.286 1.00 92.31 288 ASP A C 1
ATOM 2260 O O . ASP A 1 288 ? -3.089 -4.843 -25.617 1.00 92.31 288 ASP A O 1
ATOM 2264 N N . PRO A 1 289 ? -3.378 -3.254 -24.033 1.00 91.12 289 PRO A N 1
ATOM 2265 C CA . PRO A 1 289 ? -3.545 -4.178 -22.907 1.00 91.12 289 PRO A CA 1
ATOM 2266 C C . PRO A 1 289 ? -4.639 -5.233 -23.033 1.00 91.12 289 PRO A C 1
ATOM 2268 O O . PRO A 1 289 ? -4.863 -6.039 -22.138 1.00 91.12 289 PRO A O 1
ATOM 2271 N N . THR A 1 290 ? -5.436 -5.161 -24.093 1.00 94.88 290 THR A N 1
ATOM 2272 C CA . THR A 1 290 ? -6.555 -6.068 -24.337 1.00 94.88 290 THR A CA 1
ATOM 2273 C C . THR A 1 290 ? -6.367 -6.920 -25.587 1.00 94.88 290 THR A C 1
ATOM 2275 O O . THR A 1 290 ? -7.308 -7.617 -25.995 1.00 94.88 290 THR A O 1
ATOM 2278 N N . ASN A 1 291 ? -5.194 -6.860 -26.218 1.00 96.44 291 ASN A N 1
ATOM 2279 C CA . ASN A 1 291 ? -4.895 -7.561 -27.452 1.00 96.44 291 ASN A CA 1
ATOM 2280 C C . ASN A 1 291 ? -3.503 -8.218 -27.403 1.00 96.44 291 ASN A C 1
ATOM 2282 O O . ASN A 1 291 ? -2.516 -7.527 -27.627 1.00 96.44 291 ASN A O 1
ATOM 2286 N N . PRO A 1 292 ? -3.430 -9.560 -27.308 1.00 95.38 292 PRO A N 1
ATOM 2287 C CA . PRO A 1 292 ? -2.192 -10.274 -26.990 1.00 95.38 292 PRO A CA 1
ATOM 2288 C C . PRO A 1 292 ? -1.184 -10.343 -28.149 1.00 95.38 292 PRO A C 1
ATOM 2290 O O . PRO A 1 292 ? -0.319 -11.206 -28.117 1.00 95.38 292 PRO A O 1
ATOM 2293 N N . ASP A 1 293 ? -1.382 -9.567 -29.217 1.00 95.56 293 ASP A N 1
ATOM 2294 C CA . ASP A 1 293 ? -0.598 -9.457 -30.463 1.00 95.56 293 ASP A CA 1
ATOM 2295 C C . ASP A 1 293 ? -1.022 -8.127 -31.117 1.00 95.56 293 ASP A C 1
ATOM 2297 O O . ASP A 1 293 ? -1.965 -8.064 -31.927 1.00 95.56 293 ASP A O 1
ATOM 2301 N N . THR A 1 294 ? -0.434 -7.022 -30.654 1.00 95.50 294 THR A N 1
ATOM 2302 C CA . THR A 1 294 ? -0.886 -5.663 -30.973 1.00 95.50 294 THR A CA 1
ATOM 2303 C C . THR A 1 294 ? -0.684 -5.315 -32.441 1.00 95.50 294 THR A C 1
ATOM 2305 O O . THR A 1 294 ? -1.557 -4.682 -33.053 1.00 95.50 294 THR A O 1
ATOM 2308 N N . ASP A 1 295 ? 0.438 -5.715 -33.030 1.00 93.00 295 ASP A N 1
ATOM 2309 C CA . ASP A 1 295 ? 0.759 -5.396 -34.420 1.00 93.00 295 ASP A CA 1
ATOM 2310 C C . ASP A 1 295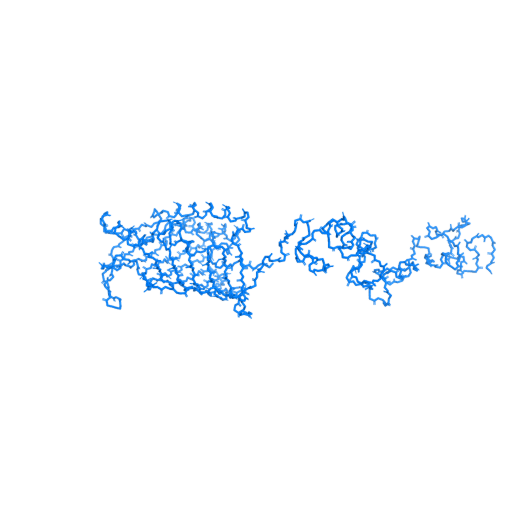 ? 0.233 -6.435 -35.434 1.00 93.00 295 ASP A C 1
ATOM 2312 O O . ASP A 1 295 ? 0.129 -6.143 -36.637 1.00 93.00 295 ASP A O 1
ATOM 23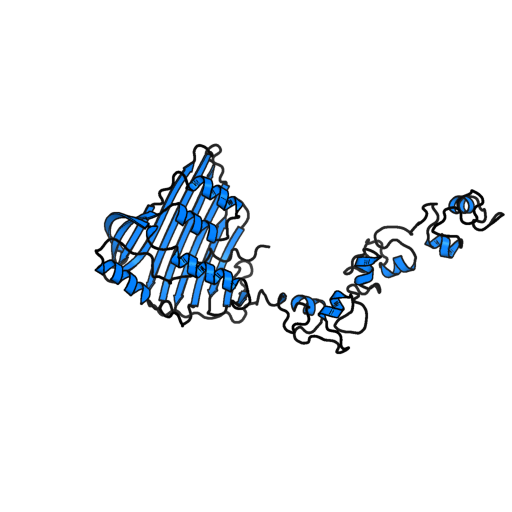16 N N . GLY A 1 296 ? -0.227 -7.589 -34.945 1.00 94.06 296 GLY A N 1
ATOM 2317 C CA . GLY A 1 296 ? -0.882 -8.635 -35.717 1.00 94.06 296 GLY A CA 1
ATOM 2318 C C . GLY A 1 296 ? 0.080 -9.453 -36.575 1.00 94.06 296 GLY A C 1
ATOM 2319 O O . GLY A 1 296 ? -0.350 -10.001 -37.605 1.00 94.06 296 GLY A O 1
ATOM 2320 N N . ASP A 1 297 ? 1.368 -9.499 -36.232 1.00 90.81 297 ASP A N 1
ATOM 2321 C CA . ASP A 1 297 ? 2.386 -10.245 -36.970 1.00 90.81 297 ASP A CA 1
ATOM 2322 C C . ASP A 1 297 ? 2.429 -11.748 -36.614 1.00 90.81 297 ASP A C 1
ATOM 2324 O O . ASP A 1 297 ? 3.010 -12.557 -37.358 1.00 90.81 297 ASP A O 1
ATOM 2328 N N . GLY A 1 298 ? 1.701 -12.140 -35.562 1.00 91.31 298 GLY A N 1
ATOM 2329 C CA . GLY A 1 298 ? 1.545 -13.511 -35.092 1.00 91.31 298 GLY A CA 1
ATOM 2330 C C . GLY A 1 298 ? 2.450 -13.895 -33.921 1.00 91.31 298 GLY A C 1
ATOM 2331 O O . GLY A 1 298 ? 2.480 -15.086 -33.573 1.00 91.31 298 GLY A O 1
ATOM 2332 N N . PHE A 1 299 ? 3.186 -12.951 -33.336 1.00 90.88 299 PHE A N 1
ATOM 2333 C CA . PHE A 1 299 ? 3.866 -13.101 -32.054 1.00 90.88 299 PHE A CA 1
ATOM 2334 C C . PHE A 1 299 ? 3.147 -12.294 -30.976 1.00 90.88 299 PHE A C 1
ATOM 2336 O O . PHE A 1 299 ? 2.596 -11.243 -31.242 1.00 90.88 299 PHE A O 1
ATOM 2343 N N . ASN A 1 300 ? 3.123 -12.822 -29.752 1.00 93.88 300 ASN A N 1
ATOM 2344 C CA . ASN A 1 300 ? 2.505 -12.095 -28.653 1.00 93.88 300 ASN A CA 1
ATOM 2345 C C . ASN A 1 300 ? 3.433 -10.998 -28.121 1.00 93.88 300 ASN A C 1
ATOM 2347 O O . ASN A 1 300 ? 4.633 -11.262 -27.963 1.00 93.88 300 ASN A O 1
ATOM 2351 N N . ASP A 1 301 ? 2.885 -9.853 -27.725 1.00 89.31 301 ASP A N 1
ATOM 2352 C CA . ASP A 1 301 ? 3.629 -8.668 -27.278 1.00 89.31 301 ASP A CA 1
ATOM 2353 C C . ASP A 1 301 ? 4.599 -9.002 -26.131 1.00 89.31 301 ASP A C 1
ATOM 2355 O O . ASP A 1 301 ? 5.788 -8.651 -26.143 1.00 89.31 301 ASP A O 1
ATOM 2359 N N . GLY A 1 302 ? 4.147 -9.788 -25.152 1.00 87.75 302 GLY A N 1
ATOM 2360 C CA . GLY A 1 302 ? 4.968 -10.269 -24.041 1.00 87.75 302 GLY A CA 1
ATOM 2361 C C . GLY A 1 302 ? 6.126 -11.169 -24.473 1.00 87.75 302 GLY A C 1
ATOM 2362 O O . GLY A 1 302 ? 7.211 -11.145 -23.872 1.00 87.75 302 GLY A O 1
ATOM 2363 N N . LEU A 1 303 ? 5.951 -11.953 -25.541 1.00 87.00 303 LEU A N 1
ATOM 2364 C CA . LEU A 1 303 ? 7.032 -12.743 -26.125 1.00 87.00 303 LEU A CA 1
ATOM 2365 C C . LEU A 1 303 ? 8.036 -11.847 -26.849 1.00 87.00 303 LEU A C 1
ATOM 2367 O O . LEU A 1 303 ? 9.243 -12.081 -26.727 1.00 87.00 303 LEU A O 1
ATOM 2371 N N . GLU A 1 304 ? 7.559 -10.859 -27.590 1.00 89.44 304 GLU A N 1
ATOM 2372 C CA . GLU A 1 304 ? 8.388 -9.932 -28.349 1.00 89.44 304 GLU A CA 1
ATOM 2373 C C . GLU A 1 304 ? 9.265 -9.097 -27.427 1.00 89.44 304 GLU A C 1
ATOM 2375 O O . GLU A 1 304 ? 10.495 -9.185 -27.515 1.00 89.44 304 GLU A O 1
ATOM 2380 N N . VAL A 1 305 ? 8.667 -8.427 -26.439 1.00 80.75 305 VAL A N 1
ATOM 2381 C CA . VAL A 1 305 ? 9.391 -7.614 -25.453 1.00 80.75 305 VAL A CA 1
ATOM 2382 C C . VAL A 1 305 ? 10.447 -8.442 -24.724 1.00 80.75 305 VAL A C 1
ATOM 2384 O O . VAL A 1 305 ? 11.587 -8.001 -24.551 1.00 80.75 305 VAL A O 1
ATOM 2387 N N . ARG A 1 306 ? 10.123 -9.681 -24.330 1.00 78.94 306 ARG A N 1
ATOM 2388 C CA . ARG A 1 306 ? 11.082 -10.576 -23.657 1.00 78.94 306 ARG A CA 1
ATOM 2389 C C . ARG A 1 306 ? 12.287 -10.925 -24.531 1.00 78.94 306 ARG A C 1
ATOM 2391 O O . ARG A 1 306 ? 13.361 -11.200 -23.996 1.00 78.94 306 ARG A O 1
ATOM 2398 N N . ASN A 1 307 ? 12.114 -10.950 -25.848 1.00 75.06 307 ASN A N 1
ATOM 2399 C CA . ASN A 1 307 ? 13.174 -11.251 -26.805 1.00 75.06 307 ASN A CA 1
ATOM 2400 C C . ASN A 1 307 ? 13.786 -9.991 -27.448 1.00 75.06 307 ASN A C 1
ATOM 2402 O O . ASN A 1 307 ? 14.650 -10.131 -28.311 1.00 75.06 307 ASN A O 1
ATOM 2406 N N . GLY A 1 308 ? 13.400 -8.788 -27.009 1.00 75.19 308 GLY A N 1
ATOM 2407 C CA . GLY A 1 308 ? 13.920 -7.523 -27.535 1.00 75.19 308 GLY A CA 1
ATOM 2408 C C . GLY A 1 308 ? 13.310 -7.095 -28.874 1.00 75.19 308 GLY A C 1
ATOM 2409 O O . GLY A 1 308 ? 13.944 -6.337 -29.605 1.00 75.19 308 GLY A O 1
ATOM 2410 N N . PHE A 1 309 ? 12.118 -7.590 -29.208 1.00 85.44 309 PHE A N 1
ATOM 2411 C CA . PHE A 1 309 ? 11.336 -7.197 -30.382 1.00 85.44 309 PHE A CA 1
ATOM 2412 C C . PHE A 1 309 ? 10.218 -6.228 -30.000 1.00 85.44 309 PHE A C 1
ATOM 2414 O O . PHE A 1 309 ? 9.785 -6.192 -28.847 1.00 85.44 309 PHE A O 1
ATOM 2421 N N . ASN A 1 310 ? 9.831 -5.395 -30.961 1.00 84.94 310 ASN A N 1
ATOM 2422 C CA . ASN A 1 310 ? 8.893 -4.301 -30.764 1.00 84.94 310 ASN A CA 1
ATOM 2423 C C . ASN A 1 310 ? 7.438 -4.799 -30.909 1.00 84.94 310 ASN A C 1
ATOM 2425 O O . ASN A 1 310 ? 7.087 -5.219 -32.002 1.00 84.94 310 ASN A O 1
ATOM 2429 N N . PRO A 1 311 ? 6.592 -4.677 -29.867 1.00 89.06 311 PRO A N 1
ATOM 2430 C CA . PRO A 1 311 ? 5.241 -5.249 -29.863 1.00 89.06 311 PRO A CA 1
ATOM 2431 C C . PRO A 1 311 ? 4.208 -4.479 -30.703 1.00 89.06 311 PRO A C 1
ATOM 2433 O O . PRO A 1 311 ? 3.070 -4.897 -30.861 1.00 89.06 311 PRO A O 1
ATOM 2436 N N . ILE A 1 312 ? 4.555 -3.295 -31.214 1.00 91.19 312 ILE A N 1
ATOM 2437 C CA . ILE A 1 312 ? 3.627 -2.455 -31.994 1.00 91.19 312 ILE A CA 1
ATOM 2438 C C . ILE A 1 312 ? 4.041 -2.309 -33.456 1.00 91.19 312 ILE A C 1
ATOM 2440 O O . ILE A 1 312 ? 3.376 -1.609 -34.231 1.00 91.19 312 ILE A O 1
ATOM 2444 N N . SER A 1 313 ? 5.177 -2.894 -33.834 1.00 87.50 313 SER A N 1
ATOM 2445 C CA . SER A 1 313 ? 5.666 -2.867 -35.203 1.00 87.50 313 SER A CA 1
ATOM 2446 C C . SER A 1 313 ? 6.811 -3.844 -35.421 1.00 87.50 313 SER A C 1
ATOM 2448 O O . SER A 1 313 ? 7.668 -4.020 -34.567 1.00 87.50 313 SER A O 1
ATOM 2450 N N . THR A 1 314 ? 6.964 -4.292 -36.664 1.00 81.81 314 THR A N 1
ATOM 2451 C CA . THR A 1 314 ? 8.107 -5.110 -37.080 1.00 81.81 314 THR A CA 1
ATOM 2452 C C . THR A 1 314 ? 9.464 -4.483 -36.716 1.00 81.81 314 THR A C 1
ATOM 2454 O O . THR A 1 314 ? 9.809 -3.413 -37.231 1.00 81.81 314 THR A O 1
ATOM 2457 N N . GLY A 1 315 ? 10.296 -5.186 -35.945 1.00 81.50 315 GLY A N 1
ATOM 2458 C CA . GLY A 1 315 ? 11.676 -4.771 -35.666 1.00 81.50 315 GLY A CA 1
ATOM 2459 C C . GLY A 1 315 ? 12.143 -5.081 -34.247 1.00 81.50 315 GLY A C 1
ATOM 2460 O O . GLY A 1 315 ? 11.440 -5.721 -33.471 1.00 81.50 315 GLY A O 1
ATOM 2461 N N . GLN A 1 316 ? 13.361 -4.648 -33.918 1.00 82.19 316 GLN A N 1
ATOM 2462 C CA . GLN A 1 316 ? 13.870 -4.684 -32.543 1.00 82.19 316 GLN A CA 1
ATOM 2463 C C . GLN A 1 316 ? 13.324 -3.490 -31.748 1.00 82.19 316 GLN A C 1
ATOM 2465 O O . GLN A 1 316 ? 13.031 -2.443 -32.329 1.00 82.19 316 GLN A O 1
ATOM 2470 N N . LEU A 1 317 ? 13.199 -3.647 -30.429 1.00 80.88 317 LEU A N 1
ATOM 2471 C CA . LEU A 1 317 ? 13.006 -2.515 -29.520 1.00 80.88 317 LEU A CA 1
ATOM 2472 C C . LEU A 1 317 ? 14.231 -1.602 -29.584 1.00 80.88 317 LEU A C 1
ATOM 2474 O O . LEU A 1 317 ? 15.352 -2.100 -29.551 1.00 80.88 317 LEU A O 1
ATOM 2478 N N . ASP A 1 318 ? 13.988 -0.301 -29.684 1.00 83.06 318 ASP A N 1
ATOM 2479 C CA . ASP A 1 318 ? 14.980 0.779 -29.713 1.00 83.06 318 ASP A CA 1
ATOM 2480 C C . ASP A 1 318 ? 14.353 1.964 -28.955 1.00 83.06 318 ASP A C 1
ATOM 2482 O O . ASP A 1 318 ? 13.655 2.814 -29.517 1.00 83.06 318 ASP A O 1
ATOM 2486 N N . SER A 1 319 ? 14.449 1.906 -27.628 1.00 81.88 319 SER A N 1
ATOM 2487 C CA . SER A 1 319 ? 13.705 2.736 -26.679 1.00 81.88 319 SER A CA 1
ATOM 2488 C C . SER A 1 319 ? 14.152 4.202 -26.702 1.00 81.88 319 SER A C 1
ATOM 2490 O O . SER A 1 319 ? 13.352 5.089 -26.385 1.00 81.88 319 SER A O 1
ATOM 2492 N N . ASP A 1 320 ? 15.389 4.494 -27.097 1.00 81.94 320 ASP A N 1
ATOM 2493 C CA . ASP A 1 320 ? 15.925 5.854 -27.203 1.00 81.94 320 ASP A CA 1
ATOM 2494 C C . ASP A 1 320 ? 16.115 6.352 -28.646 1.00 81.94 320 ASP A C 1
ATOM 2496 O O . ASP A 1 320 ? 16.393 7.540 -28.852 1.00 81.94 320 ASP A O 1
ATOM 2500 N N . ASN A 1 321 ? 15.799 5.505 -29.629 1.00 88.62 321 ASN A N 1
ATOM 2501 C CA . ASN A 1 321 ? 15.803 5.784 -31.063 1.00 88.62 321 ASN A CA 1
ATOM 2502 C C . ASN A 1 321 ? 17.180 6.187 -31.602 1.00 88.62 321 ASN A C 1
ATOM 2504 O O . ASN A 1 321 ? 17.278 7.033 -32.505 1.00 88.62 321 ASN A O 1
ATOM 2508 N N . ASP A 1 322 ? 18.250 5.613 -31.063 1.00 87.75 322 ASP A N 1
ATOM 2509 C CA . ASP A 1 322 ? 19.615 5.894 -31.495 1.00 87.75 322 ASP A CA 1
ATOM 2510 C C . ASP A 1 322 ? 20.106 4.953 -32.619 1.00 87.75 322 ASP A C 1
ATOM 2512 O O . ASP A 1 322 ? 21.155 5.207 -33.222 1.00 87.75 322 ASP A O 1
ATOM 2516 N N . SER A 1 323 ? 19.272 3.978 -33.012 1.00 89.56 323 SER A N 1
ATOM 2517 C CA . SER A 1 323 ? 19.542 2.895 -33.972 1.00 89.56 323 SER A CA 1
ATOM 2518 C C . SER A 1 323 ? 20.368 1.717 -33.437 1.00 89.56 323 SER A C 1
ATOM 2520 O O . SER A 1 323 ? 20.822 0.891 -34.241 1.00 89.56 323 SER A O 1
ATOM 2522 N N . LEU A 1 324 ? 20.549 1.608 -32.123 1.00 85.75 324 LEU A N 1
ATOM 2523 C CA . LEU A 1 324 ? 21.027 0.433 -31.403 1.00 85.75 324 LEU A CA 1
ATOM 2524 C C . LEU A 1 324 ? 19.843 -0.168 -30.635 1.00 85.75 324 LEU A C 1
ATOM 2526 O O . LEU A 1 324 ? 19.174 0.512 -29.877 1.00 85.75 324 LEU A O 1
ATOM 2530 N N . GLY A 1 325 ? 19.532 -1.445 -30.863 1.00 83.88 325 GLY A N 1
ATOM 2531 C CA . GLY A 1 325 ? 18.369 -2.043 -30.202 1.00 83.88 325 GLY A CA 1
ATOM 2532 C C . GLY A 1 325 ? 18.616 -2.322 -28.715 1.00 83.88 325 GLY A C 1
ATOM 2533 O O . GLY A 1 325 ? 19.694 -2.807 -28.365 1.00 83.88 325 GLY A O 1
ATOM 2534 N N . ASP A 1 326 ? 17.585 -2.178 -27.873 1.00 76.25 326 ASP A N 1
ATOM 2535 C CA . ASP A 1 326 ? 17.601 -2.376 -26.411 1.00 76.25 326 ASP A CA 1
ATOM 2536 C C . ASP A 1 326 ? 18.334 -3.656 -25.980 1.00 76.25 326 ASP A C 1
ATOM 2538 O O . ASP A 1 326 ? 18.991 -3.716 -24.937 1.00 76.25 326 ASP A O 1
ATOM 2542 N N . HIS A 1 327 ? 18.176 -4.731 -26.759 1.00 76.12 327 HIS A N 1
ATOM 2543 C CA . HIS A 1 327 ? 18.837 -6.004 -26.489 1.00 76.12 327 HIS A CA 1
ATOM 2544 C C . HIS A 1 327 ? 20.361 -5.902 -26.621 1.00 76.12 327 HIS A C 1
ATOM 2546 O O . HIS A 1 327 ? 21.087 -6.377 -25.744 1.00 76.12 327 HIS A O 1
ATOM 2552 N N . ASP A 1 328 ? 20.847 -5.289 -27.699 1.00 80.88 328 ASP A N 1
ATOM 2553 C CA . ASP A 1 328 ? 22.276 -5.139 -27.975 1.00 80.88 328 ASP A CA 1
ATOM 2554 C C . ASP A 1 328 ? 22.915 -4.173 -26.972 1.00 80.88 328 ASP A C 1
ATOM 2556 O O . ASP A 1 328 ? 24.014 -4.432 -26.474 1.00 80.88 328 ASP A O 1
ATOM 2560 N N . GLU A 1 329 ? 22.194 -3.122 -26.596 1.00 84.62 329 GLU A N 1
ATOM 2561 C CA . GLU A 1 329 ? 22.603 -2.187 -25.552 1.00 84.62 329 GLU A CA 1
ATOM 2562 C C . GLU A 1 329 ? 22.800 -2.877 -24.208 1.00 84.62 329 GLU A C 1
ATOM 2564 O O . GLU A 1 329 ? 23.860 -2.777 -23.594 1.00 84.62 329 GLU A O 1
ATOM 2569 N N . MET A 1 330 ? 21.817 -3.656 -23.758 1.00 77.31 330 MET A N 1
ATOM 2570 C CA . MET A 1 330 ? 21.890 -4.307 -22.452 1.00 77.31 330 MET A CA 1
ATOM 2571 C C . MET A 1 330 ? 22.905 -5.455 -22.413 1.00 77.31 330 MET A C 1
ATOM 2573 O O . MET A 1 330 ? 23.587 -5.647 -21.398 1.00 77.31 330 MET A O 1
ATOM 2577 N N . VAL A 1 331 ? 22.976 -6.255 -23.482 1.00 69.31 331 VAL A N 1
ATOM 2578 C CA . VAL A 1 331 ? 23.673 -7.551 -23.476 1.00 69.31 331 VAL A CA 1
ATOM 2579 C C . VAL A 1 331 ? 25.076 -7.471 -24.066 1.00 69.31 331 VAL A C 1
ATOM 2581 O O . VAL A 1 331 ? 25.969 -8.151 -23.559 1.00 69.31 331 VAL A O 1
ATOM 2584 N N . LEU A 1 332 ? 25.281 -6.686 -25.126 1.00 76.94 332 LEU A N 1
ATOM 2585 C CA . LEU A 1 332 ? 26.548 -6.654 -25.861 1.00 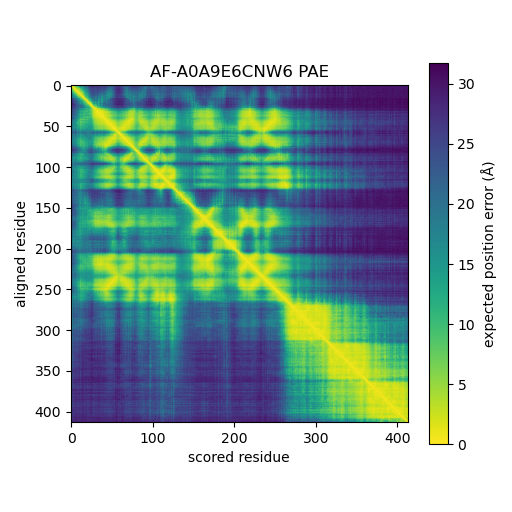76.94 332 LEU A CA 1
ATOM 2586 C C . LEU A 1 332 ? 27.412 -5.455 -25.476 1.00 76.94 332 LEU A C 1
ATOM 2588 O O . LEU A 1 332 ? 28.614 -5.623 -25.264 1.00 76.94 332 LEU A O 1
ATOM 2592 N N . TRP A 1 333 ? 26.813 -4.268 -25.389 1.00 84.50 333 TRP A N 1
ATOM 2593 C CA . TRP A 1 333 ? 27.551 -3.010 -25.237 1.00 84.50 333 TRP A CA 1
ATOM 2594 C C . TRP A 1 333 ? 27.502 -2.430 -23.828 1.00 84.50 333 TRP A C 1
ATOM 2596 O O . TRP A 1 333 ? 28.375 -1.646 -23.463 1.00 84.50 333 TRP A O 1
ATOM 2606 N N . HIS A 1 334 ? 26.541 -2.877 -23.019 1.00 85.50 334 HIS A N 1
ATOM 2607 C CA . HIS A 1 334 ? 26.265 -2.376 -21.674 1.00 85.50 334 HIS A CA 1
ATOM 2608 C C . HIS A 1 334 ? 26.031 -0.860 -21.634 1.00 85.50 334 HIS A C 1
ATOM 2610 O O . HIS A 1 334 ? 26.458 -0.191 -20.694 1.00 85.50 334 HIS A O 1
ATOM 2616 N N . THR A 1 335 ? 25.380 -0.334 -22.668 1.00 87.38 335 THR A N 1
ATOM 2617 C CA . THR A 1 335 ? 24.916 1.053 -22.776 1.00 87.38 335 THR A CA 1
ATOM 2618 C C . THR A 1 335 ? 23.513 1.197 -22.177 1.00 87.38 335 THR A C 1
ATOM 2620 O O . THR A 1 335 ? 22.903 0.224 -21.712 1.00 87.38 335 THR A O 1
ATOM 2623 N N . ASN A 1 336 ? 23.013 2.424 -22.084 1.00 79.44 336 ASN A N 1
ATOM 2624 C CA . ASN A 1 336 ? 21.728 2.738 -21.487 1.00 79.44 336 ASN A CA 1
ATOM 2625 C C . ASN A 1 336 ? 20.639 2.880 -22.551 1.00 79.44 336 ASN A C 1
ATOM 2627 O O . ASN A 1 336 ? 20.451 3.972 -23.062 1.00 79.44 336 ASN A O 1
ATOM 2631 N N . ARG A 1 337 ? 19.798 1.846 -22.674 1.00 86.25 337 ARG A N 1
ATOM 2632 C CA . ARG A 1 337 ? 18.637 1.798 -23.586 1.00 86.25 337 ARG A CA 1
ATOM 2633 C C . ARG A 1 337 ? 17.629 2.938 -23.537 1.00 86.25 337 ARG A C 1
ATOM 2635 O O . ARG A 1 337 ? 16.687 2.994 -24.313 1.00 86.25 337 ARG A O 1
ATOM 2642 N N . TYR A 1 338 ? 17.711 3.792 -22.528 1.00 85.38 338 TYR A N 1
ATOM 2643 C CA . TYR A 1 338 ? 16.836 4.950 -22.394 1.00 85.38 338 TYR A CA 1
ATOM 2644 C C . TYR A 1 338 ? 17.541 6.250 -22.752 1.00 85.38 338 TYR A C 1
ATOM 2646 O O . TYR A 1 338 ? 17.034 7.334 -22.434 1.00 85.38 338 TYR A O 1
ATOM 2654 N N . ARG A 1 339 ? 18.741 6.172 -23.327 1.00 90.31 339 ARG A N 1
ATOM 2655 C CA . ARG A 1 339 ? 19.578 7.327 -23.542 1.00 90.31 339 ARG A CA 1
ATOM 2656 C C . ARG A 1 339 ? 20.609 7.095 -24.645 1.00 90.31 339 ARG A C 1
ATOM 2658 O O . ARG A 1 339 ? 21.708 6.639 -24.371 1.00 90.31 339 ARG A O 1
ATOM 2665 N N . ALA A 1 340 ? 20.295 7.696 -25.791 1.00 93.44 340 ALA A N 1
ATOM 2666 C CA . ALA A 1 340 ? 21.055 7.576 -27.027 1.00 93.44 340 ALA A CA 1
ATOM 2667 C C . ALA A 1 340 ? 22.568 7.802 -26.903 1.00 93.44 340 ALA A C 1
ATOM 2669 O O . ALA A 1 340 ? 23.326 7.245 -27.666 1.00 93.44 340 ALA A O 1
ATOM 2670 N N . ASP A 1 341 ? 23.017 8.677 -26.012 1.00 91.75 341 ASP A N 1
ATOM 2671 C CA . ASP A 1 341 ? 24.436 8.919 -25.728 1.00 91.75 341 ASP A CA 1
ATOM 2672 C C . ASP A 1 341 ? 24.623 8.447 -24.291 1.00 91.75 341 ASP A C 1
ATOM 2674 O O . ASP A 1 341 ? 24.019 9.069 -23.422 1.00 91.75 341 ASP A O 1
ATOM 2678 N N . SER A 1 342 ? 25.355 7.375 -23.998 1.00 92.38 342 SER A N 1
ATOM 2679 C CA . SER A 1 342 ? 25.422 6.809 -22.644 1.00 92.38 342 SER A CA 1
ATOM 2680 C C . SER A 1 342 ? 26.426 7.507 -21.728 1.00 92.38 342 SER A C 1
ATOM 2682 O O . SER A 1 342 ? 26.192 7.601 -20.514 1.00 92.38 342 SER A O 1
ATOM 2684 N N . ASP A 1 343 ? 27.495 8.092 -22.256 1.00 88.38 343 ASP A N 1
ATOM 2685 C CA . ASP A 1 343 ? 28.596 8.648 -21.461 1.00 88.38 343 ASP A CA 1
ATOM 2686 C C . ASP A 1 343 ? 28.633 10.194 -21.396 1.00 88.38 343 ASP A C 1
ATOM 2688 O O . ASP A 1 343 ? 29.403 10.770 -20.621 1.00 88.38 343 ASP A O 1
ATOM 2692 N N . TYR A 1 344 ? 27.693 10.856 -22.076 1.00 91.50 344 TYR A N 1
ATOM 2693 C CA . TYR A 1 344 ? 27.540 12.310 -22.222 1.00 91.50 344 TYR A CA 1
ATOM 2694 C C . TYR A 1 344 ? 28.665 12.989 -23.028 1.00 91.50 344 TYR A C 1
ATOM 2696 O O . TYR A 1 344 ? 28.919 14.183 -22.806 1.00 91.50 344 TYR A O 1
ATOM 2704 N N . ASP A 1 345 ? 29.363 12.294 -23.928 1.00 88.00 345 ASP A N 1
ATOM 2705 C CA . ASP A 1 345 ? 30.455 12.890 -24.708 1.00 88.00 345 ASP A CA 1
ATOM 2706 C C . ASP A 1 345 ? 30.001 13.636 -25.983 1.00 88.00 345 ASP A C 1
ATOM 2708 O O . ASP A 1 345 ? 30.768 14.424 -26.558 1.00 88.00 345 ASP A O 1
ATOM 2712 N N . GLY A 1 346 ? 28.721 13.501 -26.348 1.00 89.88 346 GLY A N 1
ATOM 2713 C CA . GLY A 1 346 ? 28.083 14.183 -27.470 1.00 89.88 346 GLY A CA 1
ATOM 2714 C C . GLY A 1 346 ? 27.930 13.341 -28.737 1.00 89.88 346 GLY A C 1
ATOM 2715 O O . GLY A 1 346 ? 27.440 13.880 -29.740 1.00 89.88 346 GLY A O 1
ATOM 2716 N N . TYR A 1 347 ? 28.318 12.067 -28.715 1.00 90.62 347 TYR A N 1
ATOM 2717 C CA . TYR A 1 347 ? 27.995 11.078 -29.741 1.00 90.62 347 TYR A CA 1
ATOM 2718 C C . TYR A 1 347 ? 26.997 10.057 -29.195 1.00 90.62 347 TYR A C 1
ATOM 2720 O O . TYR A 1 347 ? 26.940 9.824 -27.999 1.00 90.62 347 TYR A O 1
ATOM 2728 N N . ASN A 1 348 ? 26.142 9.516 -30.068 1.00 93.38 348 ASN A N 1
ATOM 2729 C CA . ASN A 1 348 ? 25.243 8.444 -29.654 1.00 93.38 348 ASN A CA 1
ATOM 2730 C C . ASN A 1 348 ? 25.952 7.083 -29.742 1.00 93.38 348 ASN A C 1
ATOM 2732 O O . ASN A 1 348 ? 26.847 6.895 -30.578 1.00 93.38 348 ASN A O 1
ATOM 2736 N N . ASP A 1 349 ? 25.509 6.134 -28.930 1.00 90.38 349 ASP A N 1
ATOM 2737 C CA . ASP A 1 349 ? 26.145 4.843 -28.699 1.00 90.38 349 ASP A CA 1
ATOM 2738 C C . ASP A 1 349 ? 26.292 4.067 -30.014 1.00 90.38 349 ASP A C 1
ATOM 2740 O O . ASP A 1 349 ? 27.370 3.551 -30.345 1.00 90.38 349 ASP A O 1
ATOM 2744 N N . ALA A 1 350 ? 25.242 4.067 -30.843 1.00 92.31 350 ALA A N 1
ATOM 2745 C CA . ALA A 1 350 ? 25.259 3.453 -32.168 1.00 92.31 350 ALA A CA 1
ATOM 2746 C C . ALA A 1 350 ? 26.365 4.015 -33.086 1.00 92.31 350 ALA A C 1
ATOM 2748 O O . ALA A 1 350 ? 26.985 3.271 -33.862 1.00 92.31 350 ALA A O 1
ATOM 2749 N N . VAL A 1 351 ? 26.622 5.329 -33.044 1.00 92.44 351 VAL A N 1
ATOM 2750 C CA . VAL A 1 351 ? 27.692 5.967 -33.829 1.00 92.44 351 VAL A CA 1
ATOM 2751 C C . VAL A 1 351 ? 29.047 5.585 -33.268 1.00 92.44 351 VAL A C 1
ATOM 2753 O O . VAL A 1 351 ? 29.930 5.214 -34.044 1.00 92.44 351 VAL A O 1
ATOM 2756 N N . GLU A 1 352 ? 29.225 5.630 -31.957 1.00 92.06 352 GLU A N 1
ATOM 2757 C CA . GLU A 1 352 ? 30.503 5.299 -31.337 1.00 92.06 352 GLU A CA 1
ATOM 2758 C C . GLU A 1 352 ? 30.923 3.867 -31.654 1.00 92.06 352 GLU A C 1
ATOM 2760 O O . GLU A 1 352 ? 32.016 3.645 -32.179 1.00 92.06 352 GLU A O 1
ATOM 2765 N N . ILE A 1 353 ? 30.012 2.908 -31.498 1.00 89.25 353 ILE A N 1
ATOM 2766 C CA . ILE A 1 353 ? 30.235 1.502 -31.854 1.00 89.25 353 ILE A CA 1
ATOM 2767 C C . ILE A 1 353 ? 30.624 1.358 -33.326 1.00 89.25 353 ILE A C 1
ATOM 2769 O O . ILE A 1 353 ? 31.584 0.656 -33.667 1.00 89.25 353 ILE A O 1
ATOM 2773 N N . ARG A 1 354 ? 29.911 2.050 -34.221 1.00 89.00 354 ARG A N 1
ATOM 2774 C CA . ARG A 1 354 ? 30.182 2.018 -35.663 1.00 89.00 354 ARG A CA 1
ATOM 2775 C C . ARG A 1 354 ? 31.579 2.533 -36.009 1.00 89.00 354 ARG A C 1
ATOM 2777 O O . ARG A 1 354 ? 32.169 2.054 -36.981 1.00 89.00 354 ARG A O 1
ATOM 2784 N N . TYR A 1 355 ? 32.087 3.502 -35.253 1.00 87.19 355 TYR A N 1
ATOM 2785 C CA . TYR A 1 355 ? 33.403 4.105 -35.456 1.00 87.19 355 TYR A CA 1
ATOM 2786 C C . TYR A 1 355 ? 34.478 3.571 -34.500 1.00 87.19 355 TYR A C 1
ATOM 2788 O O . TYR A 1 355 ? 35.590 4.087 -34.519 1.00 87.19 355 TYR A O 1
ATOM 2796 N N . LEU A 1 356 ? 34.200 2.500 -33.746 1.00 87.56 356 LEU A N 1
ATOM 2797 C CA . LEU A 1 356 ? 35.138 1.875 -32.801 1.00 87.56 356 LEU A CA 1
ATOM 2798 C C . LEU A 1 356 ? 35.582 2.818 -31.669 1.00 87.56 356 LEU A C 1
ATOM 2800 O O . LEU A 1 356 ? 36.719 2.760 -31.201 1.00 87.56 356 LEU A O 1
ATOM 2804 N N . TYR A 1 357 ? 34.669 3.677 -31.233 1.00 89.50 357 TYR A N 1
ATOM 2805 C CA . TYR A 1 357 ? 34.765 4.457 -30.005 1.00 89.50 357 TYR A CA 1
ATOM 2806 C C . TYR A 1 357 ? 34.062 3.728 -28.861 1.00 89.50 357 TYR A C 1
ATOM 2808 O O . TYR A 1 357 ? 33.343 2.751 -29.079 1.00 89.50 357 TYR A O 1
ATOM 2816 N N . ASN A 1 358 ? 34.367 4.134 -27.632 1.00 87.56 358 ASN A N 1
ATOM 2817 C CA . ASN A 1 358 ? 33.818 3.510 -26.441 1.00 87.56 358 ASN A CA 1
ATOM 2818 C C . ASN A 1 358 ? 32.506 4.200 -26.026 1.00 87.56 358 ASN A C 1
ATOM 2820 O O . ASN A 1 358 ? 32.585 5.253 -25.407 1.00 87.56 358 ASN A O 1
ATOM 2824 N N . PRO A 1 359 ? 31.338 3.559 -26.213 1.00 90.19 359 PRO A N 1
ATOM 2825 C CA . PRO A 1 359 ? 30.042 4.185 -25.931 1.00 90.19 359 PRO A CA 1
ATOM 2826 C C . PRO A 1 359 ? 29.773 4.423 -24.434 1.00 90.19 359 PRO A C 1
ATOM 2828 O O . PRO A 1 359 ? 28.775 5.000 -24.031 1.00 90.19 359 PRO A O 1
ATOM 2831 N N . ASN A 1 360 ? 30.653 3.935 -23.555 1.00 88.19 360 ASN A N 1
ATOM 2832 C CA . ASN A 1 360 ? 30.530 4.083 -22.105 1.00 88.19 360 ASN A CA 1
ATOM 2833 C C . ASN A 1 360 ? 31.683 4.884 -21.486 1.00 88.19 360 ASN A C 1
ATOM 2835 O O . ASN A 1 360 ? 31.933 4.801 -20.277 1.00 88.19 360 ASN A O 1
ATOM 2839 N N . GLY A 1 361 ? 32.447 5.621 -22.287 1.00 85.88 361 GLY A N 1
ATOM 2840 C CA . GLY A 1 361 ? 33.471 6.511 -21.766 1.00 85.88 361 GLY A CA 1
ATOM 2841 C C . GLY A 1 361 ? 34.398 7.046 -22.843 1.00 85.88 361 GLY A C 1
ATOM 2842 O O . GLY A 1 361 ? 34.704 6.384 -23.817 1.00 85.88 361 GLY A O 1
ATOM 2843 N N . THR A 1 362 ? 35.014 8.184 -22.565 1.00 79.56 362 THR A N 1
ATOM 2844 C CA . THR A 1 362 ? 35.830 8.918 -23.535 1.00 79.56 362 THR A CA 1
ATOM 2845 C C . THR A 1 362 ? 36.905 8.095 -24.268 1.00 79.56 362 THR A C 1
ATOM 2847 O O . THR A 1 362 ? 37.766 7.476 -23.630 1.00 79.56 362 THR A O 1
ATOM 2850 N N . GLY A 1 363 ? 36.977 8.264 -25.589 1.00 81.69 363 GLY A N 1
ATOM 2851 C CA . GLY A 1 363 ? 38.120 7.874 -26.421 1.00 81.69 363 GLY A CA 1
ATOM 2852 C C . GLY A 1 363 ? 37.841 6.717 -27.380 1.00 81.69 363 GLY A C 1
ATOM 2853 O O . GLY A 1 363 ? 36.833 6.024 -27.290 1.00 81.69 363 GLY A O 1
ATOM 2854 N N . ALA A 1 364 ? 38.753 6.527 -28.335 1.00 85.00 364 ALA A N 1
ATOM 2855 C CA . ALA A 1 364 ? 38.698 5.392 -29.250 1.00 85.00 364 ALA A CA 1
ATOM 2856 C C . ALA A 1 364 ? 39.103 4.097 -28.525 1.00 85.00 364 ALA A C 1
ATOM 2858 O O . ALA A 1 364 ? 39.935 4.133 -27.613 1.00 85.00 364 ALA A O 1
ATOM 2859 N N . LEU A 1 365 ? 38.535 2.961 -28.934 1.00 86.44 365 LEU A N 1
ATOM 2860 C CA . LEU A 1 365 ? 38.942 1.646 -28.436 1.00 86.44 365 LEU A CA 1
ATOM 2861 C C . LEU A 1 365 ? 40.400 1.356 -28.831 1.00 86.44 365 LEU A C 1
ATOM 2863 O O . LEU A 1 365 ? 40.866 1.826 -29.863 1.00 86.44 365 LEU A O 1
ATOM 2867 N N . ASP A 1 366 ? 41.110 0.598 -27.998 1.00 88.50 366 ASP A N 1
ATOM 2868 C CA . ASP A 1 366 ? 42.495 0.141 -28.206 1.00 88.50 366 ASP A CA 1
ATOM 2869 C C . ASP A 1 366 ? 42.594 -1.270 -27.599 1.00 88.50 366 ASP A C 1
ATOM 2871 O O . ASP A 1 366 ? 42.755 -1.451 -26.381 1.00 88.50 366 ASP A O 1
ATOM 2875 N N . ALA A 1 367 ? 42.309 -2.280 -28.422 1.00 89.38 367 ALA A N 1
ATOM 2876 C CA . ALA A 1 367 ? 42.032 -3.635 -27.965 1.00 89.38 367 ALA A CA 1
ATOM 2877 C C . ALA A 1 367 ? 43.297 -4.413 -27.577 1.00 89.38 367 ALA A C 1
ATOM 2879 O O . ALA A 1 367 ? 43.230 -5.247 -26.664 1.00 89.38 367 ALA A O 1
ATOM 2880 N N . ASP A 1 368 ? 44.446 -4.139 -28.195 1.00 89.50 368 ASP A N 1
ATOM 2881 C CA . ASP A 1 368 ? 45.730 -4.750 -27.834 1.00 89.50 368 ASP A CA 1
ATOM 2882 C C . ASP A 1 368 ? 46.625 -3.878 -26.940 1.00 89.50 368 ASP A C 1
ATOM 2884 O O . ASP A 1 368 ? 47.576 -4.399 -26.340 1.00 89.50 368 ASP A O 1
ATOM 2888 N N . ARG A 1 369 ? 46.240 -2.614 -26.729 1.00 92.00 369 ARG A N 1
ATOM 2889 C CA . ARG A 1 369 ? 46.853 -1.661 -25.796 1.00 92.00 369 ARG A CA 1
ATOM 2890 C C . ARG A 1 369 ? 48.274 -1.278 -26.168 1.00 92.00 369 ARG A C 1
ATOM 2892 O O . ARG A 1 369 ? 49.096 -1.028 -25.275 1.00 92.00 369 ARG A O 1
ATOM 2899 N N . ASP A 1 370 ? 48.587 -1.256 -27.455 1.00 90.50 370 ASP A N 1
ATOM 2900 C CA . ASP A 1 370 ? 49.894 -0.834 -27.943 1.00 90.50 370 ASP A CA 1
ATOM 2901 C C . ASP A 1 370 ? 50.009 0.698 -28.096 1.00 90.50 370 ASP A C 1
ATOM 2903 O O . ASP A 1 370 ? 51.124 1.237 -28.133 1.00 90.50 370 ASP A O 1
ATOM 2907 N N . GLY A 1 371 ? 48.871 1.402 -28.066 1.00 90.56 371 GLY A N 1
ATOM 2908 C CA . GLY A 1 371 ? 48.763 2.853 -28.163 1.00 90.56 371 GLY A CA 1
ATOM 2909 C C . GLY A 1 371 ? 48.355 3.385 -29.540 1.00 90.56 371 GLY A C 1
ATOM 2910 O O . GLY A 1 371 ? 48.340 4.611 -29.708 1.00 90.56 371 GLY A O 1
ATOM 2911 N N . VAL A 1 372 ? 48.033 2.523 -30.508 1.00 90.88 372 VAL A N 1
ATOM 2912 C CA . VAL A 1 372 ? 47.230 2.863 -31.692 1.00 90.88 372 VAL A CA 1
ATOM 2913 C C . VAL A 1 372 ? 45.772 2.511 -31.397 1.00 90.88 372 VAL A C 1
ATOM 2915 O O . VAL A 1 372 ? 45.484 1.516 -30.755 1.00 90.88 372 VAL A O 1
ATOM 2918 N N . SER A 1 373 ? 44.828 3.357 -31.811 1.00 92.12 373 SER A N 1
ATOM 2919 C CA . SER A 1 373 ? 43.410 3.038 -31.613 1.00 92.12 373 SER A CA 1
ATOM 2920 C C . SER A 1 373 ? 42.904 2.044 -32.657 1.00 92.12 373 SER A C 1
ATOM 2922 O O . SER A 1 373 ? 43.272 2.163 -33.824 1.00 92.12 373 SER A O 1
ATOM 2924 N N . ASP A 1 374 ? 41.950 1.189 -32.288 1.00 87.81 374 ASP A N 1
ATOM 2925 C CA . ASP A 1 374 ? 41.261 0.239 -33.171 1.00 87.81 374 ASP A CA 1
ATOM 2926 C C . ASP A 1 374 ? 40.729 0.930 -34.440 1.00 87.81 374 ASP A C 1
ATOM 2928 O O . ASP A 1 374 ? 40.751 0.366 -35.539 1.00 87.81 374 ASP A O 1
ATOM 2932 N N . HIS A 1 375 ? 40.245 2.171 -34.295 1.00 88.31 375 HIS A N 1
ATOM 2933 C CA . HIS A 1 375 ? 39.831 3.013 -35.413 1.00 88.31 375 HIS A CA 1
ATOM 2934 C C . HIS A 1 375 ? 41.004 3.311 -36.361 1.00 88.31 375 HIS A C 1
ATOM 2936 O O . HIS A 1 375 ? 40.901 3.088 -37.569 1.00 88.31 375 HIS A O 1
ATOM 2942 N N . ASP A 1 376 ? 42.127 3.806 -35.844 1.00 91.12 376 ASP A N 1
ATOM 2943 C CA . ASP A 1 376 ? 43.287 4.157 -36.665 1.00 91.12 376 ASP A CA 1
ATOM 2944 C C . ASP A 1 376 ? 43.959 2.924 -37.268 1.00 91.12 376 ASP A C 1
ATOM 2946 O O . ASP A 1 376 ? 44.362 2.948 -38.432 1.00 91.12 376 ASP A O 1
ATOM 2950 N N . GLU A 1 377 ? 44.029 1.822 -36.537 1.00 91.69 377 GLU A N 1
ATOM 2951 C CA . GLU A 1 377 ? 44.538 0.556 -37.051 1.00 91.69 377 GLU A CA 1
ATOM 2952 C C . GLU A 1 377 ? 43.695 0.050 -38.216 1.00 91.69 377 GLU A C 1
ATOM 2954 O O . GLU A 1 377 ? 44.233 -0.314 -39.258 1.00 91.69 377 GLU A O 1
ATOM 2959 N N . MET A 1 378 ? 42.365 0.101 -38.114 1.00 88.62 378 MET A N 1
ATOM 2960 C CA . MET A 1 378 ? 41.497 -0.380 -39.189 1.00 88.62 378 MET A CA 1
ATOM 2961 C C . MET A 1 378 ? 41.426 0.578 -40.386 1.00 88.62 378 MET A C 1
ATOM 2963 O O . MET A 1 378 ? 41.449 0.124 -41.539 1.00 88.62 378 MET A O 1
ATOM 2967 N N . PHE A 1 379 ? 41.329 1.888 -40.144 1.00 86.00 379 PHE A N 1
ATOM 2968 C CA . PHE A 1 379 ? 40.989 2.873 -41.178 1.00 86.00 379 PHE A CA 1
ATOM 2969 C C . PHE A 1 379 ? 42.166 3.718 -41.681 1.00 86.00 379 PHE A C 1
ATOM 2971 O O . PHE A 1 379 ? 42.070 4.257 -42.786 1.00 86.00 379 PHE A O 1
ATOM 2978 N N . VAL A 1 380 ? 43.257 3.836 -40.919 1.00 89.88 380 VAL A N 1
ATOM 2979 C CA . VAL A 1 380 ? 44.420 4.672 -41.274 1.00 89.88 380 VAL A CA 1
ATOM 2980 C C . VAL A 1 380 ? 45.636 3.815 -41.617 1.00 89.88 380 VAL A C 1
ATOM 2982 O O . VAL A 1 380 ? 46.211 3.974 -42.694 1.00 89.88 380 VAL A O 1
ATOM 2985 N N . TRP A 1 381 ? 46.024 2.912 -40.717 1.00 90.06 381 TRP A N 1
ATOM 2986 C CA . TRP A 1 381 ? 47.268 2.144 -40.811 1.00 90.06 381 TRP A CA 1
ATOM 2987 C C . TRP A 1 381 ? 47.081 0.751 -41.404 1.00 90.06 381 TRP A C 1
ATOM 2989 O O . TRP A 1 381 ? 48.046 0.174 -41.898 1.00 90.06 381 TRP A O 1
ATOM 2999 N N . HIS A 1 382 ? 45.850 0.242 -41.427 1.00 91.81 382 HIS A N 1
ATOM 3000 C CA . HIS A 1 382 ? 45.498 -1.105 -41.882 1.00 91.81 382 HIS A CA 1
ATOM 3001 C C . HIS A 1 382 ? 46.276 -2.222 -41.165 1.00 91.81 382 HIS A C 1
ATOM 3003 O O . HIS A 1 382 ? 46.598 -3.240 -41.780 1.00 91.81 382 HIS A O 1
ATOM 3009 N N . THR A 1 383 ? 46.564 -2.013 -39.882 1.00 91.88 383 THR A N 1
ATOM 3010 C CA . THR A 1 383 ? 47.187 -2.973 -38.965 1.00 91.88 383 THR A CA 1
ATOM 3011 C C . THR A 1 383 ? 46.127 -3.824 -38.253 1.00 91.88 383 THR A C 1
ATOM 3013 O O . THR A 1 383 ? 44.923 -3.697 -38.507 1.00 91.88 383 THR A O 1
ATOM 3016 N N . ASN A 1 384 ? 46.547 -4.780 -37.424 1.00 88.88 384 ASN A N 1
ATOM 3017 C CA . ASN A 1 384 ? 45.649 -5.691 -36.725 1.00 88.88 384 ASN A CA 1
ATOM 3018 C C . ASN A 1 384 ? 45.417 -5.258 -35.277 1.00 88.88 384 ASN A C 1
ATOM 3020 O O . ASN A 1 384 ? 46.206 -5.628 -34.422 1.00 88.88 384 ASN A O 1
ATOM 3024 N N . ARG A 1 385 ? 44.224 -4.713 -35.013 1.00 91.75 385 ARG A N 1
ATOM 3025 C CA . ARG A 1 385 ? 43.739 -4.269 -33.691 1.00 91.75 385 ARG A CA 1
ATOM 3026 C C . ARG A 1 385 ? 43.823 -5.228 -32.504 1.00 91.75 385 ARG A C 1
ATOM 3028 O O . ARG A 1 385 ? 43.442 -4.896 -31.391 1.00 91.75 385 ARG A O 1
ATOM 3035 N N . PHE A 1 386 ? 44.189 -6.483 -32.731 1.00 93.44 386 PHE A N 1
ATOM 3036 C CA . PHE A 1 386 ? 44.363 -7.478 -31.673 1.00 93.44 386 PHE A CA 1
ATOM 3037 C C . PHE A 1 386 ? 45.826 -7.916 -31.526 1.00 93.44 386 PHE A C 1
ATOM 3039 O O . PHE A 1 386 ? 46.099 -8.956 -30.912 1.00 93.44 386 PHE A O 1
ATOM 3046 N N . LYS A 1 387 ? 46.766 -7.196 -32.140 1.00 94.81 387 LYS A N 1
ATOM 3047 C CA . LYS A 1 387 ? 48.187 -7.512 -32.174 1.00 94.81 387 LYS A CA 1
ATOM 3048 C C . LYS A 1 387 ? 49.022 -6.239 -32.133 1.00 94.81 387 LYS A C 1
ATOM 3050 O O . LYS A 1 387 ? 49.270 -5.631 -33.161 1.00 94.81 387 LYS A O 1
ATOM 3055 N N . SER A 1 388 ? 49.667 -6.040 -30.988 1.00 95.19 388 SER A N 1
ATOM 3056 C CA . SER A 1 388 ? 50.569 -4.910 -30.769 1.00 95.19 388 SER A CA 1
ATOM 3057 C C . SER A 1 388 ? 51.748 -4.806 -31.745 1.00 95.19 388 SER A C 1
ATOM 3059 O O . SER A 1 388 ? 52.486 -3.843 -31.674 1.00 95.19 388 SER A O 1
ATOM 3061 N N . ASP A 1 389 ? 52.032 -5.852 -32.520 1.00 94.31 389 ASP A N 1
ATOM 3062 C CA . ASP A 1 389 ? 53.099 -5.948 -33.523 1.00 94.31 389 ASP A CA 1
ATOM 3063 C C . ASP A 1 389 ? 52.509 -6.763 -34.686 1.00 94.31 389 ASP A C 1
ATOM 3065 O O . ASP A 1 389 ? 52.377 -7.999 -34.614 1.00 94.31 389 ASP A O 1
ATOM 3069 N N . THR A 1 390 ? 52.020 -6.059 -35.704 1.00 94.50 390 THR A N 1
ATOM 3070 C CA . THR A 1 390 ? 51.232 -6.643 -36.790 1.00 94.50 390 THR A CA 1
ATOM 3071 C C . THR A 1 390 ? 52.087 -7.502 -37.712 1.00 94.50 390 THR A C 1
ATOM 3073 O O . THR A 1 390 ? 51.653 -8.596 -38.114 1.00 94.50 390 THR A O 1
ATOM 3076 N N . ASP A 1 391 ? 53.289 -7.039 -38.053 1.00 92.06 391 ASP A N 1
ATOM 3077 C CA . ASP A 1 391 ? 54.180 -7.701 -39.006 1.00 92.06 391 ASP A CA 1
ATOM 3078 C C . ASP A 1 391 ? 55.168 -8.689 -38.348 1.00 92.06 391 ASP A C 1
ATOM 3080 O O . ASP A 1 391 ? 55.717 -9.570 -39.026 1.00 92.06 391 ASP A O 1
ATOM 3084 N N . GLY A 1 392 ? 55.280 -8.648 -37.020 1.00 93.38 392 GLY A N 1
ATOM 3085 C CA . GLY A 1 392 ? 56.045 -9.568 -36.192 1.00 93.38 392 GLY A CA 1
ATOM 3086 C C . GLY A 1 392 ? 57.550 -9.320 -36.225 1.00 93.38 392 GLY A C 1
ATOM 3087 O O . GLY A 1 392 ? 58.313 -10.274 -36.003 1.00 93.38 392 GLY A O 1
ATOM 3088 N N . ASP A 1 393 ? 58.000 -8.111 -36.562 1.00 91.44 393 ASP A N 1
ATOM 3089 C CA . ASP A 1 393 ? 59.419 -7.776 -36.683 1.00 91.44 393 ASP A CA 1
ATOM 3090 C C . ASP A 1 393 ? 60.091 -7.388 -35.348 1.00 91.44 393 ASP A C 1
ATOM 3092 O O . ASP A 1 393 ? 61.328 -7.324 -35.259 1.00 91.44 393 ASP A O 1
ATOM 3096 N N . GLY A 1 394 ? 59.294 -7.262 -34.282 1.00 91.75 394 GLY A N 1
ATOM 3097 C CA . GLY A 1 394 ? 59.734 -6.989 -32.919 1.00 91.75 394 GLY A CA 1
ATOM 3098 C C . GLY A 1 394 ? 59.586 -5.533 -32.478 1.00 91.75 394 GLY A C 1
ATOM 3099 O O . GLY A 1 394 ? 60.028 -5.209 -31.365 1.00 91.75 394 GLY A O 1
ATOM 3100 N N . TYR A 1 395 ? 58.992 -4.667 -33.298 1.00 91.88 395 TYR A N 1
ATOM 3101 C CA . TYR A 1 395 ? 58.546 -3.327 -32.917 1.00 91.88 395 TYR A CA 1
ATOM 3102 C C . TYR A 1 395 ? 57.018 -3.273 -32.850 1.00 91.88 395 TYR A C 1
ATOM 3104 O O . TYR A 1 395 ? 56.344 -4.007 -33.549 1.00 91.88 395 TYR A O 1
ATOM 3112 N N . SER A 1 396 ? 56.467 -2.446 -31.953 1.00 95.31 396 SER A N 1
ATOM 3113 C CA . SER A 1 396 ? 55.011 -2.291 -31.904 1.00 95.31 396 SER A CA 1
ATOM 3114 C C . SER A 1 396 ? 54.516 -1.365 -33.006 1.00 95.31 396 SER A C 1
ATOM 3116 O O . SER A 1 396 ? 55.233 -0.412 -33.345 1.00 95.31 396 SER A O 1
ATOM 3118 N N . ASP A 1 397 ? 53.277 -1.538 -33.455 1.00 93.06 397 ASP A N 1
ATOM 3119 C CA . ASP A 1 397 ? 52.684 -0.710 -34.508 1.00 93.06 397 ASP A CA 1
ATOM 3120 C C . ASP A 1 397 ? 52.742 0.775 -34.104 1.00 93.06 397 ASP A C 1
ATOM 3122 O O . ASP A 1 397 ? 53.231 1.634 -34.853 1.00 93.06 397 ASP A O 1
ATOM 3126 N N . ALA A 1 398 ? 52.399 1.085 -32.847 1.00 94.69 398 ALA A N 1
ATOM 3127 C CA . ALA A 1 398 ? 52.530 2.431 -32.281 1.00 94.69 398 ALA A CA 1
ATOM 3128 C C . ALA A 1 398 ? 53.965 2.986 -32.334 1.00 94.69 398 ALA A C 1
ATOM 3130 O O . ALA A 1 398 ? 54.186 4.186 -32.552 1.00 94.69 398 ALA A O 1
ATOM 3131 N N . THR A 1 399 ? 54.968 2.133 -32.107 1.00 95.06 399 THR A N 1
ATOM 3132 C CA . THR A 1 399 ? 56.384 2.519 -32.134 1.00 95.06 399 THR A CA 1
ATOM 3133 C C . THR A 1 399 ? 56.807 2.854 -33.554 1.00 95.06 399 THR A C 1
ATOM 3135 O O . THR A 1 399 ? 57.446 3.885 -33.788 1.00 95.06 399 THR A O 1
ATOM 3138 N N . GLU A 1 400 ? 56.441 2.013 -34.507 1.00 94.75 400 GLU A N 1
ATOM 3139 C CA . GLU A 1 400 ? 56.789 2.193 -35.906 1.00 94.75 400 GLU A CA 1
ATOM 3140 C C . GLU A 1 400 ? 56.161 3.460 -36.474 1.00 94.75 400 GLU A C 1
ATOM 3142 O O . GLU A 1 400 ? 56.888 4.321 -36.983 1.00 94.75 400 GLU A O 1
ATOM 3147 N N . ILE A 1 401 ? 54.863 3.668 -36.245 1.00 93.75 401 ILE A N 1
ATOM 3148 C CA . ILE A 1 401 ? 54.139 4.881 -36.642 1.00 93.75 401 ILE A CA 1
ATOM 3149 C C . ILE A 1 401 ? 54.816 6.132 -36.074 1.00 93.75 401 ILE A C 1
ATOM 3151 O O . ILE A 1 401 ? 55.115 7.084 -36.805 1.00 93.75 401 ILE A O 1
ATOM 3155 N N . ARG A 1 402 ? 55.143 6.127 -34.776 1.00 93.75 402 ARG A N 1
ATOM 3156 C CA . ARG A 1 402 ? 55.792 7.259 -34.099 1.00 93.75 402 ARG A CA 1
ATOM 3157 C C . ARG A 1 402 ? 57.155 7.616 -34.697 1.00 93.75 402 ARG A C 1
ATOM 3159 O O . ARG A 1 402 ? 57.543 8.788 -34.672 1.00 93.75 402 ARG A O 1
ATOM 3166 N N . TYR A 1 403 ? 57.897 6.630 -35.194 1.00 93.12 403 TYR A N 1
ATOM 3167 C CA . TYR A 1 403 ? 59.228 6.824 -35.776 1.00 93.12 403 TYR A CA 1
ATOM 3168 C C . TYR A 1 403 ? 59.240 6.858 -37.314 1.00 93.12 403 TYR A C 1
ATOM 3170 O O . TYR A 1 403 ? 60.312 7.047 -37.902 1.00 93.12 403 TYR A O 1
ATOM 3178 N N . GLY A 1 404 ? 58.073 6.761 -37.958 1.00 90.75 404 GLY A N 1
ATOM 3179 C CA . GLY A 1 404 ? 57.920 6.807 -39.411 1.00 90.75 404 GLY A CA 1
ATOM 3180 C C . GLY A 1 404 ? 58.348 5.518 -40.119 1.00 90.75 404 GLY A C 1
ATOM 3181 O O . GLY A 1 404 ? 58.909 5.598 -41.214 1.00 90.75 404 GLY A O 1
ATOM 3182 N N . TYR A 1 405 ? 58.136 4.358 -39.496 1.00 92.19 405 TYR A N 1
ATOM 3183 C CA . TYR A 1 405 ? 58.315 3.014 -40.064 1.00 92.19 405 TYR A CA 1
ATOM 3184 C C . TYR A 1 405 ? 56.968 2.364 -40.379 1.00 92.19 405 TYR A C 1
ATOM 3186 O O . TYR A 1 405 ? 55.960 2.723 -39.783 1.00 92.19 405 TYR A O 1
ATOM 3194 N N . ASN A 1 406 ? 56.941 1.501 -41.392 1.00 90.94 406 ASN A N 1
ATOM 3195 C CA . ASN A 1 406 ? 55.706 0.899 -41.881 1.00 90.94 406 ASN A CA 1
ATOM 3196 C C . ASN A 1 406 ? 55.274 -0.270 -40.973 1.00 90.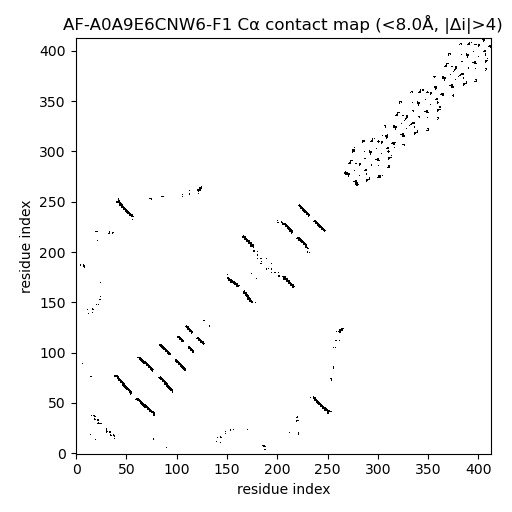94 406 ASN A C 1
ATOM 3198 O O . ASN A 1 406 ? 55.908 -1.311 -41.055 1.00 90.94 406 ASN A O 1
ATOM 3202 N N . PRO A 1 407 ? 54.151 -0.165 -40.240 1.00 91.38 407 PRO A N 1
ATOM 3203 C CA . PRO A 1 407 ? 53.733 -1.189 -39.275 1.00 91.38 407 PRO A CA 1
ATOM 3204 C C . PRO A 1 407 ? 53.195 -2.488 -39.910 1.00 91.38 407 PRO A C 1
ATOM 3206 O O . PRO A 1 407 ? 52.734 -3.402 -39.241 1.00 91.38 407 PRO A O 1
ATOM 3209 N N . ASN A 1 408 ? 53.201 -2.578 -41.244 1.00 91.38 408 ASN A N 1
ATOM 3210 C CA . ASN A 1 408 ? 52.787 -3.770 -41.989 1.00 91.38 408 ASN A CA 1
ATOM 3211 C C . ASN A 1 408 ? 53.946 -4.436 -42.747 1.00 91.38 408 ASN A C 1
ATOM 3213 O O . ASN A 1 408 ? 53.709 -5.281 -43.621 1.00 91.38 408 ASN A O 1
ATOM 3217 N N . GLY A 1 409 ? 55.190 -4.010 -42.530 1.00 86.25 409 GLY A N 1
ATOM 3218 C CA . GLY A 1 409 ? 56.342 -4.587 -43.210 1.00 86.25 409 GLY A CA 1
ATOM 3219 C C . GLY A 1 409 ? 57.554 -3.667 -43.296 1.00 86.25 409 GLY A C 1
ATOM 3220 O O . GLY A 1 409 ? 57.514 -2.473 -43.051 1.00 86.25 409 GLY A O 1
ATOM 3221 N N . VAL A 1 410 ? 58.646 -4.201 -43.837 1.00 80.75 410 VAL A N 1
ATOM 3222 C CA . VAL A 1 410 ? 59.939 -3.502 -43.892 1.00 80.75 410 VAL A CA 1
ATOM 3223 C C . VAL A 1 410 ? 59.913 -2.114 -44.564 1.00 80.75 410 VAL A C 1
ATOM 3225 O O . VAL A 1 410 ? 59.464 -1.953 -45.701 1.00 80.75 410 VAL A O 1
ATOM 3228 N N . GLY A 1 411 ? 60.545 -1.124 -43.922 1.00 78.94 411 GLY A N 1
ATOM 3229 C CA . GLY A 1 411 ? 60.855 0.184 -44.517 1.00 78.94 411 GLY A CA 1
ATOM 3230 C C . GLY A 1 411 ? 60.298 1.382 -43.744 1.00 78.94 411 GLY A C 1
ATOM 3231 O O . GLY A 1 411 ? 59.676 1.234 -42.701 1.00 78.94 411 GLY A O 1
ATOM 3232 N N . ARG A 1 412 ? 60.571 2.595 -44.244 1.00 77.50 412 ARG A N 1
ATOM 3233 C CA . ARG A 1 412 ? 59.958 3.836 -43.734 1.00 77.50 412 ARG A CA 1
ATOM 3234 C C . ARG A 1 412 ? 58.662 4.148 -44.480 1.00 77.50 412 ARG A C 1
ATOM 3236 O O . ARG A 1 412 ? 58.587 3.822 -45.665 1.00 77.50 412 ARG A O 1
ATOM 3243 N N . ILE A 1 413 ? 57.717 4.782 -43.781 1.00 76.25 413 ILE A N 1
ATOM 3244 C CA . ILE A 1 413 ? 56.418 5.255 -44.301 1.00 76.25 413 ILE A CA 1
ATOM 3245 C C . ILE A 1 413 ? 56.618 6.273 -45.425 1.00 76.25 413 ILE A C 1
ATOM 3247 O O . ILE A 1 413 ? 57.514 7.146 -45.286 1.00 76.25 413 ILE A O 1
#

Radius of gyration: 34.76 Å; Cα contacts (8 Å, |Δi|>4): 797; chains: 1; bounding box: 93×33×84 Å